Protein AF-A0A182ISA5-F1 (afdb_monomer_lite)

Secondary structure (DSSP, 8-state):
----PPPP---S-SSS-HHHHHHHHHHHHHHHHHHHHHHHHHHTS-----THHHHHHHHHHHHHHHHHHHHHHHHHHHHHTSHHHHHHHHHHHHHHHHHHHHHHHHHHHHHHHHHHHHHHHHHHHHHHHHHHHHHHHS--HHHHHHHHHHHHHHHHHHHHHHHHHHHHHHHHHHHHHHHHHHHHHHHHHHHHHHHHHHHHHHHHHHHHHHHHHHHHHHHHHHHHHHHHHHHHHHHHHHHHHHHHHHHHHHHHHHHHHHHHHHHHHHHHHHHS--------HHHHHHHHHHHHHHHHHHHHHHHHHHHHHHHTTHHHHHHHHHHHHHHHHHHHHHHHHHHHHHHHHHHHHHHHHHHHHHHHHHHHHHHHHHHHHHHHHHHHHHHHHHHHHHHHHHHHHHHHHHHHHHHHHHHHHHHHHHTT--HHHHHHHHS-S-TT-TT---HHHHHHHHHHHHHHHHHHHHHHHHHTTS----------S---PPB-HHHHHHHHHTT-TTS-PPPPPHHHHHHHHHHHHT-TTTTTT--BGGG--STTHHHHHHHHTS-SS---------------PPPPP-----------------------------------TTSHHHHHHHHHTTSS--

Organism: Anopheles atroparvus (NCBI:txid41427)

Structure (mmCIF, N/CA/C/O backbone):
data_AF-A0A182ISA5-F1
#
_entry.id   AF-A0A182ISA5-F1
#
loop_
_atom_site.group_PDB
_atom_site.id
_atom_site.type_symbol
_atom_site.label_atom_id
_atom_site.label_alt_id
_atom_site.label_comp_id
_atom_site.label_asym_id
_atom_site.label_entity_id
_atom_site.label_seq_id
_atom_site.pdbx_PDB_ins_code
_atom_site.Cartn_x
_atom_site.Cartn_y
_atom_site.Cartn_z
_atom_site.occupancy
_atom_site.B_iso_or_equiv
_atom_site.auth_seq_id
_atom_site.auth_comp_id
_atom_site.auth_asym_id
_atom_site.auth_atom_id
_atom_site.pdbx_PDB_model_num
ATOM 1 N N . MET A 1 1 ? -70.289 -24.265 105.842 1.00 36.44 1 MET A N 1
ATOM 2 C CA . MET A 1 1 ? -69.602 -25.506 106.236 1.00 36.44 1 MET A CA 1
ATOM 3 C C . MET A 1 1 ? -69.792 -25.661 107.739 1.00 36.44 1 MET A C 1
ATOM 5 O O . MET A 1 1 ? -69.154 -24.961 108.508 1.00 36.44 1 MET A O 1
ATOM 9 N N . ASP A 1 2 ? -70.810 -26.457 108.056 1.00 34.97 2 ASP A N 1
ATOM 10 C CA . ASP A 1 2 ? -71.143 -27.243 109.252 1.00 34.97 2 ASP A CA 1
ATOM 11 C C . ASP A 1 2 ? -71.242 -26.620 110.659 1.00 34.97 2 ASP A C 1
ATOM 13 O O . ASP A 1 2 ? -70.277 -26.350 111.367 1.00 34.97 2 ASP A O 1
ATOM 17 N N . SER A 1 3 ? -72.507 -26.512 111.070 1.00 39.81 3 SER A N 1
ATOM 18 C CA . SER A 1 3 ? -73.061 -26.365 112.415 1.00 39.81 3 SER A CA 1
ATOM 19 C C . SER A 1 3 ? -73.062 -27.685 113.204 1.00 39.81 3 SER A C 1
ATOM 21 O O . SER A 1 3 ? -73.523 -28.700 112.681 1.00 39.81 3 SER A O 1
ATOM 23 N N . ILE A 1 4 ? -72.701 -27.649 114.494 1.00 43.34 4 ILE A N 1
ATOM 24 C CA . ILE A 1 4 ? -73.007 -28.699 115.488 1.00 43.34 4 ILE A CA 1
ATOM 25 C C . ILE A 1 4 ? -73.759 -28.040 116.668 1.00 43.34 4 ILE A C 1
ATOM 27 O O . ILE A 1 4 ? -73.250 -27.052 117.203 1.00 43.34 4 ILE A O 1
ATOM 31 N N . PRO A 1 5 ? -74.946 -28.528 117.093 1.00 49.44 5 PRO A N 1
ATOM 32 C CA . PRO A 1 5 ? -75.705 -27.954 118.205 1.00 49.44 5 PRO A CA 1
ATOM 33 C C . PRO A 1 5 ? -75.393 -28.618 119.559 1.00 49.44 5 PRO A C 1
ATOM 35 O O . PRO A 1 5 ? -75.169 -29.822 119.652 1.00 49.44 5 PRO A O 1
ATOM 38 N N . SER A 1 6 ? -75.421 -27.804 120.618 1.00 37.69 6 SER A N 1
ATOM 39 C CA . SER A 1 6 ? -75.264 -28.190 122.030 1.00 37.69 6 SER A CA 1
ATOM 40 C C . SER A 1 6 ? -76.591 -28.708 122.632 1.00 37.69 6 SER A C 1
ATOM 42 O O . SER A 1 6 ? -77.637 -28.149 122.287 1.00 37.69 6 SER A O 1
ATOM 44 N N . PRO A 1 7 ? -76.614 -29.717 123.535 1.00 46.53 7 PRO A N 1
ATOM 45 C CA . PRO A 1 7 ? -77.846 -30.224 124.138 1.00 46.53 7 PRO A CA 1
ATOM 46 C C . PRO A 1 7 ? -78.305 -29.394 125.348 1.00 46.53 7 PRO A C 1
ATOM 48 O O . PRO A 1 7 ? -77.539 -29.099 126.264 1.00 46.53 7 PRO A O 1
ATOM 51 N N . VAL A 1 8 ? -79.600 -29.077 125.358 1.00 41.00 8 VAL A N 1
ATOM 52 C CA . VAL A 1 8 ? -80.334 -28.382 126.424 1.00 41.00 8 VAL A CA 1
ATOM 53 C C . VAL A 1 8 ? -80.919 -29.415 127.400 1.00 41.00 8 VAL A C 1
ATOM 55 O O . VAL A 1 8 ? -81.641 -30.311 126.973 1.00 41.00 8 VAL A O 1
ATOM 58 N N . PHE A 1 9 ? -80.649 -29.285 128.703 1.00 36.84 9 PHE A N 1
ATOM 59 C CA . PHE A 1 9 ? -81.344 -30.023 129.771 1.00 36.84 9 PHE A CA 1
ATOM 60 C C . PHE A 1 9 ? -82.438 -29.125 130.373 1.00 36.84 9 PHE A C 1
ATOM 62 O O . PHE A 1 9 ? -82.131 -28.118 131.008 1.00 36.84 9 PHE A O 1
ATOM 69 N N . PHE A 1 10 ? -83.709 -29.483 130.170 1.00 41.16 10 PHE A N 1
ATOM 70 C CA . PHE A 1 10 ? -84.861 -28.864 130.835 1.00 41.16 10 PHE A CA 1
ATOM 71 C C . PHE A 1 10 ? -85.184 -29.595 132.148 1.00 41.16 10 PHE A C 1
ATOM 73 O O . PHE A 1 10 ? -85.231 -30.825 132.189 1.00 41.16 10 PHE A O 1
ATOM 80 N N . HIS A 1 11 ? -85.425 -28.823 133.213 1.00 43.00 11 HIS A N 1
ATOM 81 C CA . HIS A 1 11 ? -85.988 -29.283 134.484 1.00 43.00 11 HIS A CA 1
ATOM 82 C C . HIS A 1 11 ? -87.507 -29.498 134.354 1.00 43.00 11 HIS A C 1
ATOM 84 O O . HIS A 1 11 ? -88.221 -28.670 133.794 1.00 43.00 11 HIS A O 1
ATOM 90 N N . SER A 1 12 ? -88.002 -30.611 134.887 1.00 47.81 12 SER A N 1
ATOM 91 C CA . SER A 1 12 ? -89.392 -31.065 134.800 1.00 47.81 12 SER A CA 1
ATOM 92 C C . SER A 1 12 ? -90.297 -30.441 135.873 1.00 47.81 12 SER A C 1
ATOM 94 O O . SER A 1 12 ? -90.621 -31.111 136.848 1.00 47.81 12 SER A O 1
ATOM 96 N N . ASP A 1 13 ? -90.724 -29.189 135.674 1.00 48.38 13 ASP A N 1
ATOM 97 C CA . ASP A 1 13 ? -91.739 -28.515 136.516 1.00 48.38 13 ASP A CA 1
ATOM 98 C C . ASP A 1 13 ? -92.894 -27.864 135.717 1.00 48.38 13 ASP A C 1
ATOM 100 O O . ASP A 1 13 ? -93.719 -27.133 136.273 1.00 48.38 13 ASP A O 1
ATOM 104 N N . GLU A 1 14 ? -93.022 -28.131 134.413 1.00 52.16 14 GLU A N 1
ATOM 105 C CA . GLU A 1 14 ? -93.965 -27.393 133.549 1.00 52.16 14 GLU A CA 1
ATOM 106 C C . GLU A 1 14 ? -95.346 -28.035 133.322 1.00 52.16 14 GLU A C 1
ATOM 108 O O . GLU A 1 14 ? -96.176 -27.424 132.662 1.00 52.16 14 GLU A O 1
ATOM 113 N N . ASN A 1 15 ? -95.677 -29.175 133.944 1.00 51.97 15 ASN A N 1
ATOM 114 C CA . ASN A 1 15 ? -96.932 -29.895 133.642 1.00 51.97 15 ASN A CA 1
ATOM 115 C C . ASN A 1 15 ? -97.942 -30.032 134.806 1.00 51.97 15 ASN A C 1
ATOM 117 O O . ASN A 1 15 ? -98.730 -30.972 134.805 1.00 51.97 15 ASN A O 1
ATOM 121 N N . LEU A 1 16 ? -97.960 -29.122 135.789 1.00 54.75 16 LEU A N 1
ATOM 122 C CA . LEU A 1 16 ? -98.984 -29.113 136.856 1.00 54.75 16 LEU A CA 1
ATOM 123 C C . LEU A 1 16 ? -99.818 -27.826 136.828 1.00 54.75 16 LEU A C 1
ATOM 125 O O . LEU A 1 16 ? -99.265 -26.727 136.713 1.00 54.75 16 LEU A O 1
ATOM 129 N N . SER A 1 17 ? -101.140 -27.980 136.951 1.00 60.81 17 SER A N 1
ATOM 130 C CA . SER A 1 17 ? -102.121 -26.888 136.925 1.00 60.81 17 SER A CA 1
ATOM 131 C C . SER A 1 17 ? -101.910 -25.924 138.101 1.00 60.81 17 SER A C 1
ATOM 133 O O . SER A 1 17 ? -101.479 -26.323 139.185 1.00 60.81 17 SER A O 1
ATOM 135 N N . ALA A 1 18 ? -102.190 -24.632 137.895 1.00 66.88 18 ALA A N 1
ATOM 136 C CA . ALA A 1 18 ? -101.936 -23.582 138.888 1.00 66.88 18 ALA A CA 1
ATOM 137 C C . ALA A 1 18 ? -102.660 -23.831 140.227 1.00 66.88 18 ALA A C 1
ATOM 139 O O . ALA A 1 18 ? -102.105 -23.509 141.282 1.00 66.88 18 ALA A O 1
ATOM 140 N N . ASP A 1 19 ? -103.834 -24.468 140.188 1.00 65.19 19 ASP A N 1
ATOM 141 C CA . ASP A 1 19 ? -104.589 -24.849 141.385 1.00 65.19 19 ASP A CA 1
ATOM 142 C C . ASP A 1 19 ? -103.916 -25.995 142.155 1.00 65.19 19 ASP A C 1
ATOM 144 O O . ASP A 1 19 ? -103.765 -25.896 143.369 1.00 65.19 19 ASP A O 1
ATOM 148 N N . GLU A 1 20 ? -103.358 -27.003 141.476 1.00 64.00 20 GLU A N 1
ATOM 149 C CA . GLU A 1 20 ? -102.612 -28.102 142.118 1.00 64.00 20 GLU A CA 1
ATOM 150 C C . GLU A 1 20 ? -101.287 -27.624 142.738 1.00 64.00 20 GLU A C 1
ATOM 152 O O . GLU A 1 20 ? -100.860 -28.120 143.785 1.00 64.00 20 GLU A O 1
ATOM 157 N N . ARG A 1 21 ? -100.629 -26.619 142.135 1.00 63.88 21 ARG A N 1
ATOM 158 C CA . ARG A 1 21 ? -99.456 -25.963 142.747 1.00 63.88 21 ARG A CA 1
ATOM 159 C C . ARG A 1 21 ? -99.836 -25.189 144.006 1.00 63.88 21 ARG A C 1
ATOM 161 O O . ARG A 1 21 ? -99.049 -25.163 144.953 1.00 63.88 21 ARG A O 1
ATOM 168 N N . ASN A 1 22 ? -101.004 -24.551 144.025 1.00 70.56 22 ASN A N 1
ATOM 169 C CA . ASN A 1 22 ? -101.485 -23.829 145.199 1.00 70.56 22 ASN A CA 1
ATOM 170 C C . ASN A 1 22 ? -101.969 -24.783 146.292 1.00 70.56 22 ASN A C 1
ATOM 172 O O . ASN A 1 22 ? -101.657 -24.537 147.453 1.00 70.56 22 ASN A O 1
ATOM 176 N N . GLU A 1 23 ? -102.623 -25.893 145.949 1.00 67.75 23 GLU A N 1
ATOM 177 C CA . GLU A 1 23 ? -102.995 -26.940 146.905 1.00 67.75 23 GLU A CA 1
ATOM 178 C C . GLU A 1 23 ? -101.768 -27.610 147.521 1.00 67.75 23 GLU A C 1
ATOM 180 O O . GLU A 1 23 ? -101.710 -27.746 148.741 1.00 67.75 23 GLU A O 1
ATOM 185 N N . ARG A 1 24 ? -100.735 -27.943 146.731 1.00 68.06 24 ARG A N 1
ATOM 186 C CA . ARG A 1 24 ? -99.467 -28.451 147.286 1.00 68.06 24 ARG A CA 1
ATOM 187 C C . ARG A 1 24 ? -98.792 -27.430 148.189 1.00 68.06 24 ARG A C 1
ATOM 189 O O . ARG A 1 24 ? -98.413 -27.787 149.296 1.00 68.06 24 ARG A O 1
ATOM 196 N N . LYS A 1 25 ? -98.718 -26.155 147.788 1.00 68.00 25 LYS A N 1
ATOM 197 C CA . LYS A 1 25 ? -98.174 -25.092 148.652 1.00 68.00 25 LYS A CA 1
ATOM 198 C C . LYS A 1 25 ? -99.004 -24.885 149.917 1.00 68.00 25 LYS A C 1
ATOM 200 O O . LYS A 1 25 ? -98.441 -24.593 150.967 1.00 68.00 25 LYS A O 1
ATOM 205 N N . GLN A 1 26 ? -100.328 -25.020 149.852 1.00 69.81 26 GLN A N 1
ATOM 206 C CA . GLN A 1 26 ? -101.199 -24.942 151.025 1.00 69.81 26 GLN A CA 1
ATOM 207 C C . GLN A 1 26 ? -101.041 -26.168 151.927 1.00 69.81 26 GLN A C 1
ATOM 209 O O . GLN A 1 26 ? -101.000 -26.001 153.143 1.00 69.81 26 GLN A O 1
ATOM 214 N N . HIS A 1 27 ? -100.882 -27.368 151.363 1.00 71.06 27 HIS A N 1
ATOM 215 C CA . HIS A 1 27 ? -100.624 -28.601 152.106 1.00 71.06 27 HIS A CA 1
ATOM 216 C C . HIS A 1 27 ? -99.246 -28.565 152.780 1.00 71.06 27 HIS A C 1
ATOM 218 O O . HIS A 1 27 ? -99.138 -28.841 153.972 1.00 71.06 27 HIS A O 1
ATOM 224 N N . GLU A 1 28 ? -98.213 -28.119 152.062 1.00 70.62 28 GLU A N 1
ATOM 225 C CA . GLU A 1 28 ? -96.868 -27.877 152.595 1.00 70.62 28 GLU A CA 1
ATOM 226 C C . GLU A 1 28 ? -96.898 -26.811 153.697 1.00 70.62 28 GLU A C 1
ATOM 228 O O . GLU A 1 28 ? -96.356 -27.023 154.780 1.00 70.62 28 GLU A O 1
ATOM 233 N N . ASN A 1 29 ? -97.602 -25.692 153.492 1.00 71.06 29 ASN A N 1
ATOM 234 C CA . ASN A 1 29 ? -97.735 -24.657 154.519 1.00 71.06 29 ASN A CA 1
ATOM 235 C C . ASN A 1 29 ? -98.539 -25.138 155.739 1.00 71.06 29 ASN A C 1
ATOM 237 O O . ASN A 1 29 ? -98.184 -24.803 156.871 1.00 71.06 29 ASN A O 1
ATOM 241 N N . ALA A 1 30 ? -99.582 -25.948 155.550 1.00 69.88 30 ALA A N 1
ATOM 242 C CA . ALA A 1 30 ? -100.357 -26.539 156.638 1.00 69.88 30 ALA A CA 1
ATOM 243 C C . ALA A 1 30 ? -99.535 -27.570 157.430 1.00 69.88 30 ALA A C 1
ATOM 245 O O . ALA A 1 30 ? -99.616 -27.611 158.663 1.00 69.88 30 ALA A O 1
ATOM 246 N N . GLU A 1 31 ? -98.699 -28.362 156.755 1.00 70.12 31 GLU A N 1
ATOM 247 C CA . GLU A 1 31 ? -97.727 -29.240 157.403 1.00 70.12 31 GLU A CA 1
ATOM 248 C C . GLU A 1 31 ? -96.685 -28.433 158.176 1.00 70.12 31 GLU A C 1
ATOM 250 O O . GLU A 1 31 ? -96.462 -28.718 159.352 1.00 70.12 31 GLU A O 1
ATOM 255 N N . ILE A 1 32 ? -96.117 -27.374 157.591 1.00 70.31 32 ILE A N 1
ATOM 256 C CA . ILE A 1 32 ? -95.162 -26.483 158.268 1.00 70.31 32 ILE A CA 1
ATOM 257 C C . ILE A 1 32 ? -95.788 -25.863 159.525 1.00 70.31 32 ILE A C 1
ATOM 259 O O . ILE A 1 32 ? -95.128 -25.791 160.562 1.00 70.31 32 ILE A O 1
ATOM 263 N N . ILE A 1 33 ? -97.064 -25.461 159.489 1.00 71.19 33 ILE A N 1
ATOM 264 C CA . ILE A 1 33 ? -97.768 -24.935 160.669 1.00 71.19 33 ILE A CA 1
ATOM 265 C C . ILE A 1 33 ? -97.970 -26.033 161.728 1.00 71.19 33 ILE A C 1
ATOM 267 O O . ILE A 1 33 ? -97.712 -25.783 162.909 1.00 71.19 33 ILE A O 1
ATOM 271 N N . ARG A 1 34 ? -98.343 -27.267 161.341 1.00 69.31 34 ARG A N 1
ATOM 272 C CA . ARG A 1 34 ? -98.416 -28.410 162.280 1.00 69.31 34 ARG A CA 1
ATOM 273 C C . ARG A 1 34 ? -97.061 -28.728 162.909 1.00 69.31 34 ARG A C 1
ATOM 275 O O . ARG A 1 34 ? -97.005 -29.025 164.103 1.00 69.31 34 ARG A O 1
ATOM 282 N N . TRP A 1 35 ? -95.984 -28.684 162.129 1.00 66.56 35 TRP A N 1
ATOM 283 C CA . TRP A 1 35 ? -94.625 -28.915 162.614 1.00 66.56 35 TRP A CA 1
ATOM 284 C C . TRP A 1 35 ? -94.163 -27.787 163.537 1.00 66.56 35 TRP A C 1
ATOM 286 O O . TRP A 1 35 ? -93.624 -28.085 164.598 1.00 66.56 35 TRP A O 1
ATOM 296 N N . LYS A 1 36 ? -94.476 -26.520 163.228 1.00 63.97 36 LYS A N 1
ATOM 297 C CA . LYS A 1 36 ? -94.216 -25.378 164.124 1.00 63.97 36 LYS A CA 1
ATOM 298 C C . LYS A 1 36 ? -94.952 -25.508 165.459 1.00 63.97 36 LYS A C 1
ATOM 300 O O . LYS A 1 36 ? -94.338 -25.278 166.495 1.00 63.97 36 LYS A O 1
ATOM 305 N N . TYR A 1 37 ? -96.217 -25.943 165.469 1.00 60.75 37 TYR A N 1
ATOM 306 C CA . TYR A 1 37 ? -96.971 -26.152 166.716 1.00 60.75 37 TYR A CA 1
ATOM 307 C C . TYR A 1 37 ? -96.444 -27.342 167.542 1.00 60.75 37 TYR A C 1
ATOM 309 O O . TYR A 1 37 ? -96.459 -27.290 168.773 1.00 60.75 37 TYR A O 1
ATOM 317 N N . ARG A 1 38 ? -95.935 -28.402 166.889 1.00 59.03 38 ARG A N 1
ATOM 318 C CA . ARG A 1 38 ? -95.252 -29.524 167.564 1.00 59.03 38 ARG A CA 1
ATOM 319 C C . ARG A 1 38 ? -93.884 -29.128 168.123 1.00 59.03 38 ARG A C 1
ATOM 321 O O . ARG A 1 38 ? -93.570 -29.520 169.242 1.00 59.03 38 ARG A O 1
ATOM 328 N N . PHE A 1 39 ? -93.116 -28.317 167.395 1.00 59.22 39 PHE A N 1
ATOM 329 C CA . PHE A 1 39 ? -91.835 -27.785 167.867 1.00 59.22 39 PHE A CA 1
ATOM 330 C C . PHE A 1 39 ? -92.013 -26.845 169.063 1.00 59.22 39 PHE A C 1
ATOM 332 O O . PHE A 1 39 ? -91.307 -26.991 170.054 1.00 59.22 39 PHE A O 1
ATOM 339 N N . LEU A 1 40 ? -93.026 -25.968 169.040 1.00 62.00 40 LEU A N 1
ATOM 340 C CA . LEU A 1 40 ? -93.304 -25.063 170.162 1.00 62.00 40 LEU A CA 1
ATOM 341 C C . LEU A 1 40 ? -93.726 -25.811 171.443 1.00 62.00 40 LEU A C 1
ATOM 343 O O . LEU A 1 40 ? -93.453 -25.346 172.546 1.00 62.00 40 LEU A O 1
ATOM 347 N N . LYS A 1 41 ? -94.369 -26.985 171.312 1.00 56.34 41 LYS A N 1
ATOM 348 C CA . LYS A 1 41 ? -94.713 -27.858 172.450 1.00 56.34 41 LYS A CA 1
ATOM 349 C C . LYS A 1 41 ? -93.516 -28.654 172.989 1.00 56.34 41 LYS A C 1
ATOM 351 O O . LYS A 1 41 ? -93.512 -28.951 174.178 1.00 56.34 41 LYS A O 1
ATOM 356 N N . LEU A 1 42 ? -92.527 -28.977 172.150 1.00 54.72 42 LEU A N 1
ATOM 357 C CA . LEU A 1 42 ? -91.280 -29.642 172.560 1.00 54.72 42 LEU A CA 1
ATOM 358 C C . LEU A 1 42 ? -90.272 -28.665 173.195 1.00 54.72 42 LEU A C 1
ATOM 360 O O . LEU A 1 42 ? -89.561 -29.062 174.113 1.00 54.72 42 LEU A O 1
ATOM 364 N N . ASP A 1 43 ? -90.272 -27.385 172.801 1.00 51.88 43 ASP A N 1
ATOM 365 C CA . ASP A 1 43 ? -89.428 -26.343 173.418 1.00 51.88 43 ASP A CA 1
ATOM 366 C C . ASP A 1 43 ? -89.898 -25.918 174.829 1.00 51.88 43 ASP A C 1
ATOM 368 O O . ASP A 1 43 ? -89.111 -25.387 175.615 1.00 51.88 43 ASP A O 1
ATOM 372 N N . ALA A 1 44 ? -91.165 -26.164 175.194 1.00 52.12 44 ALA A N 1
ATOM 373 C CA . ALA A 1 44 ? -91.720 -25.782 176.500 1.00 52.12 44 ALA A CA 1
ATOM 374 C C . ALA A 1 44 ? -91.382 -26.763 177.644 1.00 52.12 44 ALA A C 1
ATOM 376 O O . ALA A 1 44 ? -91.525 -26.416 178.818 1.00 52.12 44 ALA A O 1
ATOM 377 N N . THR A 1 45 ? -90.889 -27.966 177.341 1.00 43.00 45 THR A N 1
ATOM 378 C CA . THR A 1 45 ? -90.391 -28.922 178.341 1.00 43.00 45 THR A CA 1
ATOM 379 C C . THR A 1 45 ? -88.869 -28.979 178.294 1.00 43.00 45 THR A C 1
ATOM 381 O O . THR A 1 45 ? -88.291 -29.681 177.469 1.00 43.00 45 THR A O 1
ATOM 384 N N . LYS A 1 46 ? -88.207 -28.254 179.205 1.00 50.78 46 LYS A N 1
ATOM 385 C CA . LYS A 1 46 ? -86.772 -28.438 179.491 1.00 50.78 46 LYS A CA 1
ATOM 386 C C . LYS A 1 46 ? -86.496 -29.921 179.773 1.00 50.78 46 LYS A C 1
ATOM 388 O O . LYS A 1 46 ? -87.195 -30.507 180.599 1.00 50.78 46 LYS A O 1
ATOM 393 N N . PRO A 1 47 ? -85.428 -30.491 179.196 1.00 45.66 47 PRO A N 1
ATOM 394 C CA . PRO A 1 47 ? -84.314 -30.822 180.077 1.00 45.66 47 PRO A CA 1
ATOM 395 C C . PRO A 1 47 ? -82.920 -30.625 179.464 1.00 45.66 47 PRO A C 1
ATOM 397 O O . PRO A 1 47 ? -82.697 -30.472 178.268 1.00 45.66 47 PRO A O 1
ATOM 400 N N . SER A 1 48 ? -81.985 -30.603 180.399 1.00 40.69 48 SER A N 1
ATOM 401 C CA . SER A 1 48 ? -80.543 -30.459 180.318 1.00 40.69 48 SER A CA 1
ATOM 402 C C . SER A 1 48 ? -79.800 -31.447 179.410 1.00 40.69 48 SER A C 1
ATOM 404 O O . SER A 1 48 ? -80.095 -32.636 179.392 1.00 40.69 48 SER A O 1
ATOM 406 N N . ALA A 1 49 ? -78.714 -30.927 178.829 1.00 53.56 49 ALA A N 1
ATOM 407 C CA . ALA A 1 49 ? -77.427 -31.589 178.597 1.00 53.56 49 ALA A CA 1
ATOM 408 C C . ALA A 1 49 ? -77.434 -32.932 177.839 1.00 53.56 49 ALA A C 1
ATOM 410 O O . ALA A 1 49 ? -77.280 -33.999 178.424 1.00 53.56 49 ALA A O 1
ATOM 411 N N . THR A 1 50 ? -77.456 -32.858 176.508 1.00 57.84 50 THR A N 1
ATOM 412 C CA . THR A 1 50 ? -76.995 -33.942 175.620 1.00 57.84 50 THR A CA 1
ATOM 413 C C . THR A 1 50 ? -76.272 -33.370 174.398 1.00 57.84 50 THR A C 1
ATOM 415 O O . THR A 1 50 ? -76.577 -32.267 173.930 1.00 57.84 50 THR A O 1
ATOM 418 N N . ALA A 1 51 ? -75.284 -34.117 173.895 1.00 56.94 51 ALA A N 1
ATOM 419 C CA . ALA A 1 51 ? -74.327 -33.713 172.856 1.00 56.94 51 ALA A CA 1
ATOM 420 C C . ALA A 1 51 ? -74.965 -33.278 171.516 1.00 56.94 51 ALA A C 1
ATOM 422 O O . ALA A 1 51 ? -74.352 -32.540 170.742 1.00 56.94 51 ALA A O 1
ATOM 423 N N . GLU A 1 52 ? -76.217 -33.659 171.262 1.00 57.72 52 GLU A N 1
ATOM 424 C CA . GLU A 1 52 ? -76.968 -33.304 170.051 1.00 57.72 52 GLU A CA 1
ATOM 425 C C . GLU A 1 52 ? -77.323 -31.805 169.992 1.00 57.72 52 GLU A C 1
ATOM 427 O O . GLU A 1 52 ? -77.298 -31.191 168.923 1.00 57.72 52 GLU A O 1
ATOM 432 N N . SER A 1 53 ? -77.535 -31.166 171.148 1.00 55.41 53 SER A N 1
ATOM 433 C CA . SER A 1 53 ? -77.858 -29.732 171.247 1.00 55.41 53 SER A CA 1
ATOM 434 C C . SER A 1 53 ? -76.721 -28.813 170.766 1.00 55.41 53 SER A C 1
ATOM 436 O O . SER A 1 53 ? -76.965 -27.743 170.201 1.00 55.41 53 SER A O 1
ATOM 438 N N . PHE A 1 54 ? -75.464 -29.246 170.912 1.00 60.38 54 PHE A N 1
ATOM 439 C CA . PHE A 1 54 ? -74.296 -28.509 170.427 1.00 60.38 54 PHE A CA 1
ATOM 440 C C . PHE A 1 54 ? -74.151 -28.614 168.900 1.00 60.38 54 PHE A C 1
ATOM 442 O O . PHE A 1 54 ? -73.916 -27.605 168.230 1.00 60.38 54 PHE A O 1
ATOM 449 N N . GLN A 1 55 ? -74.375 -29.805 168.325 1.00 62.31 55 GLN A N 1
ATOM 450 C CA . GLN A 1 55 ? -74.312 -30.006 166.870 1.00 62.31 55 GLN A CA 1
ATOM 451 C C . GLN A 1 55 ? -75.375 -29.195 166.119 1.00 62.31 55 GLN A C 1
ATOM 453 O O . GLN A 1 55 ? -75.080 -28.632 165.061 1.00 62.31 55 GLN A O 1
ATOM 458 N N . ILE A 1 56 ? -76.583 -29.071 166.677 1.00 63.47 56 ILE A N 1
ATOM 459 C CA . ILE A 1 56 ? -77.659 -28.264 166.081 1.00 63.47 56 ILE A CA 1
ATOM 460 C C . ILE A 1 56 ? -77.271 -26.776 166.047 1.00 63.47 56 ILE A C 1
ATOM 462 O O . ILE A 1 56 ? -77.474 -26.100 165.037 1.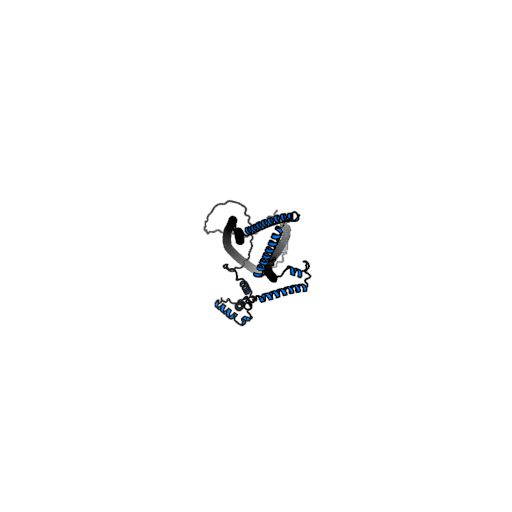00 63.47 56 ILE A O 1
ATOM 466 N N . ARG A 1 57 ? -76.610 -26.263 167.093 1.00 63.06 57 ARG A N 1
ATOM 467 C CA . ARG A 1 57 ? -76.152 -24.863 167.142 1.00 63.06 57 ARG A CA 1
ATOM 468 C C . ARG A 1 57 ? -75.062 -24.563 166.103 1.00 63.06 57 ARG A C 1
ATOM 470 O O . ARG A 1 57 ? -75.094 -23.506 165.471 1.00 63.06 57 ARG A O 1
ATOM 477 N N . CYS A 1 58 ? -74.128 -25.493 165.888 1.00 69.12 58 CYS A N 1
ATOM 478 C CA . CYS A 1 58 ? -73.100 -25.382 164.846 1.00 69.12 58 CYS A CA 1
ATOM 479 C C . CYS A 1 58 ? -73.694 -25.444 163.431 1.00 69.12 58 CYS A C 1
ATOM 481 O O . CYS A 1 58 ? -73.315 -24.639 162.577 1.00 69.12 58 CYS A O 1
ATOM 483 N N . ARG A 1 59 ? -74.659 -26.344 163.187 1.00 70.69 59 ARG A N 1
ATOM 484 C CA . ARG A 1 59 ? -75.361 -26.427 161.894 1.00 70.69 59 ARG A CA 1
ATOM 485 C C . ARG A 1 59 ? -76.160 -25.157 161.592 1.00 70.69 59 ARG A C 1
ATOM 487 O O . ARG A 1 59 ? -76.042 -24.645 160.484 1.00 70.69 59 ARG A O 1
ATOM 494 N N . ASN A 1 60 ? -76.851 -24.578 162.576 1.00 70.94 60 ASN A N 1
ATOM 495 C CA . ASN A 1 60 ? -77.584 -23.319 162.386 1.00 70.94 60 ASN A CA 1
ATOM 496 C C . ASN A 1 60 ? -76.661 -22.136 162.045 1.00 70.94 60 ASN A C 1
ATOM 498 O O . ASN A 1 60 ? -76.989 -21.346 161.164 1.00 70.94 60 ASN A O 1
ATOM 502 N N . LYS A 1 61 ? -75.468 -22.039 162.652 1.00 70.44 61 LYS A N 1
ATOM 503 C CA . LYS A 1 61 ? -74.469 -21.024 162.254 1.00 70.44 61 LYS A CA 1
ATOM 504 C C . LYS A 1 61 ? -73.988 -21.201 160.810 1.00 70.44 61 LYS A C 1
ATOM 506 O O . LYS A 1 61 ? -73.779 -20.209 160.116 1.00 70.44 61 LYS A O 1
ATOM 511 N N . ARG A 1 62 ? -73.814 -22.445 160.344 1.00 75.19 62 ARG A N 1
ATOM 512 C CA . ARG A 1 62 ? -73.408 -22.723 158.956 1.00 75.19 62 ARG A CA 1
ATOM 513 C C . ARG A 1 62 ? -74.517 -22.384 157.958 1.00 75.19 62 ARG A C 1
ATOM 515 O O . ARG A 1 62 ? -74.211 -21.889 156.880 1.00 75.19 62 ARG A O 1
ATOM 522 N N . LEU A 1 63 ? -75.773 -22.610 158.334 1.00 74.31 63 LEU A N 1
ATOM 523 C CA . LEU A 1 63 ? -76.937 -22.321 157.496 1.00 74.31 63 LEU A CA 1
ATOM 524 C C . LEU A 1 63 ? -77.068 -20.814 157.222 1.00 74.31 63 LEU A C 1
ATOM 526 O O . LEU A 1 63 ? -77.143 -20.415 156.065 1.00 74.31 63 LEU A O 1
ATOM 530 N N . VAL A 1 64 ? -76.929 -19.978 158.256 1.00 75.88 64 VAL A N 1
ATOM 531 C CA . VAL A 1 64 ? -76.922 -18.508 158.105 1.00 75.88 64 VAL A CA 1
ATOM 532 C C . VAL A 1 64 ? -75.777 -18.028 157.201 1.00 75.88 64 VAL A C 1
ATOM 534 O O . VAL A 1 64 ? -75.952 -17.110 156.403 1.00 75.88 64 VAL A O 1
ATOM 537 N N . HIS A 1 65 ? -74.600 -18.661 157.279 1.00 76.81 65 HIS A N 1
ATOM 538 C CA . HIS A 1 65 ? -73.474 -18.290 156.418 1.00 76.81 65 HIS A CA 1
ATOM 539 C C . HIS A 1 65 ? -73.741 -18.606 154.937 1.00 76.81 65 HIS A C 1
ATOM 541 O O . HIS A 1 65 ? -73.416 -17.788 154.077 1.00 76.81 65 HIS A O 1
ATOM 547 N N . LEU A 1 66 ? -74.372 -19.750 154.649 1.00 77.56 66 LEU A N 1
ATOM 548 C CA . LEU A 1 66 ? -74.742 -20.149 153.288 1.00 77.56 66 LEU A CA 1
ATOM 549 C C . LEU A 1 66 ? -75.855 -19.268 152.704 1.00 77.56 66 LEU A C 1
ATOM 551 O O . LEU A 1 66 ? -75.821 -18.947 151.518 1.00 77.56 66 LEU A O 1
ATOM 555 N N . GLU A 1 67 ? -76.817 -18.831 153.519 1.00 76.25 67 GLU A N 1
ATOM 556 C CA . GLU A 1 67 ? -77.848 -17.880 153.080 1.00 76.25 67 GLU A CA 1
ATOM 557 C C . GLU A 1 67 ? -77.245 -16.522 152.701 1.00 76.25 67 GLU A C 1
ATOM 559 O O . GLU A 1 67 ? -77.626 -15.934 151.685 1.00 76.25 67 GLU A O 1
ATOM 564 N N . HIS A 1 68 ? -76.247 -16.057 153.458 1.00 79.12 68 HIS A N 1
ATOM 565 C CA . HIS A 1 68 ? -75.510 -14.846 153.114 1.00 79.12 68 HIS A CA 1
ATOM 566 C C . HIS A 1 68 ? -74.726 -14.998 151.798 1.00 79.12 68 HIS A C 1
ATOM 568 O O . HIS A 1 68 ? -74.816 -14.130 150.930 1.00 79.12 68 HIS A O 1
ATOM 574 N N . GLU A 1 69 ? -74.015 -16.114 151.597 1.00 78.12 69 GLU A N 1
ATOM 575 C CA . GLU A 1 69 ? -73.291 -16.376 150.341 1.00 78.12 69 GLU A CA 1
ATOM 576 C C . GLU A 1 69 ? -74.227 -16.455 149.129 1.00 78.12 69 GLU A C 1
ATOM 578 O O . GLU A 1 69 ? -73.913 -15.905 148.068 1.00 78.12 69 GLU A O 1
ATOM 583 N N . LYS A 1 70 ? -75.399 -17.083 149.286 1.00 80.25 70 LYS A N 1
ATOM 584 C CA . LYS A 1 70 ? -76.420 -17.142 148.234 1.00 80.25 70 LYS A CA 1
ATOM 585 C C . LYS A 1 70 ? -76.881 -15.740 147.833 1.00 80.25 70 LYS A C 1
ATOM 587 O O . LYS A 1 70 ? -76.894 -15.427 146.643 1.00 80.25 70 LYS A O 1
ATOM 592 N N . ALA A 1 71 ? -77.201 -14.885 148.805 1.00 76.81 71 ALA A N 1
ATOM 593 C CA . ALA A 1 71 ? -77.637 -13.516 148.539 1.00 76.81 71 ALA A CA 1
ATOM 594 C C . ALA A 1 71 ? -76.555 -12.690 147.815 1.00 76.81 71 ALA A C 1
ATOM 596 O O . ALA A 1 71 ? -76.859 -11.948 146.880 1.00 76.81 71 ALA A O 1
ATOM 597 N N . VAL A 1 72 ? -75.282 -12.862 148.190 1.00 80.75 72 VAL A N 1
ATOM 598 C CA . VAL A 1 72 ? -74.146 -12.190 147.533 1.00 80.75 72 VAL A CA 1
ATOM 599 C C . VAL A 1 72 ? -73.980 -12.653 146.079 1.00 80.75 72 VAL A C 1
ATOM 601 O O . VAL A 1 72 ? -73.796 -11.825 145.184 1.00 80.75 72 VAL A O 1
ATOM 604 N N . LYS A 1 73 ? -74.087 -13.960 145.810 1.00 79.62 73 LYS A N 1
ATOM 605 C CA . LYS A 1 73 ? -73.988 -14.523 144.449 1.00 79.62 73 LYS A CA 1
ATOM 606 C C . LYS A 1 73 ? -75.154 -14.091 143.553 1.00 79.62 73 LYS A C 1
ATOM 608 O O . LYS A 1 73 ? -74.937 -13.760 142.388 1.00 79.62 73 LYS A O 1
ATOM 613 N N . GLU A 1 74 ? -76.374 -14.038 144.085 1.00 79.81 74 GLU A N 1
ATOM 614 C CA . GLU A 1 74 ? -77.539 -13.527 143.349 1.00 79.81 74 GLU A CA 1
ATOM 615 C C . GLU A 1 74 ? -77.390 -12.042 142.996 1.00 79.81 74 GLU A C 1
ATOM 617 O O . GLU A 1 74 ? -77.763 -11.628 141.895 1.00 79.81 74 GLU A O 1
ATOM 622 N N . LEU A 1 75 ? -76.801 -11.239 143.889 1.00 77.00 75 LEU A N 1
ATOM 623 C CA . LEU A 1 75 ? -76.491 -9.840 143.606 1.00 77.00 75 LEU A CA 1
ATOM 624 C C . LEU A 1 75 ? -75.462 -9.712 142.470 1.00 77.00 75 LEU A C 1
ATOM 626 O O . LEU A 1 75 ? -75.669 -8.921 141.554 1.00 77.00 75 LEU A O 1
ATOM 630 N N . GLN A 1 76 ? -74.396 -10.523 142.474 1.00 77.19 76 GLN A N 1
ATOM 631 C CA . GLN A 1 76 ? -73.390 -10.528 141.400 1.00 77.19 76 GLN A CA 1
ATOM 632 C C . GLN A 1 76 ? -73.987 -10.895 140.036 1.00 77.19 76 GLN A C 1
ATOM 634 O O . GLN A 1 76 ? -73.665 -10.252 139.038 1.00 77.19 76 GLN A O 1
ATOM 639 N N . LEU A 1 77 ? -74.898 -11.871 139.983 1.00 76.56 77 LEU A N 1
ATOM 640 C CA . LEU A 1 77 ? -75.593 -12.225 138.741 1.00 76.56 77 LEU A CA 1
ATOM 641 C C . LEU A 1 77 ? -76.513 -11.102 138.251 1.00 76.56 77 LEU A C 1
ATOM 643 O O . LEU A 1 77 ? -76.576 -10.851 137.050 1.00 76.56 77 LEU A O 1
ATOM 647 N N . LYS A 1 78 ? -77.189 -10.387 139.158 1.00 74.75 78 LYS A N 1
ATOM 648 C CA . LYS A 1 78 ? -78.012 -9.218 138.803 1.00 74.75 78 LYS A CA 1
ATOM 649 C C . LYS A 1 78 ? -77.174 -8.037 138.316 1.00 74.75 78 LYS A C 1
ATOM 651 O O . LYS A 1 78 ? -77.599 -7.356 137.391 1.00 74.75 78 LYS A O 1
ATOM 656 N N . ILE A 1 79 ? -75.996 -7.814 138.903 1.00 74.50 79 ILE A N 1
ATOM 657 C CA . ILE A 1 79 ? -75.054 -6.776 138.461 1.00 74.50 79 ILE A CA 1
ATOM 658 C C . ILE A 1 79 ? -74.491 -7.134 137.084 1.00 74.50 79 ILE A C 1
ATOM 660 O O . ILE A 1 79 ? -74.513 -6.301 136.190 1.00 74.50 79 ILE A O 1
ATOM 664 N N . SER A 1 80 ? -74.062 -8.379 136.865 1.00 69.75 80 SER A N 1
ATOM 665 C CA . SER A 1 80 ? -73.496 -8.802 135.577 1.00 69.75 80 SER A CA 1
ATOM 666 C C . SER A 1 80 ? -74.539 -8.824 134.448 1.00 69.75 80 SER A C 1
ATOM 668 O O . SER A 1 80 ? -74.227 -8.452 133.321 1.00 69.75 80 SER A O 1
ATOM 670 N N . ASN A 1 81 ? -75.799 -9.152 134.763 1.00 72.19 81 ASN A N 1
ATOM 671 C CA . ASN A 1 81 ? -76.934 -9.057 133.835 1.00 72.19 81 ASN A CA 1
ATOM 672 C C . ASN A 1 81 ? -77.622 -7.682 133.838 1.00 72.19 81 ASN A C 1
ATOM 674 O O . ASN A 1 81 ? -78.711 -7.537 133.272 1.00 72.19 81 ASN A O 1
ATOM 678 N N . ALA A 1 82 ? -77.023 -6.669 134.469 1.00 73.19 82 ALA A N 1
ATOM 679 C CA . ALA A 1 82 ? -77.582 -5.331 134.454 1.00 73.19 82 ALA A CA 1
ATOM 680 C C . ALA A 1 82 ? -77.625 -4.793 133.010 1.00 73.19 82 ALA A C 1
ATOM 682 O O . ALA A 1 82 ? -76.700 -5.015 132.222 1.00 73.19 82 ALA A O 1
ATOM 683 N N . PRO A 1 83 ? -78.674 -4.036 132.647 1.00 72.38 83 PRO A N 1
ATOM 684 C CA . PRO A 1 83 ? -78.880 -3.557 131.280 1.00 72.38 83 PRO A CA 1
ATOM 685 C C . PRO A 1 83 ? -77.746 -2.658 130.759 1.00 72.38 83 PRO A C 1
ATOM 687 O O . PRO A 1 83 ? -77.605 -2.509 129.549 1.00 72.38 83 PRO A O 1
ATOM 690 N N . ILE A 1 84 ? -76.928 -2.082 131.647 1.00 74.31 84 ILE A N 1
ATOM 691 C CA . ILE A 1 84 ? -75.756 -1.270 131.290 1.00 74.31 84 ILE A CA 1
ATOM 692 C C . ILE A 1 84 ? -74.682 -2.118 130.592 1.00 74.31 84 ILE A C 1
ATOM 694 O O . ILE A 1 84 ? -74.295 -1.789 129.474 1.00 74.31 84 ILE A O 1
ATOM 698 N N . HIS A 1 85 ? -74.284 -3.256 131.166 1.00 73.56 85 HIS A N 1
ATOM 699 C CA . HIS A 1 85 ? -73.235 -4.105 130.582 1.00 73.56 85 HIS A CA 1
ATOM 700 C C . HIS A 1 85 ? -73.673 -4.792 129.284 1.00 73.56 85 HIS A C 1
ATOM 702 O O . HIS A 1 85 ? -72.863 -5.045 128.394 1.00 73.56 85 HIS A O 1
ATOM 708 N N . ARG A 1 86 ? -74.978 -5.042 129.127 1.00 74.44 86 ARG A N 1
ATOM 709 C CA . ARG A 1 86 ? -75.531 -5.591 127.883 1.00 74.44 86 ARG A CA 1
ATOM 710 C C . ARG A 1 86 ? -75.472 -4.579 126.733 1.00 74.44 86 ARG A C 1
ATOM 712 O O . ARG A 1 86 ? -75.116 -4.951 125.619 1.00 74.44 86 ARG A O 1
ATOM 719 N N . LYS A 1 87 ? -75.745 -3.301 127.019 1.00 77.62 87 LYS A N 1
ATOM 720 C CA . LYS A 1 87 ? -75.614 -2.209 126.043 1.00 77.62 87 LYS A CA 1
ATOM 721 C C . LYS A 1 87 ? -74.158 -1.958 125.647 1.00 77.62 87 LYS A C 1
ATOM 723 O O . LYS A 1 87 ? -73.903 -1.749 124.468 1.00 77.62 87 LYS A O 1
ATOM 728 N N . GLU A 1 88 ? -73.216 -2.031 126.591 1.00 79.81 88 GLU A N 1
ATOM 729 C CA . GLU A 1 88 ? -71.769 -1.918 126.317 1.00 79.81 88 GLU A CA 1
ATOM 730 C C . GLU A 1 88 ? -71.245 -3.044 125.407 1.00 79.81 88 GLU A C 1
ATOM 732 O O . GLU A 1 88 ? -70.417 -2.816 124.519 1.00 79.81 88 GLU A O 1
ATOM 737 N N . ALA A 1 89 ? -71.755 -4.266 125.588 1.00 77.50 89 ALA A N 1
ATOM 738 C CA . ALA A 1 89 ? -71.432 -5.392 124.718 1.00 77.50 89 ALA A CA 1
ATOM 739 C C . ALA A 1 89 ? -72.004 -5.213 123.295 1.00 77.50 89 ALA A C 1
ATOM 741 O O . ALA A 1 89 ? -71.332 -5.532 122.313 1.00 77.50 89 ALA A O 1
ATOM 742 N N . GLU A 1 90 ? -73.218 -4.671 123.157 1.00 81.44 90 GLU A N 1
ATOM 743 C CA . GLU A 1 90 ? -73.844 -4.395 121.854 1.00 81.44 90 GLU A CA 1
ATOM 744 C C . GLU A 1 90 ? -73.182 -3.237 121.095 1.00 81.44 90 GLU A C 1
ATOM 746 O O . GLU A 1 90 ? -73.004 -3.334 119.875 1.00 81.44 90 GLU A O 1
ATOM 751 N N . THR A 1 91 ? -72.754 -2.173 121.783 1.00 82.50 91 THR A N 1
ATOM 752 C CA . THR A 1 91 ? -71.969 -1.098 121.152 1.00 82.50 91 THR A CA 1
ATOM 753 C C . THR A 1 91 ? -70.614 -1.609 120.684 1.00 82.50 91 THR A C 1
ATOM 755 O O . THR A 1 91 ? -70.235 -1.348 119.542 1.00 82.50 91 THR A O 1
ATOM 758 N N . SER A 1 92 ? -69.933 -2.421 121.497 1.00 81.81 92 SER A N 1
ATOM 759 C CA . SER A 1 92 ? -68.665 -3.054 121.116 1.00 81.81 92 SER A CA 1
ATOM 760 C C . SER A 1 92 ? -68.837 -3.992 119.913 1.00 81.81 92 SER A C 1
ATOM 762 O O . SER A 1 92 ? -68.046 -3.946 118.973 1.00 81.81 92 SER A O 1
ATOM 764 N N . ARG A 1 93 ? -69.916 -4.787 119.870 1.00 83.19 93 ARG A N 1
ATOM 765 C CA . ARG A 1 93 ? -70.238 -5.645 118.717 1.00 83.19 93 ARG A CA 1
ATOM 766 C C . ARG A 1 93 ? -70.491 -4.837 117.445 1.00 83.19 93 ARG A C 1
ATOM 768 O O . ARG A 1 93 ? -69.984 -5.194 116.386 1.00 83.19 93 ARG A O 1
ATOM 775 N N . SER A 1 94 ? -71.257 -3.754 117.545 1.00 84.25 94 SER A N 1
ATOM 776 C CA . SER A 1 94 ? -71.555 -2.876 116.405 1.00 84.25 94 SER A CA 1
ATOM 777 C C . SER A 1 94 ? -70.287 -2.203 115.872 1.00 84.25 94 SER A C 1
ATOM 779 O O . SER A 1 94 ? -70.102 -2.092 114.663 1.00 84.25 94 SER A O 1
ATOM 781 N N . GLN A 1 95 ? -69.374 -1.821 116.767 1.00 88.12 95 GLN A N 1
ATOM 782 C CA . GLN A 1 95 ? -68.089 -1.235 116.402 1.00 88.12 95 GLN A CA 1
ATOM 783 C C . GLN A 1 95 ? -67.164 -2.247 115.710 1.00 88.12 95 GLN A C 1
ATOM 785 O O . GLN A 1 95 ? -66.520 -1.896 114.726 1.00 88.12 95 GLN A O 1
ATOM 790 N N . ILE A 1 96 ? -67.145 -3.507 116.159 1.00 85.12 96 ILE A N 1
ATOM 791 C CA . ILE A 1 96 ? -66.391 -4.586 115.498 1.00 85.12 96 ILE A CA 1
ATOM 792 C C . ILE A 1 96 ? -66.939 -4.862 114.093 1.00 85.12 96 ILE A C 1
ATOM 794 O O . ILE A 1 96 ? -66.157 -4.989 113.156 1.00 85.12 96 ILE A O 1
ATOM 798 N N . LEU A 1 97 ? -68.264 -4.921 113.924 1.00 86.44 97 LEU A N 1
ATOM 799 C CA . LEU A 1 97 ? -68.873 -5.140 112.606 1.00 86.44 97 LEU A CA 1
ATOM 800 C C . LEU A 1 97 ? -68.543 -4.003 111.632 1.00 86.44 97 LEU A C 1
ATOM 802 O O . LEU A 1 97 ? -68.139 -4.277 110.507 1.00 86.44 97 LEU A O 1
ATOM 806 N N . ARG A 1 98 ? -68.603 -2.745 112.088 1.00 88.94 98 ARG A N 1
ATOM 807 C CA . ARG A 1 98 ? -68.194 -1.593 111.274 1.00 88.94 98 ARG A CA 1
ATOM 808 C C . ARG A 1 98 ? -66.720 -1.672 110.865 1.00 88.94 98 ARG A C 1
ATOM 810 O O . ARG A 1 98 ? -66.394 -1.427 109.712 1.00 88.94 98 ARG A O 1
ATOM 817 N N . LEU A 1 99 ? -65.831 -2.045 111.788 1.00 89.94 99 LEU A N 1
ATOM 818 C CA . LEU A 1 99 ? -64.406 -2.214 111.482 1.00 89.94 99 LEU A CA 1
ATOM 819 C C . LEU A 1 99 ? -64.159 -3.339 110.466 1.00 89.94 99 LEU A C 1
ATOM 821 O O . LEU A 1 99 ? -63.275 -3.206 109.628 1.00 89.94 99 LEU A O 1
ATOM 825 N N . LEU A 1 100 ? -64.937 -4.424 110.499 1.00 87.75 100 LEU A N 1
ATOM 826 C CA . LEU A 1 100 ? -64.839 -5.496 109.503 1.00 87.75 100 LEU A CA 1
ATOM 827 C C . LEU A 1 100 ? -65.308 -5.039 108.115 1.00 87.75 100 LEU A C 1
ATOM 829 O O . LEU A 1 100 ? -64.646 -5.346 107.127 1.00 87.75 100 LEU A O 1
ATOM 833 N N . GLU A 1 101 ? -66.396 -4.271 108.033 1.00 89.50 101 GLU A N 1
ATOM 834 C CA . GLU A 1 101 ? -66.847 -3.657 106.774 1.00 89.50 101 GLU A CA 1
ATOM 835 C C . GLU A 1 101 ? -65.801 -2.678 106.216 1.00 89.50 101 GLU A C 1
ATOM 837 O O . GLU A 1 101 ? -65.509 -2.690 105.020 1.00 89.50 101 GLU A O 1
ATOM 842 N N . GLU A 1 102 ? -65.180 -1.872 107.084 1.00 91.88 102 GLU A N 1
ATOM 843 C CA . GLU A 1 102 ? -64.084 -0.976 106.707 1.00 91.88 102 GLU A CA 1
ATOM 844 C C . GLU A 1 102 ? -62.873 -1.760 106.169 1.00 91.88 102 GLU A C 1
ATOM 846 O O . GLU A 1 102 ? -62.304 -1.366 105.150 1.00 91.88 102 GLU A O 1
ATOM 851 N N . VAL A 1 103 ? -62.497 -2.884 106.794 1.00 91.06 103 VAL A N 1
ATOM 852 C CA . VAL A 1 103 ? -61.399 -3.749 106.322 1.00 91.06 103 VAL A CA 1
ATOM 853 C C . VAL A 1 103 ? -61.679 -4.285 104.919 1.00 91.06 103 VAL A C 1
ATOM 855 O O . VAL A 1 103 ? -60.821 -4.147 104.049 1.00 91.06 103 VAL A O 1
ATOM 858 N N . VAL A 1 104 ? -62.880 -4.813 104.668 1.00 91.62 104 VAL A N 1
ATOM 859 C CA . VAL A 1 104 ? -63.267 -5.311 103.334 1.00 91.62 104 VAL A CA 1
ATOM 860 C C . VAL A 1 104 ? -63.205 -4.188 102.293 1.00 91.62 104 VAL A C 1
ATOM 862 O O . VAL A 1 104 ? -62.619 -4.361 101.225 1.00 91.62 104 VAL A O 1
ATOM 865 N N . ALA A 1 105 ? -63.712 -2.997 102.621 1.00 91.94 105 ALA A N 1
ATOM 866 C CA . ALA A 1 105 ? -63.659 -1.847 101.719 1.00 91.94 105 ALA A CA 1
ATOM 867 C C . ALA A 1 105 ? -62.219 -1.382 101.417 1.00 91.94 105 ALA A C 1
ATOM 869 O O . ALA A 1 105 ? -61.933 -0.894 100.319 1.00 91.94 105 ALA A O 1
ATOM 870 N N . TYR A 1 106 ? -61.293 -1.503 102.374 1.00 93.56 106 TYR A N 1
ATOM 871 C CA . TYR A 1 106 ? -59.878 -1.215 102.131 1.00 93.56 106 TYR A CA 1
ATOM 872 C C . TYR A 1 106 ? -59.199 -2.298 101.293 1.00 93.56 106 TYR A C 1
ATOM 874 O O . TYR A 1 106 ? -58.383 -1.955 100.440 1.00 93.56 106 TYR A O 1
ATOM 882 N N . GLU A 1 107 ? -59.541 -3.573 101.471 1.00 91.69 107 GLU A N 1
ATOM 883 C CA . GLU A 1 107 ? -59.024 -4.655 100.628 1.00 91.69 107 GLU A CA 1
ATOM 884 C C . GLU A 1 107 ? -59.436 -4.484 99.162 1.00 91.69 107 GLU A C 1
ATOM 886 O O . GLU A 1 107 ? -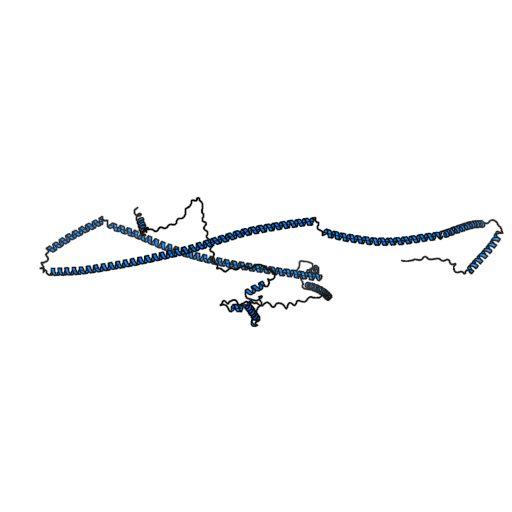58.591 -4.615 98.274 1.00 91.69 107 GLU A O 1
ATOM 891 N N . GLU A 1 108 ? -60.685 -4.090 98.900 1.00 92.69 108 GLU A N 1
ATOM 892 C CA . GLU A 1 108 ? -61.159 -3.774 97.547 1.00 92.69 108 GLU A CA 1
ATOM 893 C C . GLU A 1 108 ? -60.381 -2.605 96.923 1.00 92.69 108 GLU A C 1
ATOM 895 O O . GLU A 1 108 ? -59.930 -2.696 95.780 1.00 92.69 108 GLU A O 1
ATOM 900 N N . LYS A 1 109 ? -60.137 -1.529 97.685 1.00 93.50 109 LYS A N 1
ATOM 901 C CA . LYS A 1 109 ? -59.319 -0.386 97.228 1.00 93.50 109 LYS A CA 1
ATOM 902 C C . LYS A 1 109 ? -57.857 -0.763 96.989 1.00 93.50 109 LYS A C 1
ATOM 904 O O . LYS A 1 109 ? -57.219 -0.255 96.067 1.00 93.50 109 LYS A O 1
ATOM 909 N N . ILE A 1 110 ? -57.293 -1.644 97.811 1.00 93.00 110 ILE A N 1
ATOM 910 C CA . ILE A 1 110 ? -55.935 -2.162 97.606 1.00 93.00 110 ILE A CA 1
ATOM 911 C C . ILE A 1 110 ? -55.891 -3.026 96.340 1.00 93.00 110 ILE A C 1
ATOM 913 O O . ILE A 1 110 ? -54.925 -2.957 95.584 1.00 93.00 110 ILE A O 1
ATOM 917 N N . ALA A 1 111 ? -56.924 -3.826 96.077 1.00 93.25 111 ALA A N 1
ATOM 918 C CA . ALA A 1 111 ? -57.004 -4.628 94.863 1.00 93.25 111 ALA A CA 1
ATOM 919 C C . ALA A 1 111 ? -57.121 -3.749 93.608 1.00 93.25 111 ALA A C 1
ATOM 921 O O . ALA A 1 111 ? -56.377 -3.971 92.654 1.00 93.25 111 ALA A O 1
ATOM 922 N N . SER A 1 112 ? -57.979 -2.722 93.624 1.00 93.25 112 SER A N 1
ATOM 923 C CA . SER A 1 112 ? -58.125 -1.805 92.486 1.00 93.25 112 SER A CA 1
ATOM 924 C C . SER A 1 112 ? -56.830 -1.042 92.202 1.00 93.25 112 SER A C 1
ATOM 926 O O . SER A 1 112 ? -56.352 -1.037 91.074 1.00 93.25 112 SER A O 1
ATOM 928 N N . THR A 1 113 ? -56.186 -0.493 93.235 1.00 91.94 113 THR A N 1
ATOM 929 C CA . THR A 1 113 ? -54.917 0.237 93.067 1.00 91.94 113 THR A CA 1
ATOM 930 C C . THR A 1 113 ? -53.779 -0.658 92.575 1.00 91.94 113 THR A C 1
ATOM 932 O O . THR A 1 113 ? -52.949 -0.208 91.790 1.00 91.94 113 THR A O 1
ATOM 935 N N . LYS A 1 114 ? -53.741 -1.940 92.961 1.00 93.62 114 LYS A N 1
ATOM 936 C CA . LYS A 1 114 ? -52.781 -2.909 92.401 1.00 93.62 114 LYS A CA 1
ATOM 937 C C . LYS A 1 114 ? -53.002 -3.158 90.908 1.00 93.62 114 LYS A C 1
ATOM 939 O O . LYS A 1 114 ? -52.022 -3.305 90.179 1.00 93.62 114 LYS A O 1
ATOM 944 N N . ILE A 1 115 ? -54.257 -3.206 90.459 1.00 93.62 115 ILE A N 1
ATOM 945 C CA . ILE A 1 115 ? -54.587 -3.332 89.033 1.00 93.62 115 ILE A CA 1
ATOM 946 C C . ILE A 1 115 ? -54.084 -2.092 88.285 1.00 93.62 115 ILE A C 1
ATOM 948 O O . ILE A 1 115 ? -53.327 -2.246 87.326 1.00 93.62 115 ILE A O 1
ATOM 952 N N . ASP A 1 116 ? -54.385 -0.892 88.786 1.00 94.06 116 ASP A N 1
ATOM 953 C CA . ASP A 1 116 ? -53.927 0.369 88.187 1.00 94.06 116 ASP A CA 1
ATOM 954 C C . ASP A 1 116 ? -52.390 0.443 88.113 1.00 94.06 116 ASP A C 1
ATOM 956 O O . ASP A 1 116 ? -51.822 0.826 87.089 1.00 94.06 116 ASP A O 1
ATOM 960 N N . MET A 1 117 ? -51.690 0.014 89.172 1.00 91.44 117 MET A N 1
ATOM 961 C CA . MET A 1 117 ? -50.224 -0.071 89.181 1.00 91.44 117 MET A CA 1
ATOM 962 C C . MET A 1 117 ? -49.699 -1.016 88.096 1.00 91.44 117 MET A C 1
ATOM 964 O O . MET A 1 117 ? -48.780 -0.653 87.363 1.00 91.44 117 MET A O 1
ATOM 968 N N . SER A 1 118 ? -50.297 -2.201 87.954 1.00 93.75 118 SER A N 1
ATOM 969 C CA . SER A 1 118 ? -49.882 -3.170 86.933 1.00 93.75 118 SER A CA 1
ATOM 970 C C . SER A 1 118 ? -50.123 -2.663 85.506 1.00 93.75 118 SER A C 1
ATOM 972 O O . SER A 1 118 ? -49.316 -2.911 84.604 1.00 93.75 118 SER A O 1
ATOM 974 N N . GLU A 1 119 ? -51.198 -1.900 85.291 1.00 94.69 119 GLU A N 1
ATOM 975 C CA . GLU A 1 119 ? -51.480 -1.282 84.000 1.00 94.69 119 GLU A CA 1
ATOM 976 C C . GLU A 1 119 ? -50.444 -0.204 83.672 1.00 94.69 119 GLU A C 1
ATOM 978 O O . GLU A 1 119 ? -49.865 -0.227 82.580 1.00 94.69 119 GLU A O 1
ATOM 983 N N . LEU A 1 120 ? -50.149 0.692 84.617 1.00 94.44 120 LEU A N 1
ATOM 984 C CA . LEU A 1 120 ? -49.138 1.734 84.440 1.00 94.44 120 LEU A CA 1
ATOM 985 C C . LEU A 1 120 ? -47.750 1.142 84.175 1.00 94.44 120 LEU A C 1
ATOM 987 O O . LEU A 1 120 ? -47.063 1.593 83.260 1.00 94.44 120 LEU A O 1
ATOM 991 N N . GLU A 1 121 ? -47.354 0.089 84.890 1.00 94.44 121 GLU A N 1
ATOM 992 C CA . GLU A 1 121 ? -46.106 -0.634 84.614 1.00 94.44 121 GLU A CA 1
ATOM 993 C C . GLU A 1 121 ? -46.085 -1.210 83.192 1.00 94.44 121 GLU A C 1
ATOM 995 O O . GLU A 1 121 ? -45.077 -1.109 82.487 1.00 94.44 121 GLU A O 1
ATOM 1000 N N . SER A 1 122 ? -47.207 -1.757 82.715 1.00 92.94 122 SER A N 1
ATOM 1001 C CA . SER A 1 122 ? -47.310 -2.255 81.341 1.00 92.94 122 SER A CA 1
ATOM 1002 C C . SER A 1 122 ? -47.162 -1.136 80.298 1.00 92.94 122 SER A C 1
ATOM 1004 O O . SER A 1 122 ? -46.499 -1.329 79.276 1.00 92.94 122 SER A O 1
ATOM 1006 N N . GLN A 1 123 ? -47.718 0.050 80.562 1.00 93.19 123 GLN A N 1
ATOM 1007 C CA . GLN A 1 123 ? -47.612 1.215 79.682 1.00 93.19 123 GLN A CA 1
ATOM 1008 C C . GLN A 1 123 ? -46.192 1.795 79.684 1.00 93.19 123 GLN A C 1
ATOM 1010 O O . GLN A 1 123 ? -45.656 2.122 78.622 1.00 93.19 123 GLN A O 1
ATOM 1015 N N . ILE A 1 124 ? -45.537 1.845 80.846 1.00 93.25 124 ILE A N 1
ATOM 1016 C CA . ILE A 1 124 ? -44.121 2.217 80.969 1.00 93.25 124 ILE A CA 1
ATOM 1017 C C . ILE A 1 124 ? -43.255 1.240 80.165 1.00 93.25 124 ILE A C 1
ATOM 1019 O O . ILE A 1 124 ? -42.386 1.652 79.399 1.00 93.25 124 ILE A O 1
ATOM 1023 N N . ASN A 1 125 ? -43.526 -0.062 80.249 1.00 94.06 125 ASN A N 1
ATOM 1024 C CA . ASN A 1 125 ? -42.777 -1.060 79.488 1.00 94.06 125 ASN A CA 1
ATOM 1025 C C . ASN A 1 125 ? -42.990 -0.929 77.969 1.00 94.06 125 ASN A C 1
ATOM 1027 O O . ASN A 1 125 ? -42.037 -1.035 77.201 1.00 94.06 125 ASN A O 1
ATOM 1031 N N . ARG A 1 126 ? -44.212 -0.643 77.502 1.00 92.94 126 ARG A N 1
ATOM 1032 C CA . ARG A 1 126 ? -44.467 -0.413 76.065 1.00 92.94 126 ARG A CA 1
ATOM 1033 C C . ARG A 1 126 ? -43.754 0.836 75.553 1.00 92.94 126 ARG A C 1
ATOM 1035 O O . ARG A 1 126 ? -43.030 0.767 74.564 1.00 92.94 126 ARG A O 1
ATOM 1042 N N . THR A 1 127 ? -43.902 1.951 76.261 1.00 91.06 127 THR A N 1
ATOM 1043 C CA . THR A 1 127 ? -43.299 3.234 75.869 1.00 91.06 127 THR A CA 1
ATOM 1044 C C . THR A 1 127 ? -41.771 3.193 75.921 1.00 91.06 127 THR A C 1
ATOM 1046 O O . THR A 1 127 ? -41.114 3.739 75.039 1.00 91.06 127 THR A O 1
ATOM 1049 N N . THR A 1 128 ? -41.173 2.483 76.882 1.00 92.06 128 THR A N 1
ATOM 1050 C CA . THR A 1 128 ? -39.715 2.264 76.919 1.00 92.06 128 THR A CA 1
ATOM 1051 C C . THR A 1 128 ? -39.225 1.389 75.765 1.00 92.06 128 THR A C 1
ATOM 1053 O O . THR A 1 128 ? -38.167 1.670 75.202 1.00 92.06 128 THR A O 1
ATOM 1056 N N . VAL A 1 129 ? -39.977 0.364 75.350 1.00 92.88 129 VAL A N 1
ATOM 1057 C CA . VAL A 1 129 ? -39.652 -0.432 74.152 1.00 92.88 129 VAL A CA 1
ATOM 1058 C C . VAL A 1 129 ? -39.740 0.419 72.882 1.00 92.88 129 VAL A C 1
ATOM 1060 O O . VAL A 1 129 ? -38.833 0.364 72.051 1.00 92.88 129 VAL A O 1
ATOM 1063 N N . GLU A 1 130 ? -40.774 1.244 72.738 1.00 91.69 130 GLU A N 1
ATOM 1064 C CA . GLU A 1 130 ? -40.928 2.166 71.604 1.00 91.69 130 GLU A CA 1
ATOM 1065 C C . GLU A 1 130 ? -39.817 3.225 71.561 1.00 91.69 130 GLU A C 1
ATOM 1067 O O . GLU A 1 130 ? -39.220 3.454 70.505 1.00 91.69 130 GLU A O 1
ATOM 1072 N N . LEU A 1 131 ? -39.458 3.807 72.710 1.00 88.19 131 LEU A N 1
ATOM 1073 C CA . LEU A 1 131 ? -38.323 4.726 72.834 1.00 88.19 131 LEU A CA 1
ATOM 1074 C C . LEU A 1 131 ? -37.004 4.046 72.461 1.00 88.19 131 LEU A C 1
ATOM 1076 O O . LEU A 1 131 ? -36.215 4.601 71.704 1.00 88.19 131 LEU A O 1
ATOM 1080 N N . ASN A 1 132 ? -36.771 2.818 72.919 1.00 87.62 132 ASN A N 1
ATOM 1081 C CA . ASN A 1 132 ? -35.563 2.074 72.568 1.00 87.62 132 ASN A CA 1
ATOM 1082 C C . ASN A 1 132 ? -35.511 1.712 71.076 1.00 87.62 132 ASN A C 1
ATOM 1084 O O . ASN A 1 132 ? -34.438 1.738 70.474 1.00 87.62 132 ASN A O 1
ATOM 1088 N N . ASN A 1 133 ? -36.646 1.382 70.460 1.00 87.81 133 ASN A N 1
ATOM 1089 C CA . ASN A 1 133 ? -36.714 1.078 69.031 1.00 87.81 133 ASN A CA 1
ATOM 1090 C C . ASN A 1 133 ? -36.500 2.331 68.174 1.00 87.81 133 ASN A C 1
ATOM 1092 O O . ASN A 1 133 ? -35.743 2.294 67.206 1.00 87.81 133 ASN A O 1
ATOM 1096 N N . THR A 1 134 ? -37.107 3.456 68.547 1.00 82.62 134 THR A N 1
ATOM 1097 C CA . THR A 1 134 ? -36.893 4.739 67.861 1.00 82.62 134 THR A CA 1
ATOM 1098 C C . THR A 1 134 ? -35.462 5.246 68.049 1.00 82.62 134 THR A C 1
ATOM 1100 O O . THR A 1 134 ? -34.835 5.623 67.065 1.00 82.62 134 THR A O 1
ATOM 1103 N N . ALA A 1 135 ? -34.883 5.142 69.249 1.00 82.00 135 ALA A N 1
ATOM 1104 C CA . ALA A 1 135 ? -33.483 5.488 69.509 1.00 82.00 135 ALA A CA 1
ATOM 1105 C C . ALA A 1 135 ? -32.484 4.625 68.715 1.00 82.00 135 ALA A C 1
ATOM 1107 O O . ALA A 1 135 ? -31.448 5.128 68.293 1.00 82.00 135 ALA A O 1
ATOM 1108 N N . LYS A 1 136 ? -32.788 3.342 68.468 1.00 80.31 136 LYS A N 1
ATOM 1109 C CA . LYS A 1 136 ? -31.977 2.478 67.587 1.00 80.31 136 LYS A CA 1
ATOM 1110 C C . LYS A 1 136 ? -32.090 2.857 66.109 1.00 80.31 136 LYS A C 1
ATOM 1112 O O . LYS A 1 136 ? -31.128 2.677 65.369 1.00 80.31 136 LYS A O 1
ATOM 1117 N N . ASN A 1 137 ? -33.250 3.354 65.685 1.00 77.88 137 ASN A N 1
ATOM 1118 C CA . ASN A 1 137 ? -33.511 3.726 64.294 1.00 77.88 137 ASN A CA 1
ATOM 1119 C C . ASN A 1 137 ? -33.011 5.137 63.949 1.00 77.88 137 ASN A C 1
ATOM 1121 O O . ASN A 1 137 ? -32.742 5.423 62.784 1.00 77.88 137 ASN A O 1
ATOM 1125 N N . ILE A 1 138 ? -32.871 6.018 64.941 1.00 75.31 138 ILE A N 1
ATOM 1126 C CA . ILE A 1 138 ? -32.290 7.348 64.764 1.00 75.31 138 ILE A CA 1
ATOM 1127 C C . ILE A 1 138 ? -30.766 7.206 64.788 1.00 75.31 138 ILE A C 1
ATOM 1129 O O . ILE A 1 138 ? -30.134 7.115 65.839 1.00 75.31 138 ILE A O 1
ATOM 1133 N N . THR A 1 139 ? -30.155 7.190 63.604 1.00 70.25 139 THR A N 1
ATOM 1134 C CA . THR A 1 139 ? -28.708 7.381 63.461 1.00 70.25 139 THR A CA 1
ATOM 1135 C C . THR A 1 139 ? -28.299 8.689 64.127 1.00 70.25 139 THR A C 1
ATOM 1137 O O . THR A 1 139 ? -28.855 9.740 63.820 1.00 70.25 139 THR A O 1
ATOM 1140 N N . SER A 1 140 ? -27.311 8.627 65.020 1.00 79.19 140 SER A N 1
ATOM 1141 C CA . SER A 1 140 ? -26.746 9.805 65.684 1.00 79.19 140 SER A CA 1
ATOM 1142 C C . SER A 1 140 ? -26.340 10.867 64.655 1.00 79.19 140 SER A C 1
ATOM 1144 O O . SER A 1 140 ? -25.706 10.532 63.650 1.00 79.19 140 SER A O 1
ATOM 1146 N N . ASP A 1 141 ? -26.626 12.143 64.925 1.00 83.62 141 ASP A N 1
ATOM 1147 C CA . ASP A 1 141 ? -26.246 13.275 64.062 1.00 83.62 141 ASP A CA 1
ATOM 1148 C C . ASP A 1 141 ? -24.760 13.248 63.672 1.00 83.62 141 ASP A C 1
ATOM 1150 O O . ASP A 1 141 ? -24.390 13.602 62.552 1.00 83.62 141 ASP A O 1
ATOM 1154 N N . PHE A 1 142 ? -23.905 12.736 64.563 1.00 86.19 142 PHE A N 1
ATOM 1155 C CA . PHE A 1 142 ? -22.490 12.513 64.289 1.00 86.19 142 PHE A CA 1
ATOM 1156 C C . PHE A 1 142 ? -22.256 11.488 63.168 1.00 86.19 142 PHE A C 1
ATOM 1158 O O . PHE A 1 142 ? -21.459 11.724 62.259 1.00 86.19 142 PHE A O 1
ATOM 1165 N N . THR A 1 143 ? -22.960 10.352 63.203 1.00 85.19 143 THR A N 1
ATOM 1166 C CA . THR A 1 143 ? -22.860 9.314 62.162 1.00 85.19 143 THR A CA 1
ATOM 1167 C C . THR A 1 143 ? -23.370 9.818 60.815 1.00 85.19 143 THR A C 1
ATOM 1169 O O . THR A 1 143 ? -22.716 9.596 59.797 1.00 85.19 143 THR A O 1
ATOM 1172 N N . HIS A 1 144 ? -24.459 10.591 60.817 1.00 87.94 144 HIS A N 1
ATOM 1173 C CA . HIS A 1 144 ? -24.992 11.215 59.611 1.00 87.94 144 HIS A CA 1
ATOM 1174 C C . HIS A 1 144 ? -24.032 12.271 59.033 1.00 87.94 144 HIS A C 1
ATOM 1176 O O . HIS A 1 144 ? -23.784 12.291 57.828 1.00 87.94 144 HIS A O 1
ATOM 1182 N N . ALA A 1 145 ? -23.425 13.117 59.874 1.00 90.25 145 ALA A N 1
ATOM 1183 C CA . ALA A 1 145 ? -22.419 14.086 59.436 1.00 90.25 145 ALA A CA 1
ATOM 1184 C C . ALA A 1 145 ? -21.184 13.403 58.822 1.00 90.25 145 ALA A C 1
ATOM 1186 O O . ALA A 1 145 ? -20.696 13.830 57.773 1.00 90.25 145 ALA A O 1
ATOM 1187 N N . LEU A 1 146 ? -20.717 12.302 59.423 1.00 92.56 146 LEU A N 1
ATOM 1188 C CA . LEU A 1 146 ? -19.609 11.506 58.894 1.00 92.56 146 LEU A CA 1
ATOM 1189 C C . LEU A 1 146 ? -19.948 10.888 57.528 1.00 92.56 146 LEU A C 1
ATOM 1191 O O . LEU A 1 146 ? -19.113 10.882 56.622 1.00 92.56 146 LEU A O 1
ATOM 1195 N N . GLU A 1 147 ? -21.164 10.370 57.363 1.00 90.44 147 GLU A N 1
ATOM 1196 C CA . GLU A 1 147 ? -21.635 9.806 56.097 1.00 90.44 147 GLU A CA 1
ATOM 1197 C C . GLU A 1 147 ? -21.794 10.880 55.014 1.00 90.44 147 GLU A C 1
ATOM 1199 O O . GLU A 1 147 ? -21.346 10.693 53.878 1.00 90.44 147 GLU A O 1
ATOM 1204 N N . LEU A 1 148 ? -22.297 12.061 55.381 1.00 94.12 148 LEU A N 1
ATOM 1205 C CA . LEU A 1 148 ? -22.353 13.217 54.493 1.00 94.12 148 LEU A CA 1
ATOM 1206 C C . LEU A 1 148 ? -20.949 13.650 54.052 1.00 94.12 148 LEU A C 1
ATOM 1208 O O . LEU A 1 148 ? -20.725 13.879 52.864 1.00 94.12 148 LEU A O 1
ATOM 1212 N N . GLU A 1 149 ? -19.972 13.710 54.957 1.00 94.94 149 GLU A N 1
ATOM 1213 C CA . GLU A 1 149 ? -18.584 13.993 54.583 1.00 94.94 149 GLU A CA 1
ATOM 1214 C C . GLU A 1 149 ? -17.995 12.931 53.653 1.00 94.94 149 GLU A C 1
ATOM 1216 O O . GLU A 1 149 ? -17.331 13.278 52.673 1.00 94.94 149 GLU A O 1
ATOM 1221 N N . ARG A 1 150 ? -18.247 11.641 53.913 1.00 95.00 150 ARG A N 1
ATOM 1222 C CA . ARG A 1 150 ? -17.819 10.554 53.016 1.00 95.00 150 ARG A CA 1
ATOM 1223 C C . ARG A 1 150 ? -18.432 10.713 51.629 1.00 95.00 150 ARG A C 1
ATOM 1225 O O . ARG A 1 150 ? -17.703 10.622 50.642 1.00 95.00 150 ARG A O 1
ATOM 1232 N N . SER A 1 151 ? -19.729 11.007 51.550 1.00 95.00 151 SER A N 1
ATOM 1233 C CA . SER A 1 151 ? -20.422 11.234 50.278 1.00 95.00 151 SER A CA 1
ATOM 1234 C C . SER A 1 151 ? -19.856 12.446 49.528 1.00 95.00 151 SER A C 1
ATOM 1236 O O . SER A 1 151 ? -19.581 12.350 48.335 1.00 95.00 151 SER A O 1
ATOM 1238 N N . ARG A 1 152 ? -19.554 13.550 50.226 1.00 96.50 152 ARG A N 1
ATOM 1239 C CA . ARG A 1 152 ? -18.911 14.739 49.644 1.00 96.50 152 ARG A CA 1
ATOM 1240 C C . ARG A 1 152 ? -17.519 14.428 49.106 1.00 96.50 152 ARG A C 1
ATOM 1242 O O . ARG A 1 152 ? -17.208 14.799 47.979 1.00 96.50 152 ARG A O 1
ATOM 1249 N N . ARG A 1 153 ? -16.690 13.704 49.865 1.00 96.94 153 ARG A N 1
ATOM 1250 C CA . ARG A 1 153 ? -15.358 13.271 49.399 1.00 96.94 153 ARG A CA 1
ATOM 1251 C C . ARG A 1 153 ? -15.467 12.359 48.174 1.00 96.94 153 ARG A C 1
ATOM 1253 O O . ARG A 1 153 ? -14.679 12.503 47.242 1.00 96.94 153 ARG A O 1
ATOM 1260 N N . ALA A 1 154 ? -16.448 11.456 48.154 1.00 96.44 154 ALA A N 1
ATOM 1261 C CA . ALA A 1 154 ? -16.711 10.593 47.006 1.00 96.44 154 ALA A CA 1
ATOM 1262 C C . ALA A 1 154 ? -17.155 11.396 45.771 1.00 96.44 154 ALA A C 1
ATOM 1264 O O . ALA A 1 154 ? -16.641 11.148 44.682 1.00 96.44 154 ALA A O 1
ATOM 1265 N N . LEU A 1 155 ? -18.035 12.389 45.936 1.00 97.38 155 LEU A N 1
ATOM 1266 C CA . LEU A 1 155 ? -18.451 13.292 44.858 1.00 97.38 155 LEU A CA 1
ATOM 1267 C C . LEU A 1 155 ? -17.263 14.061 44.278 1.00 97.38 155 LEU A C 1
ATOM 1269 O O . LEU A 1 155 ? -17.038 13.990 43.074 1.00 97.38 155 LEU A O 1
ATOM 1273 N N . VAL A 1 156 ? -16.435 14.680 45.124 1.00 98.00 156 VAL A N 1
ATOM 1274 C CA . VAL A 1 156 ? -15.225 15.396 44.682 1.00 98.00 156 VAL A CA 1
ATOM 1275 C C . VAL A 1 156 ? -14.265 14.461 43.936 1.00 98.00 156 VAL A C 1
ATOM 1277 O O . VAL A 1 156 ? -13.700 14.826 42.906 1.00 98.00 156 VAL A O 1
ATOM 1280 N N . ALA A 1 157 ? -14.090 13.221 44.403 1.00 97.44 157 ALA A N 1
ATOM 1281 C CA . ALA A 1 157 ? 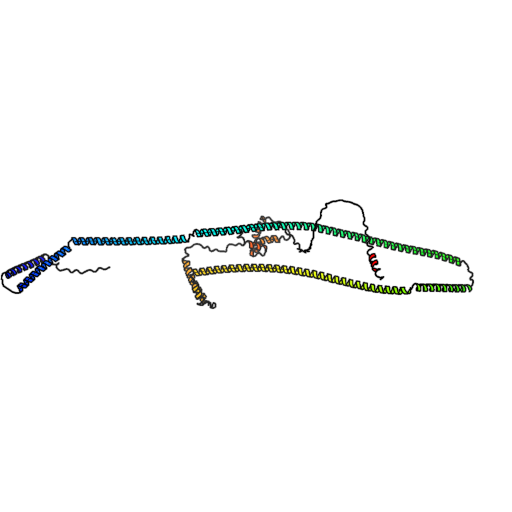-13.264 12.239 43.703 1.00 97.44 157 ALA A CA 1
ATOM 1282 C C . ALA A 1 157 ? -13.829 11.885 42.314 1.00 97.44 157 ALA A C 1
ATOM 1284 O O . ALA A 1 157 ? -13.063 11.741 41.357 1.00 97.44 157 ALA A O 1
ATOM 1285 N N . MET A 1 158 ? -15.152 11.761 42.183 1.00 97.62 158 MET A N 1
ATOM 1286 C CA . MET A 1 158 ? -15.809 11.505 40.898 1.00 97.62 158 MET A CA 1
ATOM 1287 C C . MET A 1 158 ? -15.735 12.716 39.961 1.00 97.62 158 MET A C 1
ATOM 1289 O O . MET A 1 158 ? -15.453 12.540 38.776 1.00 97.62 158 MET A O 1
ATOM 1293 N N . GLU A 1 159 ? -15.891 13.934 40.476 1.00 97.88 159 GLU A N 1
ATOM 1294 C CA . GLU A 1 159 ? -15.714 15.179 39.718 1.00 97.88 159 GLU A CA 1
ATOM 1295 C C . GLU A 1 159 ? -14.282 15.322 39.194 1.00 97.88 159 GLU A C 1
ATOM 1297 O O . GLU A 1 159 ? -14.083 15.600 38.011 1.00 97.88 159 GLU A O 1
ATOM 1302 N N . ASN A 1 160 ? -13.279 15.033 40.027 1.00 98.19 160 ASN A N 1
ATOM 1303 C CA . ASN A 1 160 ? -11.874 15.050 39.621 1.00 98.19 160 ASN A CA 1
ATOM 1304 C C . ASN A 1 160 ? -11.582 14.016 38.524 1.00 98.19 160 ASN A C 1
ATOM 1306 O O . ASN A 1 160 ? -10.894 14.324 37.548 1.00 98.19 160 ASN A O 1
ATOM 1310 N N . ARG A 1 161 ? -12.134 12.800 38.636 1.00 98.06 161 ARG A N 1
ATOM 1311 C CA . ARG A 1 161 ? -12.017 11.770 37.587 1.00 98.06 161 ARG A CA 1
ATOM 1312 C C . ARG A 1 161 ? -12.684 12.210 36.288 1.00 98.06 161 ARG A C 1
ATOM 1314 O O . ARG A 1 161 ? -12.102 12.026 35.222 1.00 98.06 161 ARG A O 1
ATOM 1321 N N . LEU A 1 162 ? -13.866 12.820 36.367 1.00 98.19 162 LEU A N 1
ATOM 1322 C CA . LEU A 1 162 ? -14.575 13.346 35.202 1.00 98.19 162 LEU A CA 1
ATOM 1323 C C . LEU A 1 162 ? -13.792 14.483 34.535 1.00 98.19 162 LEU A C 1
ATOM 1325 O O . LEU A 1 162 ? -13.672 14.515 33.311 1.00 98.19 162 LEU A O 1
ATOM 1329 N N . HIS A 1 163 ? -13.230 15.398 35.323 1.00 98.25 163 HIS A N 1
ATOM 1330 C CA . HIS A 1 163 ? -12.386 16.475 34.816 1.00 98.25 163 HIS A CA 1
ATOM 1331 C C . HIS A 1 163 ? -11.130 15.924 34.127 1.00 98.25 163 HIS A C 1
ATOM 1333 O O . HIS A 1 163 ? -10.795 16.336 33.014 1.00 98.25 163 HIS A O 1
ATOM 1339 N N . HIS A 1 164 ? -10.472 14.931 34.729 1.00 98.44 164 HIS A N 1
ATOM 1340 C CA . HIS A 1 164 ? -9.334 14.259 34.109 1.00 98.44 164 HIS A CA 1
ATOM 1341 C C . HIS A 1 164 ? -9.718 13.562 32.793 1.00 98.44 164 HIS A C 1
ATOM 1343 O O . HIS A 1 164 ? -9.034 13.727 31.787 1.00 98.44 164 HIS A O 1
ATOM 1349 N N . ALA A 1 165 ? -10.851 12.856 32.758 1.00 98.19 165 ALA A N 1
ATOM 1350 C CA . ALA A 1 165 ? -11.347 12.216 31.541 1.00 98.19 165 ALA A CA 1
ATOM 1351 C C . ALA A 1 165 ? -11.631 13.235 30.422 1.00 98.19 165 ALA A C 1
ATOM 1353 O O . ALA A 1 165 ? -11.197 13.031 29.293 1.00 98.19 165 ALA A O 1
ATOM 1354 N N . ARG A 1 166 ? -12.277 14.368 30.736 1.00 98.19 166 ARG A N 1
ATOM 1355 C CA . ARG A 1 166 ? -12.548 15.443 29.761 1.00 98.19 166 ARG A CA 1
ATOM 1356 C C . ARG A 1 166 ? -11.278 16.114 29.246 1.00 98.19 166 ARG A C 1
ATOM 1358 O O . ARG A 1 166 ? -11.173 16.411 28.061 1.00 98.19 166 ARG A O 1
ATOM 1365 N N . THR A 1 167 ? -10.308 16.369 30.121 1.00 98.44 167 THR A N 1
ATOM 1366 C CA . THR A 1 167 ? -9.026 16.961 29.700 1.00 98.44 167 THR A CA 1
ATOM 1367 C C . THR A 1 167 ? -8.228 15.998 28.824 1.00 98.44 167 THR A C 1
ATOM 1369 O O . THR A 1 167 ? -7.636 16.432 27.836 1.00 98.44 167 THR A O 1
ATOM 1372 N N . LEU A 1 168 ? -8.253 14.697 29.128 1.00 98.50 168 LEU A N 1
ATOM 1373 C CA . LEU A 1 168 ? -7.658 13.664 28.282 1.00 98.50 168 LEU A CA 1
ATOM 1374 C C . LEU A 1 168 ? -8.363 13.568 26.923 1.00 98.50 168 LEU A C 1
ATOM 1376 O O . LEU A 1 168 ? -7.692 13.558 25.896 1.00 98.50 168 LEU A O 1
ATOM 1380 N N . GLU A 1 169 ? -9.696 13.561 26.900 1.00 97.88 169 GLU A N 1
ATOM 1381 C CA . GLU A 1 169 ? -10.488 13.575 25.664 1.00 97.88 169 GLU A CA 1
ATOM 1382 C C . GLU A 1 169 ? -10.152 14.796 24.794 1.00 97.88 169 GLU A C 1
ATOM 1384 O O . GLU A 1 169 ? -9.936 14.661 23.588 1.00 97.88 169 GLU A O 1
ATOM 1389 N N . GLY A 1 170 ? -10.029 15.978 25.406 1.00 98.31 170 GLY A N 1
ATOM 1390 C CA . GLY A 1 170 ? -9.609 17.197 24.717 1.00 98.31 170 GLY A CA 1
ATOM 1391 C C . GLY A 1 170 ? -8.220 17.074 24.084 1.00 98.31 170 GLY A C 1
ATOM 1392 O O . GLY A 1 170 ? -8.051 17.431 22.917 1.00 98.31 170 GLY A O 1
ATOM 1393 N N . LYS A 1 171 ? -7.242 16.510 24.810 1.00 98.62 171 LYS A N 1
ATOM 1394 C CA . LYS A 1 171 ? -5.886 16.252 24.288 1.00 98.62 171 LYS A CA 1
ATOM 1395 C C . LYS A 1 171 ? -5.903 15.271 23.120 1.00 98.62 171 LYS A C 1
ATOM 1397 O O . LYS A 1 171 ? -5.384 15.590 22.056 1.00 98.62 171 LYS A O 1
ATOM 1402 N N . LEU A 1 172 ? -6.574 14.130 23.280 1.00 98.25 172 LEU A N 1
ATOM 1403 C CA . LEU A 1 172 ? -6.688 13.119 22.226 1.00 98.25 172 LEU A CA 1
ATOM 1404 C C . LEU A 1 172 ? -7.398 13.667 20.982 1.00 98.25 172 LEU A C 1
ATOM 1406 O O . LEU A 1 172 ? -7.039 13.322 19.860 1.00 98.25 172 LEU A O 1
ATOM 1410 N N . THR A 1 173 ? -8.384 14.549 21.157 1.00 98.44 173 THR A N 1
ATOM 1411 C CA . THR A 1 173 ? -9.084 15.198 20.039 1.00 98.44 173 THR A CA 1
ATOM 1412 C C . THR A 1 173 ? -8.185 16.198 19.310 1.00 98.44 173 THR A C 1
ATOM 1414 O O . THR A 1 173 ? -8.206 16.247 18.079 1.00 98.44 173 THR A O 1
ATOM 1417 N N . ALA A 1 174 ? -7.371 16.967 20.041 1.00 98.56 174 ALA A N 1
ATOM 1418 C CA . ALA A 1 174 ? -6.380 17.866 19.452 1.00 98.56 174 ALA A CA 1
ATOM 1419 C C . ALA A 1 174 ? -5.313 17.086 18.664 1.00 98.56 174 ALA A C 1
ATOM 1421 O O . ALA A 1 174 ? -5.088 17.384 17.493 1.00 98.56 174 ALA A O 1
ATOM 1422 N N . GLU A 1 175 ? -4.756 16.022 19.249 1.00 98.56 175 GLU A N 1
ATOM 1423 C CA . GLU A 1 175 ? -3.803 15.127 18.578 1.00 98.56 175 GLU A CA 1
ATOM 1424 C C . GLU A 1 175 ? -4.421 14.466 17.336 1.00 98.56 175 GLU A C 1
ATOM 1426 O O . GLU A 1 175 ? -3.807 14.418 16.270 1.00 98.56 175 GLU A O 1
ATOM 1431 N N . ASN A 1 176 ? -5.673 14.000 17.420 1.00 98.44 176 ASN A N 1
ATOM 1432 C CA . ASN A 1 176 ? -6.378 13.429 16.271 1.00 98.44 176 ASN A CA 1
ATOM 1433 C C . ASN A 1 176 ? -6.526 14.454 15.140 1.00 98.44 176 ASN A C 1
ATOM 1435 O O . ASN A 1 176 ? -6.328 14.120 13.972 1.00 98.44 176 ASN A O 1
ATOM 1439 N N . ARG A 1 177 ? -6.838 15.710 15.476 1.00 98.56 177 ARG A N 1
ATOM 1440 C CA . ARG A 1 177 ? -6.929 16.801 14.502 1.00 98.56 177 ARG A CA 1
ATOM 1441 C C . ARG A 1 177 ? -5.581 17.078 13.837 1.00 98.56 177 ARG A C 1
ATOM 1443 O O . ARG A 1 177 ? -5.548 17.213 12.618 1.00 98.56 177 ARG A O 1
ATOM 1450 N N . GLU A 1 178 ? -4.490 17.120 14.596 1.00 98.62 178 GLU A N 1
ATOM 1451 C CA . GLU A 1 178 ? -3.139 17.286 14.041 1.00 98.62 178 GLU A CA 1
ATOM 1452 C C . GLU A 1 178 ? -2.763 16.140 13.095 1.00 98.62 178 GLU A C 1
ATOM 1454 O O . GLU A 1 178 ? -2.275 16.376 11.988 1.00 98.62 178 GLU A O 1
ATOM 1459 N N . LEU A 1 179 ? -3.055 14.894 13.481 1.00 98.50 179 LEU A N 1
ATOM 1460 C CA . LEU A 1 179 ? -2.820 13.729 12.627 1.00 98.50 179 LEU A CA 1
ATOM 1461 C C . LEU A 1 179 ? -3.638 13.791 11.332 1.00 98.50 179 LEU A C 1
ATOM 1463 O O . LEU A 1 179 ? -3.116 13.441 10.274 1.00 98.50 179 LEU A O 1
ATOM 1467 N N . ARG A 1 180 ? -4.891 14.262 11.384 1.00 98.50 180 ARG A N 1
ATOM 1468 C CA . ARG A 1 180 ? -5.720 14.459 10.182 1.00 98.50 180 ARG A CA 1
ATOM 1469 C C . ARG A 1 180 ? -5.124 15.497 9.239 1.00 98.50 180 ARG A C 1
ATOM 1471 O O . ARG A 1 180 ? -5.003 15.203 8.056 1.00 98.50 180 ARG A O 1
ATOM 1478 N N . LEU A 1 181 ? -4.691 16.645 9.759 1.00 98.56 181 LEU A N 1
ATOM 1479 C CA . LEU A 1 181 ? -4.033 17.680 8.952 1.00 98.56 181 LEU A CA 1
ATOM 1480 C C . LEU A 1 181 ? -2.764 17.138 8.288 1.00 98.56 181 LEU A C 1
ATOM 1482 O O . LEU A 1 181 ? -2.573 17.292 7.088 1.00 98.56 181 LEU A O 1
ATOM 1486 N N . LYS A 1 182 ? -1.950 16.385 9.035 1.00 98.56 182 LYS A N 1
ATOM 1487 C CA . LYS A 1 182 ? -0.751 15.747 8.480 1.00 98.56 182 LYS A CA 1
ATOM 1488 C C . LYS A 1 182 ? -1.078 14.739 7.374 1.00 98.56 182 LYS A C 1
ATOM 1490 O O . LYS A 1 182 ? -0.338 14.628 6.399 1.00 98.56 182 LYS A O 1
ATOM 1495 N N . ILE A 1 183 ? -2.168 13.981 7.513 1.00 98.38 183 ILE A N 1
ATOM 1496 C CA . ILE A 1 183 ? -2.642 13.069 6.461 1.00 98.38 183 ILE A CA 1
ATOM 1497 C C . ILE A 1 183 ? -3.079 13.861 5.223 1.00 98.38 183 ILE A C 1
ATOM 1499 O O . ILE A 1 183 ? -2.716 13.478 4.112 1.00 98.38 183 ILE A O 1
ATOM 1503 N N . GLU A 1 184 ? -3.821 14.954 5.396 1.00 98.50 184 GLU A N 1
ATOM 1504 C CA . GLU A 1 184 ? -4.249 15.829 4.299 1.00 98.50 184 GLU A CA 1
ATOM 1505 C C . GLU A 1 184 ? -3.053 16.433 3.550 1.00 98.50 184 GLU A C 1
ATOM 1507 O O . GLU A 1 184 ? -3.010 16.357 2.318 1.00 98.50 184 GLU A O 1
ATOM 1512 N N . ASP A 1 185 ? -2.038 16.915 4.272 1.00 98.38 185 ASP A N 1
ATOM 1513 C CA . ASP A 1 185 ? -0.796 17.435 3.693 1.00 98.38 185 ASP A CA 1
ATOM 1514 C C . ASP A 1 185 ? -0.069 16.365 2.864 1.00 98.38 185 ASP A C 1
ATOM 1516 O O . ASP A 1 185 ? 0.235 16.581 1.687 1.00 98.38 185 ASP A O 1
ATOM 1520 N N . MET A 1 186 ? 0.128 15.163 3.423 1.00 98.31 186 MET A N 1
ATOM 1521 C CA . MET A 1 186 ? 0.760 14.044 2.706 1.00 98.31 186 MET A CA 1
ATOM 1522 C C . MET A 1 186 ? -0.034 13.624 1.458 1.00 98.31 186 MET A C 1
ATOM 1524 O O . MET A 1 186 ? 0.548 13.256 0.432 1.00 98.31 186 MET A O 1
ATOM 1528 N N . LEU A 1 187 ? -1.369 13.671 1.508 1.00 98.25 187 LEU A N 1
ATOM 1529 C CA . LEU A 1 187 ? -2.214 13.407 0.342 1.00 98.25 187 LEU A CA 1
ATOM 1530 C C . LEU A 1 187 ? -2.065 14.503 -0.724 1.00 98.25 187 LEU A C 1
ATOM 1532 O O . LEU A 1 187 ? -2.021 14.188 -1.919 1.00 98.25 187 LEU A O 1
ATOM 1536 N N . GLY A 1 188 ? -1.936 15.765 -0.310 1.00 98.50 188 GLY A N 1
ATOM 1537 C CA . GLY A 1 188 ? -1.629 16.896 -1.184 1.00 98.50 188 GLY A CA 1
ATOM 1538 C C . GLY A 1 188 ? -0.284 16.734 -1.896 1.00 98.50 188 GLY A C 1
ATOM 1539 O O . GLY A 1 188 ? -0.210 16.840 -3.126 1.00 98.50 188 GLY A O 1
ATOM 1540 N N . GLU A 1 189 ? 0.766 16.384 -1.152 1.00 98.38 189 GLU A N 1
ATOM 1541 C CA . GLU A 1 189 ? 2.098 16.103 -1.700 1.00 98.38 189 GLU A CA 1
ATOM 1542 C C . GLU A 1 189 ? 2.076 14.931 -2.682 1.00 98.38 189 GLU A C 1
ATOM 1544 O O . GLU A 1 189 ? 2.596 15.041 -3.796 1.00 98.38 189 GLU A O 1
ATOM 1549 N N . ARG A 1 190 ? 1.397 13.832 -2.330 1.00 98.38 190 ARG A N 1
ATOM 1550 C CA . ARG A 1 190 ? 1.234 12.674 -3.219 1.00 98.38 190 ARG A CA 1
ATOM 1551 C C . ARG A 1 190 ? 0.525 13.049 -4.518 1.00 98.38 190 ARG A C 1
ATOM 1553 O O . ARG A 1 190 ? 0.927 12.596 -5.590 1.00 98.38 190 ARG A O 1
ATOM 1560 N N . LYS A 1 191 ? -0.519 13.881 -4.453 1.00 98.50 191 LYS A N 1
ATOM 1561 C CA . LYS A 1 191 ? -1.226 14.371 -5.644 1.00 98.50 191 LYS A CA 1
ATOM 1562 C C . LYS A 1 191 ? -0.291 15.182 -6.543 1.00 98.50 191 LYS A C 1
ATOM 1564 O O . LYS A 1 191 ? -0.257 14.933 -7.748 1.00 98.50 191 LYS A O 1
ATOM 1569 N N . ARG A 1 192 ? 0.498 16.097 -5.970 1.00 98.44 192 ARG A N 1
ATOM 1570 C CA . ARG A 1 192 ? 1.492 16.896 -6.708 1.00 98.44 192 ARG A CA 1
ATOM 1571 C C . ARG A 1 192 ? 2.573 16.017 -7.336 1.00 98.44 192 ARG A C 1
ATOM 1573 O O . ARG A 1 192 ? 2.903 16.197 -8.506 1.00 98.44 192 ARG A O 1
ATOM 1580 N N . TYR A 1 193 ? 3.087 15.043 -6.589 1.00 98.56 193 TYR A N 1
ATOM 1581 C CA . TYR A 1 193 ? 4.059 14.077 -7.092 1.00 98.56 193 TYR A CA 1
ATOM 1582 C C . TYR A 1 193 ? 3.504 13.298 -8.288 1.00 98.56 193 TYR A C 1
ATOM 1584 O O . TYR A 1 193 ? 4.142 13.247 -9.335 1.00 98.56 193 TYR A O 1
ATOM 1592 N N . ASN A 1 194 ? 2.285 12.766 -8.177 1.00 98.31 194 ASN A N 1
ATOM 1593 C CA . ASN A 1 194 ? 1.650 12.024 -9.265 1.00 98.31 194 ASN A CA 1
ATOM 1594 C C . ASN A 1 194 ? 1.455 12.884 -10.523 1.00 98.31 194 ASN A C 1
ATOM 1596 O O . ASN A 1 194 ? 1.651 12.397 -11.633 1.00 98.31 194 ASN A O 1
ATOM 1600 N N . GLN A 1 195 ? 1.107 14.164 -10.372 1.00 98.44 195 GLN A N 1
ATOM 1601 C CA . GLN A 1 195 ? 1.007 15.089 -11.505 1.00 98.44 195 GLN A CA 1
ATOM 1602 C C . GLN A 1 195 ? 2.361 15.286 -12.199 1.00 98.44 195 GLN A C 1
ATOM 1604 O O . GLN A 1 195 ? 2.446 15.172 -13.422 1.00 98.44 195 GLN A O 1
ATOM 1609 N N . LEU A 1 196 ? 3.428 15.529 -11.431 1.00 98.38 196 LEU A N 1
ATOM 1610 C CA . LEU A 1 196 ? 4.784 15.671 -11.972 1.00 98.38 196 LEU A CA 1
ATOM 1611 C C . LEU A 1 196 ? 5.270 14.380 -12.640 1.00 98.38 196 LEU A C 1
ATOM 1613 O O . LEU A 1 196 ? 5.847 14.428 -13.726 1.00 98.38 196 LEU A O 1
ATOM 1617 N N . TRP A 1 197 ? 4.986 13.231 -12.029 1.00 98.44 197 TRP A N 1
ATOM 1618 C CA . TRP A 1 197 ? 5.294 11.918 -12.582 1.00 98.44 197 TRP A CA 1
ATOM 1619 C C . TRP A 1 197 ? 4.622 11.703 -13.940 1.00 98.44 197 TRP A C 1
ATOM 1621 O O . TRP A 1 197 ? 5.286 11.320 -14.900 1.00 98.44 197 TRP A O 1
ATOM 1631 N N . LEU A 1 198 ? 3.329 12.020 -14.066 1.00 98.56 198 LEU A N 1
ATOM 1632 C CA . LEU A 1 198 ? 2.608 11.907 -15.337 1.00 98.56 198 LEU A CA 1
ATOM 1633 C C . LEU A 1 198 ? 3.218 12.798 -16.425 1.00 98.56 198 LEU A C 1
ATOM 1635 O O . LEU A 1 198 ? 3.404 12.342 -17.554 1.00 98.56 198 LEU A O 1
ATOM 1639 N N . VAL A 1 199 ? 3.584 14.039 -16.091 1.00 98.50 199 VAL A N 1
ATOM 1640 C CA . VAL A 1 199 ? 4.278 14.945 -17.023 1.00 98.50 199 VAL A CA 1
ATOM 1641 C C . VAL A 1 199 ? 5.630 14.363 -17.446 1.00 98.50 199 VAL A C 1
ATOM 1643 O O . VAL A 1 199 ? 5.984 14.411 -18.627 1.00 98.50 199 VAL A O 1
ATOM 1646 N N . TYR A 1 200 ? 6.375 13.773 -16.511 1.00 98.44 200 TYR A N 1
ATOM 1647 C CA . TYR A 1 200 ? 7.664 13.150 -16.796 1.00 98.44 200 TYR A CA 1
ATOM 1648 C C . TYR A 1 200 ? 7.528 11.932 -17.717 1.00 98.44 200 TYR A C 1
ATOM 1650 O O . TYR A 1 200 ? 8.225 11.851 -18.728 1.00 98.44 200 TYR A O 1
ATOM 1658 N N . VAL A 1 201 ? 6.573 11.040 -17.441 1.00 98.44 201 VAL A N 1
ATOM 1659 C CA . VAL A 1 201 ? 6.265 9.880 -18.292 1.00 98.44 201 VAL A CA 1
ATOM 1660 C C . VAL A 1 201 ? 5.866 10.328 -19.700 1.00 98.44 201 VAL A C 1
ATOM 1662 O O . VAL A 1 201 ? 6.361 9.786 -20.688 1.00 98.44 201 VAL A O 1
ATOM 1665 N N . GLN A 1 202 ? 5.030 11.363 -19.823 1.00 98.38 202 GLN A N 1
ATOM 1666 C CA . GLN A 1 202 ? 4.671 11.928 -21.126 1.00 98.38 202 GLN A CA 1
ATOM 1667 C C . GLN A 1 202 ? 5.894 12.474 -21.874 1.00 98.38 202 GLN A C 1
ATOM 1669 O O . GLN A 1 202 ? 6.034 12.231 -23.074 1.00 98.38 202 GLN A O 1
ATOM 1674 N N . LYS A 1 203 ? 6.798 13.183 -21.187 1.00 98.38 203 LYS A N 1
ATOM 1675 C CA . LYS A 1 203 ? 8.039 13.697 -21.786 1.00 98.38 203 LYS A CA 1
ATOM 1676 C C . LYS A 1 203 ? 8.956 12.561 -22.244 1.00 98.38 203 LYS A C 1
ATOM 1678 O O . LYS A 1 203 ? 9.492 12.628 -23.347 1.00 98.38 203 LYS A O 1
ATOM 1683 N N . LEU A 1 204 ? 9.088 11.505 -21.446 1.00 98.38 204 LEU A N 1
ATOM 1684 C CA . LEU A 1 204 ? 9.891 10.333 -21.785 1.00 98.38 204 LEU A CA 1
ATOM 1685 C C . LEU A 1 204 ? 9.332 9.604 -23.013 1.00 98.38 204 LEU A C 1
ATOM 1687 O O . LEU A 1 204 ? 10.085 9.289 -23.931 1.00 98.38 204 LEU A O 1
ATOM 1691 N N . ASN A 1 205 ? 8.011 9.435 -23.093 1.00 98.25 205 ASN A N 1
ATOM 1692 C CA . ASN A 1 205 ? 7.357 8.835 -24.258 1.00 98.25 205 ASN A CA 1
ATOM 1693 C C . ASN A 1 205 ? 7.533 9.681 -25.528 1.00 98.25 205 ASN A C 1
ATOM 1695 O O . ASN A 1 205 ? 7.803 9.134 -26.597 1.00 98.25 205 ASN A O 1
ATOM 1699 N N . ARG A 1 206 ? 7.443 11.015 -25.421 1.00 98.44 206 ARG A N 1
ATOM 1700 C CA . ARG A 1 206 ? 7.727 11.930 -26.543 1.00 98.44 206 ARG A CA 1
ATOM 1701 C C . ARG A 1 206 ? 9.178 11.811 -27.014 1.00 98.44 206 ARG A C 1
ATOM 1703 O O . ARG A 1 206 ? 9.409 11.696 -28.212 1.00 98.44 206 ARG A O 1
ATOM 1710 N N . ASN A 1 207 ? 10.136 11.782 -26.088 1.00 98.19 207 ASN A N 1
ATOM 1711 C CA . ASN A 1 207 ? 11.556 11.637 -26.414 1.00 98.19 207 ASN A CA 1
ATOM 1712 C C . ASN A 1 207 ? 11.867 10.273 -27.040 1.00 98.19 207 ASN A C 1
ATOM 1714 O O . ASN A 1 207 ? 12.615 10.207 -28.009 1.00 98.19 207 ASN A O 1
ATOM 1718 N N . ARG A 1 208 ? 11.265 9.191 -26.533 1.00 98.00 208 ARG A N 1
ATOM 1719 C CA . ARG A 1 208 ? 11.386 7.855 -27.130 1.00 98.00 208 ARG A CA 1
ATOM 1720 C C . ARG A 1 208 ? 10.884 7.850 -28.572 1.00 98.00 208 ARG A C 1
ATOM 1722 O O . ARG A 1 208 ? 11.584 7.346 -29.440 1.00 98.00 208 ARG A O 1
ATOM 1729 N N . LYS A 1 209 ? 9.705 8.429 -28.826 1.00 98.06 209 LYS A N 1
ATOM 1730 C CA . LYS A 1 209 ? 9.167 8.557 -30.187 1.00 98.06 209 LYS A CA 1
ATOM 1731 C C . LYS A 1 209 ? 10.109 9.363 -31.083 1.00 98.06 209 LYS A C 1
ATOM 1733 O O . LYS A 1 209 ? 10.425 8.923 -32.175 1.00 98.06 209 LYS A O 1
ATOM 1738 N N . PHE A 1 210 ? 10.613 10.494 -30.593 1.00 98.38 210 PHE A N 1
ATOM 1739 C CA . PHE A 1 210 ? 11.575 11.310 -31.333 1.00 98.38 210 PHE A CA 1
ATOM 1740 C C . PHE A 1 210 ? 12.853 10.540 -31.703 1.00 98.38 210 PHE A C 1
ATOM 1742 O O . PHE A 1 210 ? 13.325 10.653 -32.831 1.00 98.38 210 PHE A O 1
ATOM 1749 N N . LEU A 1 211 ? 13.406 9.744 -30.780 1.00 98.00 211 LEU A N 1
ATOM 1750 C CA . LEU A 1 211 ? 14.581 8.915 -31.060 1.00 98.00 211 LEU A CA 1
ATOM 1751 C C . LEU A 1 211 ? 14.286 7.841 -32.111 1.00 98.00 211 LEU A C 1
ATOM 1753 O O . LEU A 1 211 ? 15.104 7.658 -33.007 1.00 98.00 211 LEU A O 1
ATOM 1757 N N . LEU A 1 212 ? 13.122 7.187 -32.037 1.00 98.19 212 LEU A N 1
ATOM 1758 C CA . LEU A 1 212 ? 12.690 6.215 -33.047 1.00 98.19 212 LEU A CA 1
ATOM 1759 C C . LEU A 1 212 ? 12.574 6.868 -34.431 1.00 98.19 212 LEU A C 1
ATOM 1761 O O . LEU A 1 212 ? 13.233 6.416 -35.367 1.00 98.19 212 LEU A O 1
ATOM 1765 N N . ASP A 1 213 ? 11.868 7.996 -34.536 1.00 98.38 213 ASP A N 1
ATOM 1766 C CA . ASP A 1 213 ? 11.734 8.749 -35.791 1.00 98.38 213 ASP A CA 1
ATOM 1767 C C . ASP A 1 213 ? 13.114 9.168 -36.349 1.00 98.38 213 ASP A C 1
ATOM 1769 O O . ASP A 1 213 ? 13.344 9.163 -37.559 1.00 98.38 213 ASP A O 1
ATOM 1773 N N . MET A 1 214 ? 14.064 9.537 -35.480 1.00 98.38 214 MET A N 1
ATOM 1774 C CA . MET A 1 214 ? 15.426 9.891 -35.890 1.00 98.38 214 MET A CA 1
ATOM 1775 C C . MET A 1 214 ? 16.198 8.676 -36.419 1.00 98.38 214 MET A C 1
ATOM 1777 O O . MET A 1 214 ? 16.877 8.787 -37.441 1.00 98.38 214 MET A O 1
ATOM 1781 N N . THR A 1 215 ? 16.083 7.519 -35.760 1.00 97.81 215 THR A N 1
ATOM 1782 C CA . THR A 1 215 ? 16.707 6.273 -36.230 1.00 97.81 215 THR A CA 1
ATOM 1783 C C . THR A 1 215 ? 16.108 5.796 -37.551 1.00 97.81 215 THR A C 1
ATOM 1785 O O . THR A 1 215 ? 16.851 5.402 -38.447 1.00 97.81 215 THR A O 1
ATOM 1788 N N . GLU A 1 216 ? 14.794 5.922 -37.739 1.00 98.38 216 GLU A N 1
ATOM 1789 C CA . GLU A 1 216 ? 14.126 5.613 -39.007 1.00 98.38 216 GLU A CA 1
ATOM 1790 C C . GLU A 1 216 ? 14.627 6.524 -40.135 1.00 98.38 216 GLU A C 1
ATOM 1792 O O . GLU A 1 216 ? 14.989 6.052 -41.208 1.00 98.38 216 GLU A O 1
ATOM 1797 N N . ARG A 1 217 ? 14.762 7.833 -39.892 1.00 98.38 217 ARG A N 1
ATOM 1798 C CA . ARG A 1 217 ? 15.332 8.752 -40.895 1.00 98.38 217 ARG A CA 1
ATOM 1799 C C . ARG A 1 217 ? 16.787 8.431 -41.228 1.00 98.38 217 ARG A C 1
ATOM 1801 O O . ARG A 1 217 ? 17.169 8.511 -42.393 1.00 98.38 217 ARG A O 1
ATOM 1808 N N . ALA A 1 218 ? 17.593 8.076 -40.228 1.00 98.12 218 ALA A N 1
ATOM 1809 C CA . ALA A 1 218 ? 18.991 7.708 -40.435 1.00 98.12 218 ALA A CA 1
ATOM 1810 C C . ALA A 1 218 ? 19.124 6.409 -41.246 1.00 98.12 218 ALA A C 1
ATOM 1812 O O . ALA A 1 218 ? 19.926 6.355 -42.176 1.00 98.12 218 ALA A O 1
ATOM 1813 N N . THR A 1 219 ? 18.312 5.393 -40.942 1.00 98.19 219 THR A N 1
ATOM 1814 C CA . THR A 1 219 ? 18.291 4.129 -41.699 1.00 98.19 219 THR A CA 1
ATOM 1815 C C . THR A 1 219 ? 17.789 4.323 -43.129 1.00 98.19 219 THR A C 1
ATOM 1817 O O . THR A 1 219 ? 18.412 3.820 -44.058 1.00 98.19 219 THR A O 1
ATOM 1820 N N . LEU A 1 220 ? 16.748 5.134 -43.346 1.00 98.44 220 LEU A N 1
ATOM 1821 C CA . LEU A 1 220 ? 16.294 5.494 -44.694 1.00 98.44 220 LEU A CA 1
ATOM 1822 C C . LEU A 1 220 ? 17.388 6.200 -45.505 1.00 98.44 220 LEU A C 1
ATOM 1824 O O . LEU A 1 220 ? 17.609 5.854 -46.663 1.00 98.44 220 LEU A O 1
ATOM 1828 N N . ALA A 1 221 ? 18.094 7.163 -44.905 1.00 98.50 221 ALA A N 1
ATOM 1829 C CA . ALA A 1 221 ? 19.201 7.852 -45.566 1.00 98.50 221 ALA A CA 1
ATOM 1830 C C . ALA A 1 221 ? 20.368 6.903 -45.884 1.00 98.50 221 ALA A C 1
ATOM 1832 O O . ALA A 1 221 ? 20.986 7.020 -46.942 1.00 98.50 221 ALA A O 1
ATOM 1833 N N . PHE A 1 222 ? 20.654 5.948 -44.994 1.00 98.50 222 PHE A N 1
ATOM 1834 C CA . PHE A 1 222 ? 21.672 4.926 -45.218 1.00 98.50 222 PHE A CA 1
ATOM 1835 C C . PHE A 1 222 ? 21.313 4.021 -46.401 1.00 98.50 222 PHE A C 1
ATOM 1837 O O . PHE A 1 222 ? 22.122 3.888 -47.316 1.00 98.50 222 PHE A O 1
ATOM 1844 N N . ASN A 1 223 ? 20.084 3.496 -46.441 1.00 98.12 223 ASN A N 1
ATOM 1845 C CA . ASN A 1 223 ? 19.604 2.649 -47.538 1.00 98.12 223 ASN A CA 1
ATOM 1846 C C . ASN A 1 223 ? 19.646 3.392 -48.884 1.00 98.12 223 ASN A C 1
ATOM 1848 O O . ASN A 1 223 ? 20.099 2.850 -49.886 1.00 98.12 223 ASN A O 1
ATOM 1852 N N . GLN A 1 224 ? 19.256 4.672 -48.903 1.00 98.31 224 GLN A N 1
ATOM 1853 C CA . GLN A 1 224 ? 19.388 5.514 -50.098 1.00 98.31 224 GLN A CA 1
ATOM 1854 C C . GLN A 1 224 ? 20.852 5.687 -50.527 1.00 98.31 224 GLN A C 1
ATOM 1856 O O . GLN A 1 224 ? 21.152 5.686 -51.720 1.00 98.31 224 GLN A O 1
ATOM 1861 N N . GLY A 1 225 ? 21.770 5.846 -49.570 1.00 98.06 225 GLY A N 1
ATOM 1862 C CA . GLY A 1 225 ? 23.205 5.895 -49.838 1.00 98.06 225 GLY A CA 1
ATOM 1863 C C . GLY A 1 225 ? 23.729 4.593 -50.446 1.00 98.06 225 GLY A C 1
ATOM 1864 O O . GLY A 1 225 ? 24.489 4.636 -51.413 1.00 98.06 225 GLY A O 1
ATOM 1865 N N . GLU A 1 226 ? 23.288 3.449 -49.925 1.00 98.19 226 GLU A N 1
ATOM 1866 C CA . GLU A 1 226 ? 23.635 2.122 -50.439 1.00 98.19 226 GLU A CA 1
ATOM 1867 C C . GLU A 1 226 ? 23.135 1.925 -51.881 1.00 98.19 226 GLU A C 1
ATOM 1869 O O . GLU A 1 226 ? 23.921 1.587 -52.768 1.00 98.19 226 GLU A O 1
ATOM 1874 N N . ASP A 1 227 ? 21.871 2.266 -52.154 1.00 97.88 227 ASP A N 1
ATOM 1875 C CA . ASP A 1 227 ? 21.282 2.226 -53.499 1.00 97.88 227 ASP A CA 1
ATOM 1876 C C . ASP A 1 227 ? 22.073 3.075 -54.507 1.00 97.88 227 ASP A C 1
ATOM 1878 O O . ASP A 1 227 ? 22.281 2.678 -55.658 1.00 97.88 227 ASP A O 1
ATOM 1882 N N . LEU A 1 228 ? 22.526 4.265 -54.097 1.00 98.00 228 LEU A N 1
ATOM 1883 C CA . LEU A 1 228 ? 23.347 5.136 -54.939 1.00 98.00 228 LEU A CA 1
ATOM 1884 C C . LEU A 1 228 ? 24.734 4.536 -55.198 1.00 98.00 228 LEU A C 1
ATOM 1886 O O . LEU A 1 228 ? 25.214 4.606 -56.333 1.00 98.00 228 LEU A O 1
ATOM 1890 N N . CYS A 1 229 ? 25.361 3.925 -54.191 1.00 98.12 229 CYS A N 1
ATOM 1891 C CA . CYS A 1 229 ? 26.624 3.207 -54.356 1.00 98.12 229 CYS A CA 1
ATOM 1892 C C . CYS A 1 229 ? 26.483 2.061 -55.367 1.00 98.12 229 CYS A C 1
ATOM 1894 O O . CYS A 1 229 ? 27.265 2.011 -56.320 1.00 98.12 229 CYS A O 1
ATOM 1896 N N . TYR A 1 230 ? 25.443 1.226 -55.250 1.00 98.31 230 TYR A N 1
ATOM 1897 C CA . TYR A 1 230 ? 25.174 0.161 -56.223 1.00 98.31 230 TYR A CA 1
ATOM 1898 C C . TYR A 1 230 ? 24.957 0.703 -57.640 1.00 98.31 230 TYR A C 1
ATOM 1900 O O . TYR A 1 230 ? 25.499 0.158 -58.603 1.00 98.31 230 TYR A O 1
ATOM 1908 N N . ARG A 1 231 ? 24.219 1.812 -57.800 1.00 98.31 231 ARG A N 1
ATOM 1909 C CA . ARG A 1 231 ? 24.035 2.459 -59.115 1.00 98.31 231 ARG A CA 1
ATOM 1910 C C . ARG A 1 231 ? 25.359 2.947 -59.703 1.00 98.31 231 ARG A C 1
ATOM 1912 O O . ARG A 1 231 ? 25.601 2.760 -60.894 1.00 98.31 231 ARG A O 1
ATOM 1919 N N . ILE A 1 232 ? 26.228 3.549 -58.890 1.00 98.12 232 ILE A N 1
ATOM 1920 C CA . ILE A 1 232 ? 27.559 3.997 -59.326 1.00 98.12 232 ILE A CA 1
ATOM 1921 C C . ILE A 1 232 ? 28.419 2.803 -59.746 1.00 98.12 232 ILE A C 1
ATOM 1923 O O . ILE A 1 232 ? 29.106 2.873 -60.765 1.00 98.12 232 ILE A O 1
ATOM 1927 N N . GLU A 1 233 ? 28.400 1.710 -58.987 1.00 98.12 233 GLU A N 1
ATOM 1928 C CA . GLU A 1 233 ? 29.133 0.490 -59.328 1.00 98.12 233 GLU A CA 1
ATOM 1929 C C . GLU A 1 233 ? 28.628 -0.139 -60.627 1.00 98.12 233 GLU A C 1
ATOM 1931 O O . GLU A 1 233 ? 29.439 -0.466 -61.495 1.00 98.12 233 GLU A O 1
ATOM 1936 N N . ALA A 1 234 ? 27.309 -0.215 -60.819 1.00 98.19 234 ALA A N 1
ATOM 1937 C CA . ALA A 1 234 ? 26.706 -0.689 -62.060 1.00 98.19 234 ALA A CA 1
ATOM 1938 C C . ALA A 1 234 ? 27.145 0.158 -63.269 1.00 98.19 234 ALA A C 1
ATOM 1940 O O . ALA A 1 234 ? 27.579 -0.394 -64.283 1.00 98.19 234 ALA A O 1
ATOM 1941 N N . LEU A 1 235 ? 27.127 1.491 -63.142 1.00 98.19 235 LEU A N 1
ATOM 1942 C CA . LEU A 1 235 ? 27.605 2.406 -64.186 1.00 98.19 235 LEU A CA 1
ATOM 1943 C C . LEU A 1 235 ? 29.106 2.245 -64.457 1.00 98.19 235 LEU A C 1
ATOM 1945 O O . LEU A 1 235 ? 29.523 2.237 -65.615 1.00 98.19 235 LEU A O 1
ATOM 1949 N N . LYS A 1 236 ? 29.931 2.063 -63.417 1.00 98.19 236 LYS A N 1
ATOM 1950 C CA . LYS A 1 236 ? 31.366 1.774 -63.578 1.00 98.19 236 LYS A CA 1
ATOM 1951 C C . LYS A 1 236 ? 31.584 0.465 -64.332 1.00 98.19 236 LYS A C 1
ATOM 1953 O O . LYS A 1 236 ? 32.395 0.432 -65.255 1.00 98.19 236 LYS A O 1
ATOM 1958 N N . MET A 1 237 ? 30.867 -0.602 -63.976 1.00 97.56 237 MET A N 1
ATOM 1959 C CA . MET A 1 237 ? 30.959 -1.886 -64.678 1.00 97.56 237 MET A CA 1
ATOM 1960 C C . MET A 1 237 ? 30.521 -1.758 -66.139 1.00 97.56 237 MET A C 1
ATOM 1962 O O . MET A 1 237 ? 31.202 -2.281 -67.021 1.00 97.56 237 MET A O 1
ATOM 1966 N N . GLN A 1 238 ? 29.435 -1.031 -66.411 1.00 98.12 238 GLN A N 1
ATOM 1967 C CA . GLN A 1 238 ? 28.982 -0.748 -67.772 1.00 98.12 238 GLN A CA 1
ATOM 1968 C C . GLN A 1 238 ? 30.046 0.018 -68.569 1.00 98.12 238 GLN A C 1
ATOM 1970 O O . GLN A 1 238 ? 30.428 -0.416 -69.654 1.00 98.12 238 GLN A O 1
ATOM 1975 N N . GLN A 1 239 ? 30.603 1.091 -68.004 1.00 98.06 239 GLN A N 1
ATOM 1976 C CA . GLN A 1 239 ? 31.652 1.882 -68.646 1.00 98.06 239 GLN A CA 1
ATOM 1977 C C . GLN A 1 239 ? 32.901 1.043 -68.955 1.00 98.06 239 GLN A C 1
ATOM 1979 O O . GLN A 1 239 ? 33.496 1.192 -70.025 1.00 98.06 239 GLN A O 1
ATOM 1984 N N . GLN A 1 240 ? 33.312 0.155 -68.041 1.00 97.44 240 GLN A N 1
ATOM 1985 C CA . GLN A 1 240 ? 34.435 -0.752 -68.292 1.00 97.44 240 GLN A CA 1
ATOM 1986 C C . GLN A 1 240 ? 34.119 -1.719 -69.434 1.00 97.44 240 GLN A C 1
ATOM 1988 O O . GLN A 1 240 ? 34.948 -1.877 -70.328 1.00 97.44 240 GLN A O 1
ATOM 1993 N N . ARG A 1 241 ? 32.918 -2.314 -69.466 1.00 97.62 241 ARG A N 1
ATOM 1994 C CA . ARG A 1 241 ? 32.485 -3.184 -70.576 1.00 97.62 241 ARG A CA 1
ATOM 1995 C C . ARG A 1 241 ? 32.514 -2.445 -71.915 1.00 97.62 241 ARG A C 1
ATOM 1997 O O . ARG A 1 241 ? 33.116 -2.943 -72.860 1.00 97.62 241 ARG A O 1
ATOM 2004 N N . GLU A 1 242 ? 31.963 -1.235 -71.984 1.00 97.88 242 GLU A N 1
ATOM 2005 C CA . GLU A 1 242 ? 31.986 -0.395 -73.193 1.00 97.88 242 GLU A CA 1
ATOM 2006 C C . GLU A 1 242 ? 33.409 0.004 -73.608 1.00 97.88 242 GLU A C 1
ATOM 2008 O O . GLU A 1 242 ? 33.727 0.095 -74.793 1.00 97.88 242 GLU A O 1
ATOM 2013 N N . LYS A 1 243 ? 34.300 0.261 -72.643 1.00 97.31 243 LYS A N 1
ATOM 2014 C CA . LYS A 1 243 ? 35.718 0.517 -72.921 1.00 97.31 243 LYS A CA 1
ATOM 2015 C C . LYS A 1 243 ? 36.392 -0.725 -73.504 1.00 97.31 243 LYS A C 1
ATOM 2017 O O . LYS A 1 243 ? 37.115 -0.599 -74.488 1.00 97.31 243 LYS A O 1
ATOM 2022 N N . HIS A 1 244 ? 36.160 -1.901 -72.922 1.00 97.06 244 HIS A N 1
ATOM 2023 C CA . HIS A 1 244 ? 36.696 -3.163 -73.431 1.00 97.06 244 HIS A CA 1
ATOM 2024 C C . HIS A 1 244 ? 36.196 -3.462 -74.848 1.00 97.06 244 HIS A C 1
ATOM 2026 O O . HIS A 1 244 ? 37.021 -3.777 -75.702 1.00 97.06 244 HIS A O 1
ATOM 2032 N N . ALA A 1 245 ? 34.899 -3.277 -75.113 1.00 97.25 245 ALA A N 1
ATOM 2033 C CA . ALA A 1 245 ? 34.314 -3.438 -76.444 1.00 97.25 245 ALA A CA 1
ATOM 2034 C C . ALA A 1 245 ? 34.976 -2.504 -77.473 1.00 97.25 245 ALA A C 1
ATOM 2036 O O . ALA A 1 245 ? 35.503 -2.972 -78.477 1.00 97.25 245 ALA A O 1
ATOM 2037 N N . ARG A 1 246 ? 35.094 -1.201 -77.171 1.00 96.81 246 ARG A N 1
ATOM 2038 C CA . ARG A 1 246 ? 35.766 -0.232 -78.061 1.00 96.81 246 ARG A CA 1
ATOM 2039 C C . ARG A 1 246 ? 37.237 -0.559 -78.314 1.00 96.81 246 ARG A C 1
ATOM 2041 O O . ARG A 1 246 ? 37.736 -0.371 -79.419 1.00 96.81 246 ARG A O 1
ATOM 2048 N N . VAL A 1 247 ? 37.961 -1.033 -77.299 1.00 97.19 247 VAL A N 1
ATOM 2049 C CA . VAL A 1 247 ? 39.358 -1.465 -77.471 1.00 97.19 247 VAL A CA 1
ATOM 2050 C C . VAL A 1 247 ? 39.434 -2.694 -78.376 1.00 97.19 247 VAL A C 1
ATOM 2052 O O . VAL A 1 247 ? 40.311 -2.743 -79.234 1.00 97.19 247 VAL A O 1
ATOM 2055 N N . GLN A 1 248 ? 38.527 -3.661 -78.221 1.00 96.81 248 GLN A N 1
ATOM 2056 C CA . GLN A 1 248 ? 38.455 -4.835 -79.095 1.00 96.81 248 GLN A CA 1
ATOM 2057 C C . GLN A 1 248 ? 38.155 -4.436 -80.544 1.00 96.81 248 GLN A C 1
ATOM 2059 O O . GLN A 1 248 ? 38.912 -4.828 -81.430 1.00 96.81 248 GLN A O 1
ATOM 2064 N N . GLU A 1 249 ? 37.162 -3.574 -80.777 1.00 96.50 249 GLU A N 1
ATOM 2065 C CA . GLU A 1 249 ? 36.851 -3.021 -82.105 1.00 96.50 249 GLU A CA 1
ATOM 2066 C C . GLU A 1 249 ? 38.076 -2.335 -82.735 1.00 96.50 249 GLU A C 1
ATOM 2068 O O . GLU A 1 249 ? 38.430 -2.603 -83.883 1.00 96.50 249 GLU A O 1
ATOM 2073 N N . MET A 1 250 ? 38.801 -1.508 -81.972 1.00 96.12 250 MET A N 1
ATOM 2074 C CA . MET A 1 250 ? 40.029 -0.852 -82.444 1.00 96.12 250 MET A CA 1
ATOM 2075 C C . MET A 1 250 ? 41.151 -1.845 -82.773 1.00 96.12 250 MET A C 1
ATOM 2077 O O . MET A 1 250 ? 41.875 -1.661 -83.756 1.00 96.12 250 MET A O 1
ATOM 2081 N N . VAL A 1 251 ? 41.317 -2.898 -81.967 1.00 96.62 251 VAL A N 1
ATOM 2082 C CA . VAL A 1 251 ? 42.297 -3.964 -82.224 1.00 96.62 251 VAL A CA 1
ATOM 2083 C C . VAL A 1 251 ? 41.935 -4.733 -83.495 1.00 96.62 251 VAL A C 1
ATOM 2085 O O . VAL A 1 251 ? 42.826 -5.028 -84.294 1.00 96.62 251 VAL A O 1
ATOM 2088 N N . GLU A 1 252 ? 40.655 -5.027 -83.718 1.00 95.62 252 GLU A N 1
ATOM 2089 C CA . GLU A 1 252 ? 40.167 -5.699 -84.924 1.00 95.62 252 GLU A CA 1
ATOM 2090 C C . GLU A 1 252 ? 40.354 -4.842 -86.177 1.00 95.62 252 GLU A C 1
ATOM 2092 O O . GLU A 1 252 ? 40.913 -5.329 -87.163 1.00 95.62 252 GLU A O 1
ATOM 2097 N N . LEU A 1 253 ? 39.996 -3.555 -86.125 1.00 96.12 253 LEU A N 1
ATOM 2098 C CA . LEU A 1 253 ? 40.248 -2.605 -87.211 1.00 96.12 253 LEU A CA 1
ATOM 2099 C C . LEU A 1 253 ? 41.743 -2.506 -87.529 1.00 96.12 253 LEU A C 1
ATOM 2101 O O . LEU A 1 253 ? 42.148 -2.615 -88.686 1.00 96.12 253 LEU A O 1
ATOM 2105 N N . ASN A 1 254 ? 42.593 -2.376 -86.507 1.00 95.69 254 ASN A N 1
ATOM 2106 C CA . ASN A 1 254 ? 44.040 -2.338 -86.705 1.00 95.69 254 ASN A CA 1
ATOM 2107 C C . ASN A 1 254 ? 44.569 -3.657 -87.292 1.00 95.69 254 ASN A C 1
ATOM 2109 O O . ASN A 1 254 ? 45.427 -3.642 -88.174 1.00 95.69 254 ASN A O 1
ATOM 2113 N N . ARG A 1 255 ? 44.041 -4.810 -86.861 1.00 95.62 255 ARG A N 1
ATOM 2114 C CA . ARG A 1 255 ? 44.384 -6.119 -87.435 1.00 95.62 255 ARG A CA 1
ATOM 2115 C C . ARG A 1 255 ? 43.997 -6.198 -88.910 1.00 95.62 255 ARG A C 1
ATOM 2117 O O . ARG A 1 255 ? 44.789 -6.718 -89.695 1.00 95.62 255 ARG A O 1
ATOM 2124 N N . GLN A 1 256 ? 42.835 -5.672 -89.294 1.00 95.75 256 GLN A N 1
ATOM 2125 C CA . GLN A 1 256 ? 42.413 -5.589 -90.693 1.00 95.75 256 GLN A CA 1
ATOM 2126 C C . GLN A 1 256 ? 43.342 -4.672 -91.503 1.00 95.75 256 GLN A C 1
ATOM 2128 O O . GLN A 1 256 ? 43.830 -5.097 -92.546 1.00 95.75 256 GLN A O 1
ATOM 2133 N N . ILE A 1 257 ? 43.677 -3.476 -91.000 1.00 94.75 257 ILE A N 1
ATOM 2134 C CA . ILE A 1 257 ? 44.599 -2.524 -91.655 1.00 94.75 257 ILE A CA 1
ATOM 2135 C C . ILE A 1 257 ? 46.000 -3.122 -91.830 1.00 94.75 257 ILE A C 1
ATOM 2137 O O . ILE A 1 257 ? 46.599 -3.046 -92.902 1.00 94.75 257 ILE A O 1
ATOM 2141 N N . VAL A 1 258 ? 46.555 -3.732 -90.782 1.00 95.38 258 VAL A N 1
ATOM 2142 C CA . VAL A 1 258 ? 47.871 -4.381 -90.857 1.00 95.38 258 VAL A CA 1
ATOM 2143 C C . VAL A 1 258 ? 47.815 -5.588 -91.790 1.00 95.38 258 VAL A C 1
ATOM 2145 O O . VAL A 1 258 ? 48.761 -5.815 -92.543 1.00 95.38 258 VAL A O 1
ATOM 2148 N N . GLY A 1 259 ? 46.720 -6.349 -91.766 1.00 94.94 259 GLY A N 1
ATOM 2149 C CA . GLY A 1 259 ? 46.481 -7.471 -92.668 1.00 94.94 259 GLY A CA 1
ATOM 2150 C C . GLY A 1 259 ? 46.479 -7.046 -94.137 1.00 94.94 259 GLY A C 1
ATOM 2151 O O . GLY A 1 259 ? 47.224 -7.621 -94.929 1.00 94.94 259 GLY A O 1
ATOM 2152 N N . THR A 1 260 ? 45.723 -6.004 -94.494 1.00 93.94 260 THR A N 1
ATOM 2153 C CA . THR A 1 260 ? 45.687 -5.459 -95.861 1.00 93.94 260 THR A CA 1
ATOM 2154 C C . THR A 1 260 ? 47.028 -4.850 -96.261 1.00 93.94 260 THR A C 1
ATOM 2156 O O . THR A 1 260 ? 47.506 -5.112 -97.361 1.00 93.94 260 THR A O 1
ATOM 2159 N N . ARG A 1 261 ? 47.705 -4.124 -95.359 1.00 93.62 261 ARG A N 1
ATOM 2160 C CA . ARG A 1 261 ? 49.047 -3.576 -95.612 1.00 93.62 261 ARG A CA 1
ATOM 2161 C C . ARG A 1 261 ? 50.075 -4.671 -95.891 1.00 93.62 261 ARG A C 1
ATOM 2163 O O . ARG A 1 261 ? 50.797 -4.571 -96.876 1.00 93.62 261 ARG A O 1
ATOM 2170 N N . LYS A 1 262 ? 50.129 -5.717 -95.060 1.00 93.25 262 LYS A N 1
ATOM 2171 C CA . LYS A 1 262 ? 51.044 -6.856 -95.253 1.00 93.25 262 LYS A CA 1
ATOM 2172 C C . LYS A 1 262 ? 50.708 -7.648 -96.509 1.00 93.25 262 LYS A C 1
ATOM 2174 O O . LYS A 1 262 ? 51.622 -8.084 -97.196 1.00 93.25 262 LYS A O 1
ATOM 2179 N N . MET A 1 263 ? 49.423 -7.825 -96.821 1.00 90.00 263 MET A N 1
ATOM 2180 C CA . MET A 1 263 ? 48.999 -8.450 -98.074 1.00 90.00 263 MET A CA 1
ATOM 2181 C C . MET A 1 263 ? 49.489 -7.633 -99.276 1.00 90.00 263 MET A C 1
ATOM 2183 O O . MET A 1 263 ? 50.102 -8.191 -100.179 1.00 90.00 263 MET A O 1
ATOM 2187 N N . ASN A 1 264 ? 49.304 -6.312 -99.257 1.00 89.44 264 ASN A N 1
ATOM 2188 C CA . ASN A 1 264 ? 49.787 -5.421 -100.311 1.00 89.44 264 ASN A CA 1
ATOM 2189 C C . ASN A 1 264 ? 51.318 -5.438 -100.427 1.00 89.44 264 ASN A C 1
ATOM 2191 O O . ASN A 1 264 ? 51.842 -5.524 -101.532 1.00 89.44 264 ASN A O 1
ATOM 2195 N N . GLU A 1 265 ? 52.045 -5.417 -99.307 1.00 88.56 265 GLU A N 1
ATOM 2196 C CA . GLU A 1 265 ? 53.509 -5.532 -99.280 1.00 88.56 265 GLU A CA 1
ATOM 2197 C C . GLU A 1 265 ? 53.986 -6.892 -99.812 1.00 88.56 265 GLU A C 1
ATOM 2199 O O . GLU A 1 265 ? 54.956 -6.964 -100.568 1.00 88.56 265 GLU A O 1
ATOM 2204 N N . PHE A 1 266 ? 53.286 -7.976 -99.470 1.00 86.88 266 PHE A N 1
ATOM 2205 C CA . PHE A 1 266 ? 53.557 -9.311 -99.994 1.00 86.88 266 PHE A CA 1
ATOM 2206 C C . PHE A 1 266 ? 53.320 -9.382 -101.504 1.00 86.88 266 PHE A C 1
ATOM 2208 O O . PHE A 1 266 ? 54.177 -9.891 -102.222 1.00 86.88 266 PHE A O 1
ATOM 2215 N N . LEU A 1 267 ? 52.203 -8.843 -102.001 1.00 83.44 267 LEU A N 1
ATOM 2216 C CA . LEU A 1 267 ? 51.912 -8.767 -103.434 1.00 83.44 267 LEU A CA 1
ATOM 2217 C C . LEU A 1 267 ? 52.951 -7.915 -104.171 1.00 83.44 267 LEU A C 1
ATOM 2219 O O . LEU A 1 267 ? 53.448 -8.338 -105.213 1.00 83.44 267 LEU A O 1
ATOM 2223 N N . TYR A 1 268 ? 53.348 -6.778 -103.595 1.00 83.88 268 TYR A N 1
ATOM 2224 C CA . TYR A 1 268 ? 54.419 -5.933 -104.120 1.00 83.88 268 TYR A CA 1
ATOM 2225 C C . TYR A 1 268 ? 55.746 -6.700 -104.199 1.00 83.88 268 TYR A C 1
ATOM 2227 O O . TYR A 1 268 ? 56.382 -6.748 -105.248 1.00 83.88 268 TYR A O 1
ATOM 2235 N N . THR A 1 269 ? 56.128 -7.389 -103.121 1.00 79.00 269 THR A N 1
ATOM 2236 C CA . THR A 1 269 ? 57.370 -8.175 -103.045 1.00 79.00 269 THR A CA 1
ATOM 2237 C C . THR A 1 269 ? 57.352 -9.386 -103.979 1.00 79.00 269 THR A C 1
ATOM 2239 O O . THR A 1 269 ? 58.379 -9.717 -104.563 1.00 79.00 269 THR A O 1
ATOM 2242 N N . LYS A 1 270 ? 56.198 -10.042 -104.155 1.00 75.12 270 LYS A N 1
ATOM 2243 C CA . LYS A 1 270 ? 56.018 -11.149 -105.107 1.00 75.12 270 LYS A CA 1
ATOM 2244 C C . LYS A 1 270 ? 56.050 -10.663 -106.562 1.00 75.12 270 LYS A C 1
ATOM 2246 O O . LYS A 1 270 ? 56.450 -11.423 -107.437 1.00 75.12 270 LYS A O 1
ATOM 2251 N N . GLY A 1 271 ? 55.669 -9.407 -106.812 1.00 65.25 271 GLY A N 1
ATOM 2252 C CA . GLY A 1 271 ? 55.812 -8.740 -108.109 1.00 65.25 271 GLY A CA 1
ATOM 2253 C C . GLY A 1 271 ? 57.270 -8.555 -108.544 1.00 65.25 271 GLY A C 1
ATOM 2254 O O . GLY A 1 271 ? 57.546 -8.508 -109.741 1.00 65.25 271 GLY A O 1
ATOM 2255 N N . PHE A 1 272 ? 58.220 -8.541 -107.602 1.00 59.91 272 PHE A N 1
ATOM 2256 C CA . PHE A 1 272 ? 59.640 -8.642 -107.928 1.00 59.91 272 PHE A CA 1
ATOM 2257 C C . PHE A 1 272 ? 59.989 -10.094 -108.252 1.00 59.91 272 PHE A C 1
ATOM 2259 O O . PHE A 1 272 ? 60.185 -10.926 -107.363 1.00 59.91 272 PHE A O 1
ATOM 2266 N N . GLN A 1 273 ? 60.105 -10.392 -109.546 1.00 50.59 273 GLN A N 1
ATOM 2267 C CA . GLN A 1 273 ? 60.718 -11.628 -110.016 1.00 50.59 273 GLN A CA 1
ATOM 2268 C C . GLN A 1 273 ? 62.151 -11.700 -109.479 1.00 50.59 273 GLN A C 1
ATOM 2270 O O . GLN A 1 273 ? 63.043 -10.988 -109.937 1.00 50.59 273 GLN A O 1
ATOM 2275 N N . ARG A 1 274 ? 62.377 -12.545 -108.470 1.00 52.88 274 ARG A N 1
ATOM 2276 C CA . ARG A 1 274 ? 63.733 -12.878 -108.041 1.00 52.88 274 ARG A CA 1
ATOM 2277 C C . ARG A 1 274 ? 64.290 -13.930 -108.999 1.00 52.88 274 ARG A C 1
ATOM 2279 O O . ARG A 1 274 ? 63.692 -15.005 -109.084 1.00 52.88 274 ARG A O 1
ATOM 2286 N N . PRO A 1 275 ? 65.442 -13.702 -109.651 1.00 51.03 275 PRO A N 1
ATOM 2287 C CA . PRO A 1 275 ? 66.243 -14.821 -110.113 1.00 51.03 275 PRO A CA 1
ATOM 2288 C C . PRO A 1 275 ? 66.654 -15.618 -108.870 1.00 51.03 275 PRO A C 1
ATOM 2290 O O . PRO A 1 275 ? 67.215 -15.069 -107.918 1.00 51.03 275 PRO A O 1
ATOM 2293 N N . VAL A 1 276 ? 66.309 -16.905 -108.842 1.00 43.56 276 VAL A N 1
ATOM 2294 C CA . VAL A 1 276 ? 66.738 -17.837 -107.796 1.00 43.56 276 VAL A CA 1
ATOM 2295 C C . VAL A 1 276 ? 68.243 -18.041 -107.966 1.00 43.56 276 VAL A C 1
ATOM 2297 O O . VAL A 1 276 ? 68.690 -18.947 -108.661 1.00 43.56 276 VAL A O 1
ATOM 2300 N N . ALA A 1 277 ? 69.033 -17.152 -107.367 1.00 52.09 277 ALA A N 1
ATOM 2301 C CA . ALA A 1 277 ? 70.452 -17.378 -107.166 1.00 52.09 277 ALA A CA 1
ATOM 2302 C C . ALA A 1 277 ? 70.600 -18.439 -106.071 1.00 52.09 277 ALA A C 1
ATOM 2304 O O . ALA A 1 277 ? 70.018 -18.320 -104.988 1.00 52.09 277 ALA A O 1
ATOM 2305 N N . ALA A 1 278 ? 71.338 -19.497 -106.399 1.00 51.66 278 ALA A N 1
ATOM 2306 C CA . ALA A 1 278 ? 71.644 -20.603 -105.511 1.00 51.66 278 ALA A CA 1
ATOM 2307 C C . ALA A 1 278 ? 72.123 -20.105 -104.137 1.00 51.66 278 ALA A C 1
ATOM 2309 O O . ALA A 1 278 ? 72.836 -19.109 -104.025 1.00 51.66 278 ALA A O 1
ATOM 2310 N N . LEU A 1 279 ? 71.690 -20.813 -103.095 1.00 51.03 279 LEU A N 1
ATOM 2311 C CA . LEU A 1 279 ? 71.975 -20.538 -101.693 1.00 51.03 279 LEU A CA 1
ATOM 2312 C C . LEU A 1 279 ? 73.497 -20.463 -101.461 1.00 51.03 279 LEU A C 1
ATOM 2314 O O . LEU A 1 279 ? 74.169 -21.486 -101.359 1.00 51.03 279 LEU A O 1
ATOM 2318 N N . ASP A 1 280 ? 74.038 -19.247 -101.400 1.00 57.03 280 ASP A N 1
ATOM 2319 C CA . ASP A 1 280 ? 75.470 -19.012 -101.227 1.00 57.03 280 ASP A CA 1
ATOM 2320 C C . ASP A 1 280 ? 75.917 -19.445 -99.816 1.00 57.03 280 ASP A C 1
ATOM 2322 O O . ASP A 1 280 ? 75.427 -18.945 -98.793 1.00 57.03 280 ASP A O 1
ATOM 2326 N N . LEU A 1 281 ? 76.857 -20.394 -99.750 1.00 59.94 281 LEU A N 1
ATOM 2327 C CA . LEU A 1 281 ? 77.417 -20.975 -98.519 1.00 59.94 281 LEU A CA 1
ATOM 2328 C C . LEU A 1 281 ? 78.012 -19.905 -97.579 1.00 59.94 281 LEU A C 1
ATOM 2330 O O . LEU A 1 281 ? 78.073 -20.096 -96.359 1.00 59.94 281 LEU A O 1
ATOM 2334 N N . MET A 1 282 ? 78.383 -18.745 -98.126 1.00 59.38 282 MET A N 1
ATOM 2335 C CA . MET A 1 282 ? 78.814 -17.556 -97.386 1.00 59.38 282 MET A CA 1
ATOM 2336 C C . MET A 1 282 ? 77.742 -17.002 -96.431 1.00 59.38 282 MET A C 1
ATOM 2338 O O . MET A 1 282 ? 78.054 -16.602 -95.305 1.00 59.38 282 MET A O 1
ATOM 2342 N N . LEU A 1 283 ? 76.466 -17.006 -96.832 1.00 61.72 283 LEU A N 1
ATOM 2343 C CA . LEU A 1 283 ? 75.367 -16.463 -96.024 1.00 61.72 283 LEU A CA 1
ATOM 2344 C C . LEU A 1 283 ? 75.000 -17.386 -94.855 1.00 61.72 283 LEU A C 1
ATOM 2346 O O . LEU A 1 283 ? 74.663 -16.905 -93.770 1.00 61.72 283 LEU A O 1
ATOM 2350 N N . VAL A 1 284 ? 75.141 -18.703 -95.038 1.00 62.75 284 VAL A N 1
ATOM 2351 C CA . VAL A 1 284 ? 74.969 -19.694 -93.962 1.00 62.75 284 VAL A CA 1
ATOM 2352 C C . VAL A 1 284 ? 76.042 -19.502 -92.888 1.00 62.75 284 VAL A C 1
ATOM 2354 O O . VAL A 1 284 ? 75.709 -19.400 -91.706 1.00 62.75 284 VAL A O 1
ATOM 2357 N N . ARG A 1 285 ? 77.311 -19.313 -93.284 1.00 64.81 285 ARG A N 1
ATOM 2358 C CA . ARG A 1 285 ? 78.402 -18.998 -92.343 1.00 64.81 285 ARG A CA 1
ATOM 2359 C C . ARG A 1 285 ? 78.160 -17.696 -91.580 1.00 64.81 285 ARG A C 1
ATOM 2361 O O . ARG A 1 285 ? 78.351 -17.661 -90.365 1.00 64.81 285 ARG A O 1
ATOM 2368 N N . LYS A 1 286 ? 77.689 -16.643 -92.256 1.00 70.88 286 LYS A N 1
ATOM 2369 C CA . LYS A 1 286 ? 77.378 -15.352 -91.617 1.00 70.88 286 LYS A CA 1
ATOM 2370 C C . LYS A 1 286 ? 76.238 -15.481 -90.596 1.00 70.88 286 LYS A C 1
ATOM 2372 O O . LYS A 1 286 ? 76.323 -14.920 -89.504 1.00 70.88 286 LYS A O 1
ATOM 2377 N N . ARG A 1 287 ? 75.215 -16.292 -90.900 1.00 70.94 287 ARG A N 1
ATOM 2378 C CA . ARG A 1 287 ? 74.124 -16.628 -89.968 1.00 70.94 287 ARG A CA 1
ATOM 2379 C C . ARG A 1 287 ? 74.631 -17.376 -88.733 1.00 70.94 287 ARG A C 1
ATOM 2381 O O . ARG A 1 287 ? 74.176 -17.097 -87.626 1.00 70.94 287 ARG A O 1
ATOM 2388 N N . ASP A 1 288 ? 75.561 -18.309 -88.899 1.00 72.62 288 ASP A N 1
ATOM 2389 C CA . ASP A 1 288 ? 76.064 -19.122 -87.787 1.00 72.62 288 ASP A CA 1
ATOM 2390 C C . ASP A 1 288 ? 77.036 -18.359 -86.874 1.00 72.62 288 ASP A C 1
ATOM 2392 O O . ASP A 1 288 ? 77.080 -18.624 -85.669 1.00 72.62 288 ASP A O 1
ATOM 2396 N N . ILE A 1 289 ? 77.761 -17.371 -87.409 1.00 75.88 289 ILE A N 1
ATOM 2397 C CA . ILE A 1 289 ? 78.532 -16.401 -86.613 1.00 75.88 289 ILE A CA 1
ATOM 2398 C C . ILE A 1 289 ? 77.579 -15.522 -85.795 1.00 75.88 289 ILE A C 1
ATOM 2400 O O . ILE A 1 289 ? 77.711 -15.448 -84.576 1.00 75.88 289 ILE A O 1
ATOM 2404 N N . PHE A 1 290 ? 76.541 -14.965 -86.424 1.00 77.75 290 PHE A N 1
ATOM 2405 C CA . PHE A 1 290 ? 75.540 -14.145 -85.734 1.00 77.75 290 PHE A CA 1
ATOM 2406 C C . PHE A 1 290 ? 74.811 -14.917 -84.618 1.00 77.75 290 PHE A C 1
ATOM 2408 O O . PHE A 1 290 ? 74.605 -14.400 -83.517 1.00 77.75 290 PHE A O 1
ATOM 2415 N N . LYS A 1 291 ? 74.472 -16.193 -84.864 1.00 77.00 291 LYS A N 1
ATOM 2416 C CA . LYS A 1 291 ? 73.898 -17.097 -83.852 1.00 77.00 291 LYS A CA 1
ATOM 2417 C C . LYS A 1 291 ? 74.858 -17.397 -82.699 1.00 77.00 291 LYS A C 1
ATOM 2419 O O . LYS A 1 291 ? 74.384 -17.694 -81.605 1.00 77.00 291 LYS A O 1
ATOM 2424 N N . ARG A 1 292 ? 76.175 -17.397 -82.927 1.00 75.62 292 ARG A N 1
ATOM 2425 C CA . ARG A 1 292 ? 77.173 -17.550 -81.855 1.00 75.62 292 ARG A CA 1
ATOM 2426 C C . ARG A 1 292 ? 77.257 -16.285 -81.013 1.00 75.62 292 ARG A C 1
ATOM 2428 O O . ARG A 1 292 ? 77.022 -16.363 -79.816 1.00 75.62 292 ARG A O 1
ATOM 2435 N N . GLU A 1 293 ? 77.411 -15.123 -81.640 1.00 80.06 293 GLU A N 1
ATOM 2436 C CA . GLU A 1 293 ? 77.461 -13.841 -80.924 1.00 80.06 293 GLU A CA 1
ATOM 2437 C C . GLU A 1 293 ? 76.202 -13.578 -80.084 1.00 80.06 293 GLU A C 1
ATOM 2439 O O . GLU A 1 293 ? 76.281 -13.048 -78.976 1.00 80.06 293 GLU A O 1
ATOM 2444 N N . HIS A 1 294 ? 75.022 -13.961 -80.583 1.00 78.62 294 HIS A N 1
ATOM 2445 C CA . HIS A 1 294 ? 73.781 -13.854 -79.812 1.00 78.62 294 HIS A CA 1
ATOM 2446 C C . HIS A 1 294 ? 73.735 -14.827 -78.635 1.00 78.62 294 HIS A C 1
ATOM 2448 O O . HIS A 1 294 ? 73.282 -14.443 -77.558 1.00 78.62 294 HIS A O 1
ATOM 2454 N N . ARG A 1 295 ? 74.235 -16.057 -78.800 1.00 78.69 295 ARG A N 1
ATOM 2455 C CA . ARG A 1 295 ? 74.356 -17.010 -77.687 1.00 78.69 295 ARG A CA 1
ATOM 2456 C C . ARG A 1 295 ? 75.315 -16.497 -76.615 1.00 78.69 295 ARG A C 1
ATOM 2458 O O . ARG A 1 295 ? 74.978 -16.568 -75.437 1.00 78.69 295 ARG A O 1
ATOM 2465 N N . ASP A 1 296 ? 76.420 -15.876 -77.012 1.00 80.19 296 ASP A N 1
ATOM 2466 C CA . ASP A 1 296 ? 77.379 -15.280 -76.079 1.00 80.19 296 ASP A CA 1
ATOM 2467 C C . ASP A 1 296 ? 76.777 -14.087 -75.324 1.00 80.19 296 ASP A C 1
ATOM 2469 O O . ASP A 1 296 ? 76.989 -13.936 -74.120 1.00 80.19 296 ASP A O 1
ATOM 2473 N N . LYS A 1 297 ? 75.968 -13.252 -75.992 1.00 82.38 297 LYS A N 1
ATOM 2474 C CA . LYS A 1 297 ? 75.215 -12.170 -75.332 1.00 82.38 297 LYS A CA 1
ATOM 2475 C C . LYS A 1 297 ? 74.191 -12.714 -74.336 1.00 82.38 297 LYS A C 1
ATOM 2477 O O . LYS A 1 297 ? 74.128 -12.220 -73.215 1.00 82.38 297 LYS A O 1
ATOM 2482 N N . VAL A 1 298 ? 73.436 -13.750 -74.706 1.00 81.94 298 VAL A N 1
ATOM 2483 C CA . VAL A 1 298 ? 72.480 -14.414 -73.801 1.00 81.94 298 VAL A CA 1
ATOM 2484 C C . VAL A 1 298 ? 73.198 -14.998 -72.585 1.00 81.94 298 VAL A C 1
ATOM 2486 O O . VAL A 1 298 ? 72.732 -14.814 -71.465 1.00 81.94 298 VAL A O 1
ATOM 2489 N N . HIS A 1 299 ? 74.363 -15.620 -72.773 1.00 83.50 299 HIS A N 1
ATOM 2490 C CA . HIS A 1 299 ? 75.164 -16.138 -71.665 1.00 83.50 299 HIS A CA 1
ATOM 2491 C C . HIS A 1 299 ? 75.662 -15.016 -70.741 1.00 83.50 299 HIS A C 1
ATOM 2493 O O . HIS A 1 299 ? 75.588 -15.143 -69.520 1.00 83.50 299 HIS A O 1
ATOM 2499 N N . LYS A 1 300 ? 76.123 -13.887 -71.298 1.00 81.69 300 LYS A N 1
ATOM 2500 C CA . LYS A 1 300 ? 76.530 -12.706 -70.515 1.00 81.69 300 LYS A CA 1
ATOM 2501 C C . LYS A 1 300 ? 75.367 -12.124 -69.710 1.00 81.69 300 LYS A C 1
ATOM 2503 O O . LYS A 1 300 ? 75.529 -11.883 -68.518 1.00 81.69 300 LYS A O 1
ATOM 2508 N N . TYR A 1 301 ? 74.191 -11.953 -70.315 1.00 84.69 301 TYR A N 1
ATOM 2509 C CA . TYR A 1 301 ? 73.006 -11.480 -69.592 1.00 84.69 301 TYR A CA 1
ATOM 2510 C C . TYR A 1 301 ? 72.530 -12.484 -68.539 1.00 84.69 301 TYR A C 1
ATOM 2512 O O . TYR A 1 301 ? 72.184 -12.075 -67.436 1.00 84.69 301 TYR A O 1
ATOM 2520 N N . GLY A 1 302 ? 72.587 -13.787 -68.824 1.00 83.56 302 GLY A N 1
ATOM 2521 C CA . GLY A 1 302 ? 72.297 -14.833 -67.843 1.00 83.56 302 GLY A CA 1
ATOM 2522 C C . GLY A 1 302 ? 73.253 -14.796 -66.647 1.00 83.56 302 GLY A C 1
ATOM 2523 O O . GLY A 1 302 ? 72.811 -14.889 -65.503 1.00 83.56 302 GLY A O 1
ATOM 2524 N N . ALA A 1 303 ? 74.549 -14.580 -66.889 1.00 84.00 303 ALA A N 1
ATOM 2525 C CA . ALA A 1 303 ? 75.547 -14.419 -65.835 1.00 84.00 303 ALA A CA 1
ATOM 2526 C C . ALA A 1 303 ? 75.301 -13.159 -64.991 1.00 84.00 303 ALA A C 1
ATOM 2528 O O . ALA A 1 303 ? 75.364 -13.240 -63.766 1.00 84.00 303 ALA A O 1
ATOM 2529 N N . ILE A 1 304 ? 74.955 -12.028 -65.622 1.00 81.75 304 ILE A N 1
ATOM 2530 C CA . ILE A 1 304 ? 74.575 -10.795 -64.916 1.00 81.75 304 ILE A CA 1
ATOM 2531 C C . ILE A 1 304 ? 73.334 -11.047 -64.059 1.00 81.75 304 ILE A C 1
ATOM 2533 O O . ILE A 1 304 ? 73.384 -10.785 -62.869 1.00 81.75 304 ILE A O 1
ATOM 2537 N N . ILE A 1 305 ? 72.268 -11.639 -64.607 1.00 81.94 305 ILE A N 1
ATOM 2538 C CA . ILE A 1 305 ? 71.037 -11.944 -63.859 1.00 81.94 305 ILE A CA 1
ATOM 2539 C C . ILE A 1 305 ? 71.328 -12.854 -62.663 1.00 81.94 305 ILE A C 1
ATOM 2541 O O . ILE A 1 305 ? 70.842 -12.596 -61.566 1.00 81.94 305 ILE A O 1
ATOM 2545 N N . ASN A 1 306 ? 72.138 -13.897 -62.838 1.00 80.50 306 ASN A N 1
ATOM 2546 C CA . ASN A 1 306 ? 72.505 -14.794 -61.743 1.00 80.50 306 ASN A CA 1
ATOM 2547 C C . ASN A 1 306 ? 73.384 -14.098 -60.694 1.00 80.50 306 ASN A C 1
ATOM 2549 O O . ASN A 1 306 ? 73.241 -14.362 -59.503 1.00 80.50 306 ASN A O 1
ATOM 2553 N N . HIS A 1 307 ? 74.262 -13.185 -61.110 1.00 80.38 307 HIS A N 1
ATOM 2554 C CA . HIS A 1 307 ? 75.049 -12.365 -60.196 1.00 80.38 307 HIS A CA 1
ATOM 2555 C C . HIS A 1 307 ? 74.170 -11.365 -59.433 1.00 80.38 307 HIS A C 1
ATOM 2557 O O . HIS A 1 307 ? 74.292 -11.260 -58.217 1.00 80.38 307 HIS A O 1
ATOM 2563 N N . THR A 1 308 ? 73.222 -10.708 -60.105 1.00 76.81 308 THR A N 1
ATOM 2564 C CA . THR A 1 308 ? 72.238 -9.812 -59.485 1.00 76.81 308 THR A CA 1
ATOM 2565 C C . THR A 1 308 ? 71.318 -10.572 -58.527 1.00 76.81 308 THR A C 1
ATOM 2567 O O . THR A 1 308 ? 71.048 -10.072 -57.445 1.00 76.81 308 THR A O 1
ATOM 2570 N N . LYS A 1 309 ? 70.896 -11.803 -58.854 1.00 75.44 309 LYS A N 1
ATOM 2571 C CA . LYS A 1 309 ? 70.135 -12.679 -57.940 1.00 75.44 309 LYS A CA 1
ATOM 2572 C C . LYS A 1 309 ? 70.914 -13.021 -56.666 1.00 75.44 309 LYS A C 1
ATOM 2574 O O . LYS A 1 309 ? 70.323 -13.016 -55.591 1.00 75.44 309 LYS A O 1
ATOM 2579 N N . LYS A 1 310 ? 72.225 -13.274 -56.783 1.00 77.62 310 LYS A N 1
ATOM 2580 C CA . LYS A 1 310 ? 73.121 -13.498 -55.635 1.00 77.62 310 LYS A CA 1
ATOM 2581 C C . LYS A 1 310 ? 73.341 -12.223 -54.815 1.00 77.62 310 LYS A C 1
ATOM 2583 O O . LYS A 1 310 ? 73.300 -12.284 -53.599 1.00 77.62 310 LYS A O 1
ATOM 2588 N N . LEU A 1 311 ? 73.526 -11.071 -55.464 1.00 75.19 311 LEU A N 1
ATOM 2589 C CA . LEU A 1 311 ? 73.662 -9.762 -54.802 1.00 75.19 311 LEU A CA 1
ATOM 2590 C C . LEU A 1 311 ? 72.391 -9.342 -54.056 1.00 75.19 311 LEU A C 1
ATOM 2592 O O . LEU A 1 311 ? 72.473 -8.782 -52.970 1.00 75.19 311 LEU A O 1
ATOM 2596 N N . LEU A 1 312 ? 71.222 -9.618 -54.637 1.00 71.25 312 LEU A N 1
ATOM 2597 C CA . LEU A 1 312 ? 69.917 -9.331 -54.041 1.00 71.25 312 LEU A CA 1
ATOM 2598 C C . LEU A 1 312 ? 69.465 -10.402 -53.036 1.00 71.25 312 LEU A C 1
ATOM 2600 O O . LEU A 1 312 ? 68.367 -10.274 -52.503 1.00 71.25 312 LEU A O 1
ATOM 2604 N N . ASN A 1 313 ? 70.274 -11.444 -52.789 1.00 66.69 313 ASN A N 1
ATOM 2605 C CA . ASN A 1 313 ? 69.950 -12.560 -51.897 1.00 66.69 313 ASN A CA 1
ATOM 2606 C C . ASN A 1 313 ? 68.528 -13.107 -52.126 1.00 66.69 313 ASN A C 1
ATOM 2608 O O . ASN A 1 313 ? 67.780 -13.323 -51.185 1.00 66.69 313 ASN A O 1
ATOM 2612 N N . VAL A 1 314 ? 68.125 -13.340 -53.380 1.00 65.62 314 VAL A N 1
ATOM 2613 C CA . VAL A 1 314 ? 66.750 -13.790 -53.700 1.00 65.62 314 VAL A CA 1
ATOM 2614 C C . VAL A 1 314 ? 66.386 -15.103 -52.982 1.00 65.62 314 VAL A C 1
ATOM 2616 O O . VAL A 1 314 ? 65.222 -15.321 -52.652 1.00 65.62 314 VAL A O 1
ATOM 2619 N N . ASP A 1 315 ? 67.382 -15.924 -52.642 1.00 67.94 315 ASP A N 1
ATOM 2620 C CA . ASP A 1 315 ? 67.210 -17.156 -51.866 1.00 67.94 315 ASP A CA 1
ATOM 2621 C C . ASP A 1 315 ? 66.714 -16.899 -50.420 1.00 67.94 315 ASP A C 1
ATOM 2623 O O . ASP A 1 315 ? 66.047 -17.754 -49.840 1.00 67.94 315 ASP A O 1
ATOM 2627 N N . THR A 1 316 ? 66.937 -15.709 -49.837 1.00 71.62 316 THR A N 1
ATOM 2628 C CA . THR A 1 316 ? 66.427 -15.356 -48.494 1.00 71.62 316 THR A CA 1
ATOM 2629 C C . THR A 1 316 ? 64.944 -14.987 -48.488 1.00 71.62 316 THR A C 1
ATOM 2631 O O . THR A 1 316 ? 64.298 -15.100 -47.447 1.00 71.62 316 THR A O 1
ATOM 2634 N N . ILE A 1 317 ? 64.361 -14.627 -49.638 1.00 77.06 317 ILE A N 1
ATOM 2635 C CA . ILE A 1 317 ? 62.922 -14.334 -49.755 1.00 77.06 317 ILE A CA 1
ATOM 2636 C C . ILE A 1 317 ? 62.098 -15.587 -49.441 1.00 77.06 317 ILE A C 1
ATOM 2638 O O . ILE A 1 317 ? 61.065 -15.492 -48.782 1.00 77.06 317 ILE A O 1
ATOM 2642 N N . HIS A 1 318 ? 62.575 -16.770 -49.839 1.00 80.94 318 HIS A N 1
ATOM 2643 C CA . HIS A 1 318 ? 61.914 -18.033 -49.511 1.00 80.94 318 HIS A CA 1
ATOM 2644 C C . HIS A 1 318 ? 61.891 -18.309 -48.001 1.00 80.94 318 HIS A C 1
ATOM 2646 O O . HIS A 1 318 ? 60.881 -18.788 -47.492 1.00 80.94 318 HIS A O 1
ATOM 2652 N N . HIS A 1 319 ? 62.947 -17.942 -47.269 1.00 82.38 319 HIS A N 1
ATOM 2653 C CA . HIS A 1 319 ? 62.962 -18.041 -45.807 1.00 82.38 319 HIS A CA 1
ATOM 2654 C C . HIS A 1 319 ? 61.989 -17.058 -45.145 1.00 82.38 319 HIS A C 1
ATOM 2656 O O . HIS A 1 319 ? 61.289 -17.433 -44.209 1.00 82.38 319 HIS A O 1
ATOM 2662 N N . VAL A 1 320 ? 61.896 -15.825 -45.653 1.00 82.50 320 VAL A N 1
ATOM 2663 C CA . VAL A 1 320 ? 60.925 -14.835 -45.157 1.00 82.50 320 VAL A CA 1
ATOM 2664 C C . VAL A 1 320 ? 59.490 -15.292 -45.426 1.00 82.50 320 VAL A C 1
ATOM 2666 O O . VAL A 1 320 ? 58.649 -15.200 -44.538 1.00 82.50 320 VAL A O 1
ATOM 2669 N N . LEU A 1 321 ? 59.208 -15.833 -46.616 1.00 85.12 321 LEU A N 1
ATOM 2670 C CA . LEU A 1 321 ? 57.896 -16.396 -46.946 1.00 85.12 321 LEU A CA 1
ATOM 2671 C C . LEU A 1 321 ? 57.532 -17.568 -46.028 1.00 85.12 321 LEU A C 1
ATOM 2673 O O . LEU A 1 321 ? 56.409 -17.612 -45.535 1.00 85.12 321 LEU A O 1
ATOM 2677 N N . PHE A 1 322 ? 58.484 -18.457 -45.738 1.00 88.19 322 PHE A N 1
ATOM 2678 C CA . PHE A 1 322 ? 58.278 -19.573 -44.814 1.00 88.19 322 PHE A CA 1
ATOM 2679 C C . PHE A 1 322 ? 57.992 -19.106 -43.375 1.00 88.19 322 PHE A C 1
ATOM 2681 O O . PHE A 1 322 ? 57.089 -19.624 -42.720 1.00 88.19 322 PHE A O 1
ATOM 2688 N N . GLU A 1 323 ? 58.708 -18.095 -42.873 1.00 87.06 323 GLU A N 1
ATOM 2689 C CA . GLU A 1 323 ? 58.422 -17.533 -41.545 1.00 87.06 323 GLU A CA 1
ATOM 2690 C C . GLU A 1 323 ? 57.074 -16.796 -41.501 1.00 87.06 323 GLU A C 1
ATOM 2692 O O . GLU A 1 323 ? 56.364 -16.889 -40.499 1.00 87.06 323 GLU A O 1
ATOM 2697 N N . ILE A 1 324 ? 56.667 -16.124 -42.586 1.00 88.44 324 ILE A N 1
ATOM 2698 C CA . ILE A 1 324 ? 55.328 -15.523 -42.700 1.00 88.44 324 ILE A CA 1
ATOM 2699 C C . ILE A 1 324 ? 54.245 -16.606 -42.686 1.00 88.44 324 ILE A C 1
ATOM 2701 O O . ILE A 1 324 ? 53.255 -16.451 -41.977 1.00 88.44 324 ILE A O 1
ATOM 2705 N N . GLU A 1 325 ? 54.424 -17.706 -43.414 1.00 92.38 325 GLU A N 1
ATOM 2706 C CA . GLU A 1 325 ? 53.475 -18.826 -43.433 1.00 92.38 325 GLU A CA 1
ATOM 2707 C C . GLU A 1 325 ? 53.335 -19.454 -42.038 1.00 92.38 325 GLU A C 1
ATOM 2709 O O . GLU A 1 325 ? 52.231 -19.588 -41.511 1.00 92.38 325 GLU A O 1
ATOM 2714 N N . LYS A 1 326 ? 54.458 -19.693 -41.355 1.00 92.50 326 LYS A N 1
ATOM 2715 C CA . LYS A 1 326 ? 54.481 -20.180 -39.969 1.00 92.50 326 LYS A CA 1
ATOM 2716 C C . LYS A 1 326 ? 53.814 -19.212 -38.984 1.00 92.50 326 LYS A C 1
ATOM 2718 O O . LYS A 1 326 ? 53.169 -19.641 -38.025 1.00 92.50 326 LYS A O 1
ATOM 2723 N N . GLN A 1 327 ? 53.969 -17.902 -39.181 1.00 91.19 327 GLN A N 1
ATOM 2724 C CA . GLN A 1 327 ? 53.261 -16.879 -38.402 1.00 91.19 327 GLN A CA 1
ATOM 2725 C C . GLN A 1 327 ? 51.754 -16.922 -38.688 1.00 91.19 327 GLN A C 1
ATOM 2727 O O . GLN A 1 327 ? 50.954 -16.933 -37.753 1.00 91.19 327 GLN A O 1
ATOM 2732 N N . GLN A 1 328 ? 51.356 -17.015 -39.958 1.00 91.00 328 GLN A N 1
ATOM 2733 C CA . GLN A 1 328 ? 49.954 -17.122 -40.362 1.00 91.00 328 GLN A CA 1
ATOM 2734 C C . GLN A 1 328 ? 49.283 -18.356 -39.759 1.00 91.00 328 GLN A C 1
ATOM 2736 O O . GLN A 1 328 ? 48.186 -18.235 -39.223 1.00 91.00 328 GLN A O 1
ATOM 2741 N N . GLU A 1 329 ? 49.940 -19.515 -39.751 1.00 92.88 329 GLU A N 1
ATOM 2742 C CA . GLU A 1 329 ? 49.409 -20.723 -39.113 1.00 92.88 329 GLU A CA 1
ATOM 2743 C C . GLU A 1 329 ? 49.145 -20.529 -37.615 1.00 92.88 329 GLU A C 1
ATOM 2745 O O . GLU A 1 329 ? 48.088 -20.931 -37.116 1.00 92.88 329 GLU A O 1
ATOM 2750 N N . LYS A 1 330 ? 50.058 -19.859 -36.896 1.00 91.75 330 LYS A N 1
ATOM 2751 C CA . LYS A 1 330 ? 49.868 -19.523 -35.474 1.00 91.75 330 LYS A CA 1
ATOM 2752 C C . LYS A 1 330 ? 48.685 -18.585 -35.270 1.00 91.75 330 LYS A C 1
ATOM 2754 O O . LYS A 1 330 ? 47.864 -18.831 -34.388 1.00 91.75 330 LYS A O 1
ATOM 2759 N N . TYR A 1 331 ? 48.566 -17.540 -36.088 1.00 92.62 331 TYR A N 1
ATOM 2760 C CA . TYR A 1 331 ? 47.437 -16.613 -36.008 1.00 92.62 331 TYR A CA 1
ATOM 2761 C C . TYR A 1 331 ? 46.112 -17.293 -36.359 1.00 92.62 331 TYR A C 1
ATOM 2763 O O . TYR A 1 331 ? 45.113 -17.054 -35.688 1.00 92.62 331 TYR A O 1
ATOM 2771 N N . MET A 1 332 ? 46.103 -18.202 -37.333 1.00 94.12 332 MET A N 1
ATOM 2772 C CA . MET A 1 332 ? 44.922 -18.995 -37.679 1.00 94.12 332 MET A CA 1
ATOM 2773 C C . MET A 1 332 ? 44.529 -19.953 -36.552 1.00 94.12 332 MET A C 1
ATOM 2775 O O . MET A 1 332 ? 43.344 -20.111 -36.264 1.00 94.12 332 MET A O 1
ATOM 2779 N N . ALA A 1 333 ? 45.499 -20.572 -35.875 1.00 93.44 333 ALA A N 1
ATOM 2780 C CA . ALA A 1 333 ? 45.235 -21.390 -34.694 1.00 93.44 333 ALA A CA 1
ATOM 2781 C C . ALA A 1 333 ? 44.678 -20.554 -33.529 1.00 93.44 333 ALA A C 1
ATOM 2783 O O . ALA A 1 333 ? 43.709 -20.972 -32.896 1.00 93.44 333 ALA A O 1
ATOM 2784 N N . LEU A 1 334 ? 45.233 -19.362 -33.290 1.00 94.38 334 LEU A N 1
ATOM 2785 C CA . LEU A 1 334 ? 44.742 -18.438 -32.269 1.00 94.38 334 LEU A CA 1
ATOM 2786 C C . LEU A 1 334 ? 43.322 -17.952 -32.581 1.00 94.38 334 LEU A C 1
ATOM 2788 O O . LEU A 1 334 ? 42.477 -17.935 -31.694 1.00 94.38 334 LEU A O 1
ATOM 2792 N N . PHE A 1 335 ? 43.036 -17.616 -33.838 1.00 93.25 335 PHE A N 1
ATOM 2793 C CA . PHE A 1 335 ? 41.702 -17.199 -34.265 1.00 93.25 335 PHE A CA 1
ATOM 2794 C C . PHE A 1 335 ? 40.674 -18.320 -34.079 1.00 93.25 335 PHE A C 1
ATOM 2796 O O . PHE A 1 335 ? 39.599 -18.089 -33.533 1.00 93.25 335 PHE A O 1
ATOM 2803 N N . ARG A 1 336 ? 41.029 -19.563 -34.440 1.00 94.19 336 ARG A N 1
ATOM 2804 C CA . ARG A 1 336 ? 40.184 -20.735 -34.159 1.00 94.19 336 ARG A CA 1
ATOM 2805 C C . ARG A 1 336 ? 39.941 -20.923 -32.665 1.00 94.19 336 ARG A C 1
ATOM 2807 O O . ARG A 1 336 ? 38.813 -21.196 -32.278 1.00 94.19 336 ARG A O 1
ATOM 2814 N N . TYR A 1 337 ? 40.975 -20.769 -31.840 1.00 96.56 337 TYR A N 1
ATOM 2815 C CA . TYR A 1 337 ? 40.829 -20.851 -30.389 1.00 96.56 337 TYR A CA 1
ATOM 2816 C C . TYR A 1 337 ? 39.866 -19.782 -29.864 1.00 96.56 337 TYR A C 1
ATOM 2818 O O . TYR A 1 337 ? 38.946 -20.129 -29.133 1.00 96.56 337 TYR A O 1
ATOM 2826 N N . ILE A 1 338 ? 40.024 -18.524 -30.291 1.00 95.69 338 ILE A N 1
ATOM 2827 C CA . ILE A 1 338 ? 39.146 -17.413 -29.896 1.00 95.69 338 ILE A CA 1
ATOM 2828 C C . ILE A 1 338 ? 37.693 -17.696 -30.285 1.00 95.69 338 ILE A C 1
ATOM 2830 O O . ILE A 1 338 ? 36.806 -17.532 -29.451 1.00 95.69 338 ILE A O 1
ATOM 2834 N N . ASN A 1 339 ? 37.446 -18.173 -31.507 1.00 94.38 339 ASN A N 1
ATOM 2835 C CA . ASN A 1 339 ? 36.091 -18.502 -31.949 1.00 94.38 339 ASN A CA 1
ATOM 2836 C C . ASN A 1 339 ? 35.486 -19.621 -31.100 1.00 94.38 339 ASN A C 1
ATOM 2838 O O . ASN A 1 339 ? 34.424 -19.427 -30.531 1.00 94.38 339 ASN A O 1
ATOM 2842 N N . ILE A 1 340 ? 36.210 -20.726 -30.893 1.00 95.50 340 ILE A N 1
ATOM 2843 C CA . ILE A 1 340 ? 35.734 -21.828 -30.042 1.00 95.50 340 ILE A CA 1
ATOM 2844 C C . ILE A 1 340 ? 35.484 -21.351 -28.604 1.00 95.50 340 ILE A C 1
ATOM 2846 O O . ILE A 1 340 ? 34.554 -21.815 -27.948 1.00 95.50 340 ILE A O 1
ATOM 2850 N N . THR A 1 341 ? 36.315 -20.451 -28.071 1.00 94.12 341 THR A N 1
ATOM 2851 C CA . THR A 1 341 ? 36.071 -19.888 -26.737 1.00 94.12 341 THR A CA 1
ATOM 2852 C C . THR A 1 341 ? 34.864 -18.963 -26.706 1.00 94.12 341 THR A C 1
ATOM 2854 O O . THR A 1 341 ? 34.142 -18.991 -25.717 1.00 94.12 341 THR A O 1
ATOM 2857 N N . ASN A 1 342 ? 34.617 -18.186 -27.761 1.00 94.62 342 ASN A N 1
ATOM 2858 C CA . ASN A 1 342 ? 33.430 -17.342 -27.859 1.00 94.62 342 ASN A CA 1
ATOM 2859 C C . ASN A 1 342 ? 32.166 -18.195 -27.968 1.00 94.62 342 ASN A C 1
ATOM 2861 O O . ASN A 1 342 ? 31.241 -17.954 -27.204 1.00 94.62 342 ASN A O 1
ATOM 2865 N N . ASP A 1 343 ? 32.175 -19.245 -28.792 1.00 95.62 343 ASP A N 1
ATOM 2866 C CA . ASP A 1 343 ? 31.064 -20.197 -28.902 1.00 95.62 343 ASP A CA 1
ATOM 2867 C C . ASP A 1 343 ? 30.734 -20.810 -27.527 1.00 95.62 343 ASP A C 1
ATOM 2869 O O . ASP A 1 343 ? 29.579 -20.880 -27.120 1.00 95.62 343 ASP A O 1
ATOM 2873 N N . LYS A 1 344 ? 31.760 -21.179 -26.743 1.00 94.88 344 LYS A N 1
ATOM 2874 C CA . LYS A 1 344 ? 31.581 -21.676 -25.365 1.00 94.88 344 LYS A CA 1
ATOM 2875 C C . LYS A 1 344 ? 31.058 -20.616 -24.393 1.00 94.88 344 LYS A C 1
ATOM 2877 O O . LYS A 1 344 ? 30.367 -20.958 -23.437 1.00 94.88 344 LYS A O 1
ATOM 2882 N N . ILE A 1 345 ? 31.427 -19.349 -24.579 1.00 94.19 345 ILE A N 1
ATOM 2883 C CA . ILE A 1 345 ? 30.901 -18.237 -23.776 1.00 94.19 345 ILE A CA 1
ATOM 2884 C C . ILE A 1 345 ? 29.427 -18.002 -24.119 1.00 94.19 345 ILE A C 1
ATOM 2886 O O . ILE A 1 345 ? 28.631 -17.776 -23.212 1.00 94.19 345 ILE A O 1
ATOM 2890 N N . GLU A 1 346 ? 29.055 -18.078 -25.395 1.00 95.06 346 GLU A N 1
ATOM 2891 C CA . GLU A 1 346 ? 27.665 -17.989 -25.846 1.00 95.06 346 GLU A CA 1
ATOM 2892 C C . GLU A 1 346 ? 26.827 -19.135 -25.266 1.00 95.06 346 GLU A C 1
ATOM 2894 O O . GLU A 1 346 ? 25.823 -18.860 -24.614 1.00 95.06 346 GLU A O 1
ATOM 2899 N N . GLU A 1 347 ? 27.300 -20.382 -25.351 1.00 96.44 347 GLU A N 1
ATOM 2900 C CA . GLU A 1 347 ? 26.647 -21.547 -24.732 1.00 96.44 347 GLU A CA 1
ATOM 2901 C C . GLU A 1 347 ? 26.478 -21.371 -23.210 1.00 96.44 347 GLU A C 1
ATOM 2903 O O . GLU A 1 347 ? 25.405 -21.609 -22.652 1.00 96.44 347 GLU A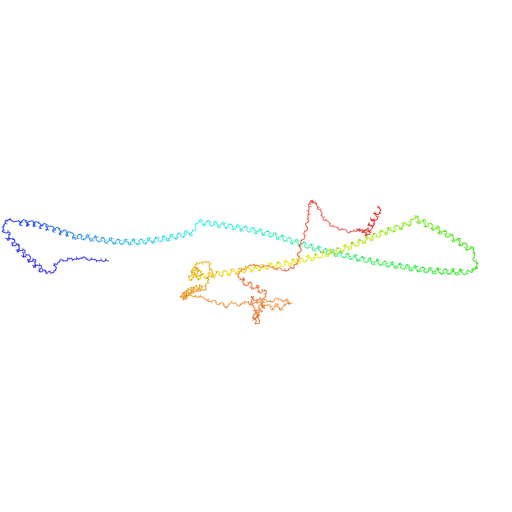 O 1
ATOM 2908 N N . ALA A 1 348 ? 27.511 -20.888 -22.512 1.00 93.19 348 ALA A N 1
ATOM 2909 C CA . ALA A 1 348 ? 27.426 -20.621 -21.077 1.00 93.19 348 ALA A CA 1
ATOM 2910 C C . ALA A 1 348 ? 26.420 -19.505 -20.738 1.00 93.19 348 ALA A C 1
ATOM 2912 O O . ALA A 1 348 ? 25.730 -19.591 -19.719 1.00 93.19 348 ALA A O 1
ATOM 2913 N N . ASN A 1 349 ? 26.319 -18.471 -21.577 1.00 93.50 349 ASN A N 1
ATOM 2914 C CA . ASN A 1 349 ? 25.347 -17.391 -21.409 1.00 93.50 349 ASN A CA 1
ATOM 2915 C C . ASN A 1 349 ? 23.913 -17.869 -21.664 1.00 93.50 349 ASN A C 1
ATOM 2917 O O . ASN A 1 349 ? 23.010 -17.460 -20.937 1.00 93.50 349 ASN A O 1
ATOM 2921 N N . GLU A 1 350 ? 23.699 -18.745 -22.648 1.00 95.00 350 GLU A N 1
ATOM 2922 C CA . GLU A 1 350 ? 22.398 -19.377 -22.894 1.00 95.00 350 GLU A CA 1
ATOM 2923 C C . GLU A 1 350 ? 21.959 -20.210 -21.685 1.00 95.00 350 GLU A C 1
ATOM 2925 O O . GLU A 1 350 ? 20.858 -20.013 -21.169 1.00 95.00 350 GLU A O 1
ATOM 2930 N N . ILE A 1 351 ? 22.853 -21.047 -21.146 1.00 95.81 351 ILE A N 1
ATOM 2931 C CA . ILE A 1 351 ? 22.585 -21.828 -19.928 1.00 95.81 351 ILE A CA 1
ATOM 2932 C C . ILE A 1 351 ? 22.279 -20.907 -18.739 1.00 95.81 351 ILE A C 1
ATOM 2934 O O . ILE A 1 351 ? 21.350 -21.167 -17.974 1.00 95.81 351 ILE A O 1
ATOM 2938 N N . ALA A 1 352 ? 23.038 -19.820 -18.562 1.00 92.31 352 ALA A N 1
ATOM 2939 C CA . ALA A 1 352 ? 22.795 -18.860 -17.487 1.00 92.31 352 ALA A CA 1
ATOM 2940 C C . ALA A 1 352 ? 21.418 -18.189 -17.621 1.00 92.31 352 ALA A C 1
ATOM 2942 O O . ALA A 1 352 ? 20.687 -18.083 -16.636 1.00 92.31 352 ALA A O 1
ATOM 2943 N N . HIS A 1 353 ? 21.040 -17.795 -18.837 1.00 94.25 353 HIS A N 1
ATOM 2944 C CA . HIS A 1 353 ? 19.737 -17.204 -19.120 1.00 94.25 353 HIS A CA 1
ATOM 2945 C C . HIS A 1 353 ? 18.586 -18.192 -18.861 1.00 94.25 353 HIS A C 1
ATOM 2947 O O . HIS A 1 353 ? 17.568 -17.822 -18.271 1.00 94.25 353 HIS A O 1
ATOM 2953 N N . ASP A 1 354 ? 18.744 -19.459 -19.245 1.00 94.94 354 ASP A N 1
ATOM 2954 C CA . ASP A 1 354 ? 17.750 -20.500 -18.969 1.00 94.94 354 ASP A CA 1
ATOM 2955 C C . ASP A 1 354 ? 17.596 -20.759 -17.464 1.00 94.94 354 ASP A C 1
ATOM 2957 O O . ASP A 1 354 ? 16.473 -20.829 -16.960 1.00 94.94 354 ASP A O 1
ATOM 2961 N N . LEU A 1 355 ? 18.699 -20.783 -16.708 1.00 93.38 355 LEU A N 1
ATOM 2962 C CA . LEU A 1 355 ? 18.656 -20.888 -15.247 1.00 93.38 355 LEU A CA 1
ATOM 2963 C C . LEU A 1 355 ? 17.978 -19.677 -14.588 1.00 93.38 355 LEU A C 1
ATOM 2965 O O . LEU A 1 355 ? 17.229 -19.840 -13.623 1.00 93.38 355 LEU A O 1
ATOM 2969 N N . GLU A 1 356 ? 18.209 -18.461 -15.088 1.00 92.06 356 GLU A N 1
ATOM 2970 C CA . GLU A 1 356 ? 17.515 -17.262 -14.607 1.00 92.06 356 GLU A CA 1
ATOM 2971 C C . GLU A 1 356 ? 16.006 -17.353 -14.847 1.00 92.06 356 GLU A C 1
ATOM 2973 O O . GLU A 1 356 ? 15.210 -17.031 -13.957 1.00 92.06 356 GLU A O 1
ATOM 2978 N N . LYS A 1 357 ? 15.606 -17.839 -16.024 1.00 94.38 357 LYS A N 1
ATOM 2979 C CA . LYS A 1 357 ? 14.204 -18.052 -16.385 1.00 94.38 357 LYS A CA 1
ATOM 2980 C C . LYS A 1 357 ? 13.544 -19.107 -15.495 1.00 94.38 357 LYS A C 1
ATOM 2982 O O . LYS A 1 357 ? 12.453 -18.863 -14.974 1.00 94.38 357 LYS A O 1
ATOM 2987 N N . ASP A 1 358 ? 14.217 -20.226 -15.243 1.00 94.31 358 ASP A N 1
ATOM 2988 C CA . ASP A 1 358 ? 13.731 -21.269 -14.336 1.00 94.31 358 ASP A CA 1
ATOM 2989 C C . ASP A 1 358 ? 13.588 -20.752 -12.899 1.00 94.31 358 ASP A C 1
ATOM 2991 O O . ASP A 1 358 ? 12.586 -21.018 -12.227 1.00 94.31 358 ASP A O 1
ATOM 2995 N N . ASN A 1 359 ? 14.538 -19.940 -12.430 1.00 90.44 359 ASN A N 1
ATOM 2996 C CA . ASN A 1 359 ? 14.485 -19.331 -11.103 1.00 90.44 359 ASN A CA 1
ATOM 2997 C C . ASN A 1 359 ? 13.302 -18.352 -10.978 1.00 90.44 359 ASN A C 1
ATOM 2999 O O . ASN A 1 359 ? 12.579 -18.375 -9.980 1.00 90.44 359 ASN A O 1
ATOM 3003 N N . GLN A 1 360 ? 13.027 -17.554 -12.015 1.00 91.12 360 GLN A N 1
ATOM 3004 C CA . GLN A 1 360 ? 11.827 -16.709 -12.071 1.00 91.12 360 GLN A CA 1
ATOM 3005 C C . GLN A 1 360 ? 10.541 -17.549 -12.017 1.00 91.12 360 GLN A C 1
ATOM 3007 O O . GLN A 1 360 ? 9.638 -17.246 -11.231 1.00 91.12 360 GLN A O 1
ATOM 3012 N N . CYS A 1 361 ? 10.464 -18.643 -12.781 1.00 92.94 361 CYS A N 1
ATOM 3013 C CA . CYS A 1 361 ? 9.321 -19.558 -12.742 1.00 92.94 361 CYS A CA 1
ATOM 3014 C C . CYS A 1 361 ? 9.123 -20.193 -11.354 1.00 92.94 361 CYS A C 1
ATOM 3016 O O . CYS A 1 361 ? 7.989 -20.267 -10.867 1.00 92.94 361 CYS A O 1
ATOM 3018 N N . LEU A 1 362 ? 10.202 -20.602 -10.681 1.00 91.75 362 LEU A N 1
ATOM 3019 C CA . LEU A 1 362 ? 10.152 -21.138 -9.319 1.00 91.75 362 LEU A CA 1
ATOM 3020 C C . LEU A 1 362 ? 9.693 -20.087 -8.302 1.00 91.75 362 LEU A C 1
ATOM 3022 O O . LEU A 1 362 ? 8.817 -20.378 -7.485 1.00 91.75 362 LEU A O 1
ATOM 3026 N N . GLN A 1 363 ? 10.204 -18.856 -8.378 1.00 90.50 363 GLN A N 1
ATOM 3027 C CA . GLN A 1 363 ? 9.768 -17.755 -7.511 1.00 90.50 363 GLN A CA 1
ATOM 3028 C C . GLN A 1 363 ? 8.282 -17.435 -7.701 1.00 90.50 363 GLN A C 1
ATOM 3030 O O . GLN A 1 363 ? 7.551 -17.217 -6.729 1.00 90.50 363 GLN A O 1
ATOM 3035 N N . GLU A 1 364 ? 7.794 -17.445 -8.942 1.00 90.69 364 GLU A N 1
ATOM 3036 C CA . GLU A 1 364 ? 6.371 -17.283 -9.216 1.00 90.69 364 GLU A CA 1
ATOM 3037 C C . GLU A 1 364 ? 5.531 -18.423 -8.639 1.00 90.69 364 GLU A C 1
ATOM 3039 O O . GLU A 1 364 ? 4.478 -18.164 -8.045 1.00 90.69 364 GLU A O 1
ATOM 3044 N N . ALA A 1 365 ? 5.975 -19.672 -8.800 1.00 91.69 365 ALA A N 1
ATOM 3045 C CA . ALA A 1 365 ? 5.299 -20.840 -8.250 1.00 91.69 365 ALA A CA 1
ATOM 3046 C C . ALA A 1 365 ? 5.247 -20.781 -6.715 1.00 91.69 365 ALA A C 1
ATOM 3048 O O . ALA A 1 365 ? 4.190 -21.006 -6.118 1.00 91.69 365 ALA A O 1
ATOM 3049 N N . GLU A 1 366 ? 6.345 -20.387 -6.069 1.00 90.38 366 GLU A N 1
ATOM 3050 C CA . GLU A 1 366 ? 6.410 -20.214 -4.621 1.00 90.38 366 GLU A CA 1
ATOM 3051 C C . GLU A 1 366 ? 5.491 -19.079 -4.149 1.00 90.38 366 GLU A C 1
ATOM 3053 O O . GLU A 1 366 ? 4.736 -19.243 -3.188 1.00 90.38 366 GLU A O 1
ATOM 3058 N N . ARG A 1 367 ? 5.454 -17.951 -4.870 1.00 87.38 367 ARG A N 1
ATOM 3059 C CA . ARG A 1 367 ? 4.526 -16.847 -4.588 1.00 87.38 367 ARG A CA 1
ATOM 3060 C C . ARG A 1 367 ? 3.068 -17.296 -4.698 1.00 87.38 367 ARG A C 1
ATOM 3062 O O . ARG A 1 367 ? 2.260 -16.970 -3.826 1.00 87.38 367 ARG A O 1
ATOM 3069 N N . ARG A 1 368 ? 2.722 -18.076 -5.730 1.00 88.06 368 ARG A N 1
ATOM 3070 C CA . ARG A 1 368 ? 1.376 -18.659 -5.897 1.00 88.06 368 ARG A CA 1
ATOM 3071 C C . ARG A 1 368 ? 1.037 -19.601 -4.740 1.00 88.06 368 ARG A C 1
ATOM 3073 O O . ARG A 1 368 ? -0.067 -19.509 -4.201 1.00 88.06 368 ARG A O 1
ATOM 3080 N N . LYS A 1 369 ? 1.984 -20.444 -4.316 1.00 90.94 369 LYS A N 1
ATOM 3081 C CA . LYS A 1 369 ? 1.822 -21.346 -3.168 1.00 90.94 369 LYS A CA 1
ATOM 3082 C C . LYS A 1 369 ? 1.584 -20.566 -1.872 1.00 90.94 369 LYS A C 1
ATOM 3084 O O . LYS A 1 369 ? 0.565 -20.790 -1.227 1.00 90.94 369 LYS A O 1
ATOM 3089 N N . ARG A 1 370 ? 2.406 -19.553 -1.569 1.00 87.69 370 ARG A N 1
ATOM 3090 C CA . ARG A 1 370 ? 2.226 -18.664 -0.402 1.00 87.69 370 ARG A CA 1
ATOM 3091 C C . ARG A 1 370 ? 0.865 -17.962 -0.408 1.00 87.69 370 ARG A C 1
ATOM 3093 O O . ARG A 1 370 ? 0.208 -17.883 0.627 1.00 87.69 370 ARG A O 1
ATOM 3100 N N . CYS A 1 371 ? 0.396 -17.483 -1.564 1.00 86.38 371 CYS A N 1
ATOM 3101 C CA . CYS A 1 371 ? -0.946 -16.905 -1.682 1.00 86.38 371 CYS A CA 1
ATOM 3102 C C . CYS A 1 371 ? -2.062 -17.933 -1.431 1.00 86.38 371 CYS A C 1
ATOM 3104 O O . CYS A 1 371 ? -3.067 -17.590 -0.807 1.00 86.38 371 CYS A O 1
ATOM 3106 N N . SER A 1 372 ? -1.907 -19.168 -1.914 1.00 89.38 372 SER A N 1
ATOM 3107 C CA . SER A 1 372 ? -2.861 -20.259 -1.675 1.00 89.38 372 SER A CA 1
ATOM 3108 C C . SER A 1 372 ? -2.914 -20.640 -0.194 1.00 89.38 372 SER A C 1
ATOM 3110 O O . SER A 1 372 ? -3.994 -20.687 0.393 1.00 89.38 372 SER A O 1
ATOM 3112 N N . ASP A 1 373 ? -1.755 -20.799 0.441 1.00 88.88 373 ASP A N 1
ATOM 3113 C CA . ASP A 1 373 ? -1.647 -21.151 1.858 1.00 88.88 373 ASP A CA 1
ATOM 3114 C C . ASP A 1 373 ? -2.192 -20.030 2.756 1.00 88.88 373 ASP A C 1
ATOM 3116 O O . ASP A 1 373 ? -2.935 -20.296 3.698 1.00 88.88 373 ASP A O 1
ATOM 3120 N N . ALA A 1 374 ? -1.954 -18.760 2.409 1.00 87.94 374 ALA A N 1
ATOM 3121 C CA . ALA A 1 374 ? -2.561 -17.623 3.102 1.00 87.94 374 ALA A CA 1
ATOM 3122 C C . ALA A 1 374 ? -4.096 -17.594 2.971 1.00 87.94 374 ALA A C 1
ATOM 3124 O O . ALA A 1 374 ? -4.789 -17.180 3.902 1.00 87.94 374 ALA A O 1
ATOM 3125 N N . ARG A 1 375 ? -4.653 -18.027 1.829 1.00 86.44 375 ARG A N 1
ATOM 3126 C CA . ARG A 1 375 ? -6.111 -18.163 1.654 1.00 86.44 375 ARG A CA 1
ATOM 3127 C C . ARG A 1 375 ? -6.668 -19.303 2.503 1.00 86.44 375 ARG A C 1
ATOM 3129 O O . ARG A 1 375 ? -7.673 -19.085 3.175 1.00 86.44 375 ARG A O 1
ATOM 3136 N N . LYS A 1 376 ? -6.010 -20.466 2.513 1.00 88.81 376 LYS A N 1
ATOM 3137 C CA . LYS A 1 376 ? -6.392 -21.612 3.356 1.00 88.81 376 LYS A CA 1
ATOM 3138 C C . LYS A 1 376 ? -6.344 -21.246 4.838 1.00 88.81 376 LYS A C 1
ATOM 3140 O O . LYS A 1 376 ? -7.350 -21.377 5.517 1.00 88.81 376 LYS A O 1
ATOM 3145 N N . SER A 1 377 ? -5.254 -20.631 5.298 1.00 84.69 377 SER A N 1
ATOM 3146 C CA . SER A 1 377 ? -5.122 -20.156 6.680 1.00 84.69 377 SER A CA 1
ATOM 3147 C C . SER A 1 377 ? -6.228 -19.165 7.067 1.00 84.69 377 SER A C 1
ATOM 3149 O O . SER A 1 377 ? -6.812 -19.281 8.142 1.00 84.69 377 SER A O 1
ATOM 3151 N N . LYS A 1 378 ? -6.598 -18.226 6.181 1.00 88.25 378 LYS A N 1
ATOM 3152 C CA . LYS A 1 378 ? -7.742 -17.328 6.425 1.00 88.25 378 LYS A CA 1
ATOM 3153 C C . LYS A 1 378 ? -9.070 -18.082 6.539 1.00 88.25 378 LYS A C 1
ATOM 3155 O O . LYS A 1 378 ? -9.868 -17.734 7.406 1.00 88.25 378 LYS A O 1
ATOM 3160 N N . GLN A 1 379 ? -9.303 -19.084 5.690 1.00 90.44 379 GLN A N 1
ATOM 3161 C CA . GLN A 1 379 ? -10.492 -19.937 5.778 1.00 90.44 379 GLN A CA 1
ATOM 3162 C C . GLN A 1 379 ? -10.507 -20.749 7.078 1.00 90.44 379 GLN A C 1
ATOM 3164 O O . GLN A 1 379 ? -11.539 -20.812 7.737 1.00 90.44 379 GLN A O 1
ATOM 3169 N N . ASP A 1 380 ? -9.370 -21.302 7.495 1.00 88.81 380 ASP A N 1
ATOM 3170 C CA . ASP A 1 380 ? -9.261 -22.073 8.735 1.00 88.81 380 ASP A CA 1
ATOM 3171 C C . ASP A 1 380 ? -9.495 -21.193 9.970 1.00 88.81 380 ASP A C 1
ATOM 3173 O O . ASP A 1 380 ? -10.219 -21.586 10.883 1.00 88.81 380 ASP A O 1
ATOM 3177 N N . VAL A 1 381 ? -8.982 -19.956 9.975 1.00 89.69 381 VAL A N 1
ATOM 3178 C CA . VAL A 1 381 ? -9.262 -18.970 11.035 1.00 89.69 381 VAL A CA 1
ATOM 3179 C C . VAL A 1 381 ? -10.746 -18.597 11.078 1.00 89.69 381 VAL A C 1
ATOM 3181 O O . VAL A 1 381 ? -11.305 -18.445 12.165 1.00 89.69 381 VAL A O 1
ATOM 3184 N N . GLN A 1 382 ? -11.406 -18.453 9.925 1.00 89.62 382 GLN A N 1
ATOM 3185 C CA . GLN A 1 382 ? -12.852 -18.208 9.874 1.00 89.62 382 GLN A CA 1
ATOM 3186 C C . GLN A 1 382 ? -13.642 -19.396 10.432 1.00 89.62 382 GLN A C 1
ATOM 3188 O O . GLN A 1 382 ? -14.479 -19.195 11.309 1.00 89.62 382 GLN A O 1
ATOM 3193 N N . ARG A 1 383 ? -13.308 -20.627 10.025 1.00 90.94 383 ARG A N 1
ATOM 3194 C CA . ARG A 1 383 ? -13.923 -21.856 10.556 1.00 90.94 383 ARG A CA 1
ATOM 3195 C C . ARG A 1 383 ? -13.732 -21.995 12.065 1.00 90.94 383 ARG A C 1
ATOM 3197 O O . ARG A 1 383 ? -14.670 -22.352 12.770 1.00 90.94 383 ARG A O 1
ATOM 3204 N N . LEU A 1 384 ? -12.547 -21.667 12.583 1.00 88.44 384 LEU A N 1
ATOM 3205 C CA . LEU A 1 384 ? -12.272 -21.648 14.024 1.00 88.44 384 LEU A CA 1
ATOM 3206 C C . LEU A 1 384 ? -13.164 -20.647 14.763 1.00 88.44 384 LEU A C 1
ATOM 3208 O O . LEU A 1 384 ? -13.723 -20.989 15.801 1.00 88.44 384 LEU A O 1
ATOM 3212 N N . ARG A 1 385 ? -13.344 -19.435 14.222 1.00 90.00 385 ARG A N 1
ATOM 3213 C CA . ARG A 1 385 ? -14.245 -18.428 14.809 1.00 90.00 385 ARG A CA 1
ATOM 3214 C C . ARG A 1 385 ? -15.701 -18.878 14.795 1.00 90.00 385 ARG A C 1
ATOM 3216 O O . ARG A 1 385 ? -16.398 -18.686 15.784 1.00 90.00 385 ARG A O 1
ATOM 3223 N N . GLU A 1 386 ? -16.157 -19.477 13.700 1.00 90.94 386 GLU A N 1
ATOM 3224 C CA . GLU A 1 386 ? -17.508 -20.036 13.599 1.00 90.94 386 GLU A CA 1
ATOM 3225 C C . GLU A 1 386 ? -17.721 -21.150 14.629 1.00 90.94 386 GLU A C 1
ATOM 3227 O O . GLU A 1 386 ? -18.722 -21.145 15.343 1.00 90.94 386 GLU A O 1
ATOM 3232 N N . CYS A 1 387 ? -16.744 -22.049 14.772 1.00 91.19 387 CYS A N 1
ATOM 3233 C CA . CYS A 1 387 ? -16.785 -23.139 15.742 1.00 91.19 387 CYS A CA 1
ATOM 3234 C C . CYS A 1 387 ? -16.770 -22.619 17.192 1.00 91.19 387 CYS A C 1
ATOM 3236 O O . CYS A 1 387 ? -17.545 -23.098 18.019 1.00 91.19 387 CYS A O 1
ATOM 3238 N N . GLN A 1 388 ? -15.970 -21.586 17.494 1.00 88.62 388 GLN A N 1
ATOM 3239 C CA . GLN A 1 388 ? -15.968 -20.889 18.792 1.00 88.62 388 GLN A CA 1
ATOM 3240 C C . GLN A 1 388 ? -17.318 -20.233 19.098 1.00 88.62 388 GLN A C 1
ATOM 3242 O O . GLN A 1 388 ? -17.822 -20.323 20.216 1.00 88.62 388 GLN A O 1
ATOM 3247 N N . LEU A 1 389 ? -17.932 -19.593 18.099 1.00 91.75 389 LEU A N 1
ATOM 3248 C CA . LEU A 1 389 ? -19.246 -18.977 18.255 1.00 91.75 389 LEU A CA 1
ATOM 3249 C C . LEU A 1 389 ? -20.327 -20.038 18.508 1.00 91.75 389 LEU A C 1
ATOM 3251 O O . LEU A 1 389 ? -21.205 -19.833 19.343 1.00 91.75 389 LEU A O 1
ATOM 3255 N N . GLN A 1 390 ? -20.259 -21.178 17.815 1.00 90.12 390 GLN A N 1
ATOM 3256 C CA . GLN A 1 390 ? -21.156 -22.310 18.052 1.00 90.12 390 GLN A CA 1
ATOM 3257 C C . GLN A 1 390 ? -20.960 -22.901 19.450 1.00 90.12 390 GLN A C 1
ATOM 3259 O O . GLN A 1 390 ? -21.940 -23.099 20.159 1.00 90.12 390 GLN A O 1
ATOM 3264 N N . THR A 1 391 ? -19.720 -23.117 19.895 1.00 87.50 391 THR A N 1
ATOM 3265 C CA . THR A 1 391 ? -19.460 -23.627 21.254 1.00 87.50 391 THR A CA 1
ATOM 3266 C C . THR A 1 391 ? -19.943 -22.666 22.333 1.00 87.50 391 THR A C 1
ATOM 3268 O O . THR A 1 391 ? -20.495 -23.129 23.330 1.00 87.50 391 THR A O 1
ATOM 3271 N N . ALA A 1 392 ? -19.803 -21.351 22.132 1.00 89.56 392 ALA A N 1
ATOM 3272 C CA . ALA A 1 392 ? -20.344 -20.342 23.041 1.00 89.56 392 ALA A CA 1
ATOM 3273 C C . ALA A 1 392 ? -21.879 -20.404 23.126 1.00 89.56 392 ALA A C 1
ATOM 3275 O O . ALA A 1 392 ? -22.421 -20.401 24.228 1.00 89.56 392 ALA A O 1
ATOM 3276 N N . LYS A 1 393 ? -22.569 -20.545 21.984 1.00 91.25 393 LYS A N 1
ATOM 3277 C CA . LYS A 1 393 ? -24.031 -20.724 21.944 1.00 91.25 393 LYS A CA 1
ATOM 3278 C C . LYS A 1 393 ? -24.473 -21.992 22.668 1.00 91.25 393 LYS A C 1
ATOM 3280 O O . LYS A 1 393 ? -25.339 -21.915 23.528 1.00 91.25 393 LYS A O 1
ATOM 3285 N N . MET A 1 394 ? -23.828 -23.127 22.393 1.00 86.69 394 MET A N 1
ATOM 3286 C CA . MET A 1 394 ? -24.140 -24.389 23.077 1.00 86.69 394 MET A CA 1
ATOM 3287 C C . MET A 1 394 ? -23.899 -24.284 24.591 1.00 86.69 394 MET A C 1
ATOM 3289 O O . MET A 1 394 ? -24.678 -24.811 25.374 1.00 86.69 394 MET A O 1
ATOM 3293 N N . HIS A 1 395 ? -22.855 -23.569 25.031 1.00 88.12 395 HIS A N 1
ATOM 3294 C CA . HIS A 1 395 ? -22.633 -23.308 26.459 1.00 88.12 395 HIS A CA 1
ATOM 3295 C C . HIS A 1 395 ? -23.741 -22.455 27.078 1.00 88.12 395 HIS A C 1
ATOM 3297 O O . HIS A 1 395 ? -24.117 -22.675 28.227 1.00 88.12 395 HIS A O 1
ATOM 3303 N N . GLU A 1 396 ? -24.249 -21.468 26.346 1.00 89.81 396 GLU A N 1
ATOM 3304 C CA . GLU A 1 396 ? -25.342 -20.618 26.808 1.00 89.81 396 GLU A CA 1
ATOM 3305 C C . GLU A 1 396 ? -26.667 -21.391 26.874 1.00 89.81 396 GLU A C 1
ATOM 3307 O O . GLU A 1 396 ? -27.377 -21.285 27.871 1.00 89.81 396 GLU A O 1
ATOM 3312 N N . GLU A 1 397 ? -26.942 -22.258 25.897 1.00 90.75 397 GLU A N 1
ATOM 3313 C CA . GLU A 1 397 ? -28.075 -23.193 25.918 1.00 90.75 397 GLU A CA 1
ATOM 3314 C C . GLU A 1 397 ? -27.985 -24.172 27.096 1.00 90.75 397 GLU A C 1
ATOM 3316 O O . GLU A 1 397 ? -28.965 -24.348 27.819 1.00 90.75 397 GLU A O 1
ATOM 3321 N N . ILE A 1 398 ? -26.808 -24.751 27.358 1.00 90.00 398 ILE A N 1
ATOM 3322 C CA . ILE A 1 398 ? -26.584 -25.617 28.527 1.00 90.00 398 ILE A CA 1
ATOM 3323 C C . ILE A 1 398 ? -26.845 -24.843 29.822 1.00 90.00 398 ILE A C 1
ATOM 3325 O O . ILE A 1 398 ? -27.540 -25.347 30.700 1.00 90.00 398 ILE A O 1
ATOM 3329 N N . LYS A 1 399 ? -26.353 -23.603 29.942 1.00 90.06 399 LYS A N 1
ATOM 3330 C CA . LYS A 1 399 ? -26.624 -22.759 31.117 1.00 90.06 399 LYS A CA 1
ATOM 3331 C C . LYS A 1 399 ? -28.116 -22.483 31.290 1.00 90.06 399 LYS A C 1
ATOM 3333 O O . LYS A 1 399 ? -28.604 -22.563 32.410 1.00 90.06 399 LYS A O 1
ATOM 3338 N N . GLN A 1 400 ? -28.840 -22.187 30.212 1.00 88.56 400 GLN A N 1
ATOM 3339 C CA . GLN A 1 400 ? -30.292 -21.976 30.255 1.00 88.56 400 GLN A CA 1
ATOM 3340 C C . GLN A 1 400 ? -31.051 -23.249 30.647 1.00 88.56 400 GLN A C 1
ATOM 3342 O O . GLN A 1 400 ? -32.006 -23.199 31.421 1.00 88.56 400 GLN A O 1
ATOM 3347 N N . GLN A 1 401 ? -30.627 -24.406 30.140 1.00 88.94 401 GLN A N 1
ATOM 3348 C CA . GLN A 1 401 ? -31.200 -25.688 30.540 1.00 88.94 401 GLN A CA 1
ATOM 3349 C C . GLN A 1 401 ? -30.912 -25.987 32.009 1.00 88.94 401 GLN A C 1
ATOM 3351 O O . GLN A 1 401 ? -31.801 -26.464 32.708 1.00 88.94 401 GLN A O 1
ATOM 3356 N N . GLN A 1 402 ? -29.712 -25.666 32.492 1.00 88.19 402 GLN A N 1
ATOM 3357 C CA . GLN A 1 402 ? -29.310 -25.877 33.876 1.00 88.19 402 GLN A CA 1
ATOM 3358 C C . GLN A 1 402 ? -30.085 -24.975 34.840 1.00 88.19 402 GLN A C 1
ATOM 3360 O O . GLN A 1 402 ? -30.623 -25.480 35.820 1.00 88.19 402 GLN A O 1
ATOM 3365 N N . THR A 1 403 ? -30.266 -23.690 34.522 1.00 88.38 403 THR A N 1
ATOM 3366 C CA . THR A 1 403 ? -31.121 -22.796 35.323 1.00 88.38 403 THR A CA 1
ATOM 3367 C C . THR A 1 403 ? -32.592 -23.211 35.273 1.00 88.38 403 THR A C 1
ATOM 3369 O O . THR A 1 403 ? -33.285 -23.145 36.286 1.00 88.38 403 THR A O 1
ATOM 3372 N N . SER A 1 404 ? -33.086 -23.699 34.128 1.00 89.06 404 SER A N 1
ATOM 3373 C CA . SER A 1 404 ? -34.435 -24.275 34.029 1.00 89.06 404 SER A CA 1
ATOM 3374 C C . SER A 1 404 ? -34.586 -25.528 34.897 1.00 89.06 404 SER A C 1
ATOM 3376 O O . SER A 1 404 ? -35.613 -25.700 35.554 1.00 89.06 404 SER A O 1
ATOM 3378 N N . LEU A 1 405 ? -33.569 -26.391 34.931 1.00 87.00 405 LEU A N 1
ATOM 3379 C CA . LEU A 1 405 ? -33.523 -27.576 35.786 1.00 87.00 405 LEU A CA 1
ATOM 3380 C C . LEU A 1 405 ? -33.482 -27.202 37.266 1.00 87.00 405 LEU A C 1
ATOM 3382 O O . LEU A 1 405 ? -34.227 -27.785 38.043 1.00 87.00 405 LEU A O 1
ATOM 3386 N N . GLU A 1 406 ? -32.679 -26.213 37.650 1.00 86.31 406 GLU A N 1
ATOM 3387 C CA . GLU A 1 406 ? -32.629 -25.682 39.016 1.00 86.31 406 GLU A CA 1
ATOM 3388 C C . GLU A 1 406 ? -33.977 -25.087 39.435 1.00 86.31 406 GLU A C 1
ATOM 3390 O O . GLU A 1 406 ? -34.449 -25.370 40.532 1.00 86.31 406 GLU A O 1
ATOM 3395 N N . LEU A 1 407 ? -34.659 -24.352 38.550 1.00 87.62 407 LEU A N 1
ATOM 3396 C CA . LEU A 1 407 ? -36.005 -23.833 38.806 1.00 87.62 407 LEU A CA 1
ATOM 3397 C C . LEU A 1 407 ? -37.032 -24.967 38.971 1.00 87.62 407 LEU A C 1
ATOM 3399 O O . LEU A 1 407 ? -37.875 -24.925 39.869 1.00 87.62 407 LEU A O 1
ATOM 3403 N N . LYS A 1 408 ? -36.961 -26.002 38.122 1.00 83.56 408 LYS A N 1
ATOM 3404 C CA . LYS A 1 408 ? -37.805 -27.204 38.230 1.00 83.56 408 LYS A CA 1
ATOM 3405 C C . LYS A 1 408 ? -37.521 -27.980 39.517 1.00 83.56 408 LYS A C 1
ATOM 3407 O O . LYS A 1 408 ? -38.448 -28.436 40.171 1.00 83.56 408 LYS A O 1
ATOM 3412 N N . LEU A 1 409 ? -36.259 -28.101 39.915 1.00 83.00 409 LEU A N 1
ATOM 3413 C CA . LEU A 1 409 ? -35.877 -28.730 41.176 1.00 83.00 409 LEU A CA 1
ATOM 3414 C C . LEU A 1 409 ? -36.352 -27.908 42.372 1.00 83.00 409 LEU A C 1
ATOM 3416 O O . LEU A 1 409 ? -36.917 -28.488 43.287 1.00 83.00 409 LEU A O 1
ATOM 3420 N N . ALA A 1 410 ? -36.214 -26.583 42.344 1.00 80.56 410 ALA A N 1
ATOM 3421 C CA . ALA A 1 410 ? -36.696 -25.703 43.405 1.00 80.56 410 ALA A CA 1
ATOM 3422 C C . ALA A 1 410 ? -38.227 -25.734 43.531 1.00 80.56 410 ALA A C 1
ATOM 3424 O O . ALA A 1 410 ? -38.756 -25.756 44.637 1.00 80.56 410 ALA A O 1
ATOM 3425 N N . THR A 1 411 ? -38.956 -25.786 42.412 1.00 80.25 411 THR A N 1
ATOM 3426 C CA . THR A 1 411 ? -40.421 -25.946 42.423 1.00 80.25 411 THR A CA 1
ATOM 3427 C C . THR A 1 411 ? -40.842 -27.321 42.926 1.00 80.25 411 THR A C 1
ATOM 3429 O O . THR A 1 411 ? -41.802 -27.405 43.686 1.00 80.25 411 THR A O 1
ATOM 3432 N N . VAL A 1 412 ? -40.108 -28.386 42.590 1.00 79.38 412 VAL A N 1
ATOM 3433 C CA . VAL A 1 412 ? -40.321 -29.715 43.181 1.00 79.38 412 VAL A CA 1
ATOM 3434 C C . VAL A 1 412 ? -40.000 -29.704 44.677 1.00 79.38 412 VAL A C 1
ATOM 3436 O O . VAL A 1 412 ? -40.820 -30.159 45.460 1.00 79.38 412 VAL A O 1
ATOM 3439 N N . GLU A 1 413 ? -38.871 -29.144 45.113 1.00 76.31 413 GLU A N 1
ATOM 3440 C CA . GLU A 1 413 ? -38.522 -29.017 46.535 1.00 76.31 413 GLU A CA 1
ATOM 3441 C C . GLU A 1 413 ? -39.571 -28.201 47.302 1.00 76.31 413 GLU A C 1
ATOM 3443 O O . GLU A 1 413 ? -39.949 -28.575 48.413 1.00 76.31 413 GLU A O 1
ATOM 3448 N N . HIS A 1 414 ? -40.110 -27.143 46.693 1.00 76.00 414 HIS A N 1
ATOM 3449 C CA . HIS A 1 414 ? -41.181 -26.348 47.278 1.00 76.00 414 HIS A CA 1
ATOM 3450 C C . HIS A 1 414 ? -42.508 -27.119 47.340 1.00 76.00 414 HIS A C 1
ATOM 3452 O O . HIS A 1 414 ? -43.137 -27.161 48.397 1.00 76.00 414 HIS A O 1
ATOM 3458 N N . ALA A 1 415 ? -42.905 -27.808 46.267 1.00 71.31 415 ALA A N 1
ATOM 3459 C CA . ALA A 1 415 ? -44.097 -28.657 46.253 1.00 71.31 415 ALA A CA 1
ATOM 3460 C C . ALA A 1 415 ? -44.002 -29.789 47.286 1.00 71.31 415 ALA A C 1
ATOM 3462 O O . ALA A 1 415 ? -44.962 -30.069 47.997 1.00 71.31 415 ALA A O 1
ATOM 3463 N N . LEU A 1 416 ? -42.821 -30.391 47.434 1.00 68.06 416 LEU A N 1
ATOM 3464 C CA . LEU A 1 416 ? -42.553 -31.366 48.481 1.00 68.06 416 LEU A CA 1
ATOM 3465 C C . LEU A 1 416 ? -42.689 -30.701 49.861 1.00 68.06 416 LEU A C 1
ATOM 3467 O O . LEU A 1 416 ? -43.449 -31.195 50.692 1.00 68.06 416 LEU A O 1
ATOM 3471 N N . SER A 1 417 ? -42.061 -29.545 50.102 1.00 69.69 417 SER A N 1
ATOM 3472 C CA . SER A 1 417 ? -42.184 -28.834 51.387 1.00 69.69 417 SER A CA 1
ATOM 3473 C C . SER A 1 417 ? -43.642 -28.546 51.785 1.00 69.69 417 SER A C 1
ATOM 3475 O O . SER A 1 417 ? -43.993 -28.709 52.952 1.00 69.69 417 SER A O 1
ATOM 3477 N N . LEU A 1 418 ? -44.511 -28.233 50.815 1.00 66.44 418 LEU A N 1
ATOM 3478 C CA . LEU A 1 418 ? -45.949 -28.010 51.019 1.00 66.44 418 LEU A CA 1
ATOM 3479 C C . LEU A 1 418 ? -46.715 -29.291 51.391 1.00 66.44 418 LEU A C 1
ATOM 3481 O O . LEU A 1 418 ? -47.664 -29.233 52.164 1.00 66.44 418 LEU A O 1
ATOM 3485 N N . VAL A 1 419 ? -46.271 -30.458 50.917 1.00 63.38 419 VAL A N 1
ATOM 3486 C CA . VAL A 1 419 ? -46.821 -31.783 51.280 1.00 63.38 419 VAL A CA 1
ATOM 3487 C C . VAL A 1 419 ? -46.380 -32.218 52.700 1.00 63.38 419 VAL A C 1
ATOM 3489 O O . VAL A 1 419 ? -46.817 -33.253 53.217 1.00 63.38 419 VAL A O 1
ATOM 3492 N N . GLY A 1 420 ? -45.526 -31.435 53.375 1.00 59.56 420 GLY A N 1
ATOM 3493 C CA . GLY A 1 420 ? -44.939 -31.795 54.669 1.00 59.56 420 GLY A CA 1
ATOM 3494 C C . GLY A 1 420 ? -43.847 -32.858 54.534 1.00 59.56 420 GLY A C 1
ATOM 3495 O O . GLY A 1 420 ? -43.738 -33.758 55.370 1.00 59.56 420 GLY A O 1
ATOM 3496 N N . TYR A 1 421 ? -43.076 -32.794 53.445 1.00 59.38 421 TYR A N 1
ATOM 3497 C CA . TYR A 1 421 ? -41.947 -33.682 53.196 1.00 59.38 421 TYR A CA 1
ATOM 3498 C C . TYR A 1 421 ? -40.767 -33.401 54.118 1.00 59.38 421 TYR A C 1
ATOM 3500 O O . TYR A 1 421 ? -40.259 -32.284 54.178 1.00 59.38 421 TYR A O 1
ATOM 3508 N N . ASP A 1 422 ? -40.236 -34.459 54.718 1.00 61.22 422 ASP A N 1
ATOM 3509 C CA . ASP A 1 422 ? -39.030 -34.400 55.531 1.00 61.22 422 ASP A CA 1
ATOM 3510 C C . ASP A 1 422 ? -37.891 -35.107 54.778 1.00 61.22 422 ASP A C 1
ATOM 3512 O O . ASP A 1 422 ? -37.835 -36.340 54.710 1.00 61.22 422 ASP A O 1
ATOM 3516 N N . ARG A 1 423 ? -37.000 -34.325 54.146 1.00 60.25 423 ARG A N 1
ATOM 3517 C CA . ARG A 1 423 ? -35.900 -34.818 53.283 1.00 60.25 423 ARG A CA 1
ATOM 3518 C C . ARG A 1 423 ? -35.035 -35.865 53.997 1.00 60.25 423 ARG A C 1
ATOM 3520 O O . ARG A 1 423 ? -34.538 -36.790 53.360 1.00 60.25 423 ARG A O 1
ATOM 3527 N N . ALA A 1 424 ? -34.917 -35.767 55.321 1.00 63.53 424 ALA A N 1
ATOM 3528 C CA . ALA A 1 424 ? -34.179 -36.707 56.157 1.00 63.53 424 ALA A CA 1
ATOM 3529 C C . ALA A 1 424 ? -34.821 -38.110 56.230 1.00 63.53 424 ALA A C 1
ATOM 3531 O O . ALA A 1 424 ? -34.101 -39.107 56.174 1.00 63.53 424 ALA A O 1
ATOM 3532 N N . LYS A 1 425 ? -36.159 -38.214 56.280 1.00 62.94 425 LYS A N 1
ATOM 3533 C CA . LYS A 1 425 ? -36.875 -39.502 56.397 1.00 62.94 425 LYS A CA 1
ATOM 3534 C C . LYS A 1 425 ? -36.825 -40.328 55.117 1.00 62.94 425 LYS A C 1
ATOM 3536 O O . LYS A 1 425 ? -36.724 -41.547 55.175 1.00 62.94 425 LYS A O 1
ATOM 3541 N N . ILE A 1 426 ? -36.858 -39.683 53.954 1.00 61.75 426 ILE A N 1
ATOM 3542 C CA . ILE A 1 426 ? -36.808 -40.387 52.664 1.00 61.75 426 ILE A CA 1
ATOM 3543 C C . ILE A 1 426 ? -35.378 -40.730 52.261 1.00 61.75 426 ILE A C 1
ATOM 3545 O O . ILE A 1 426 ? -35.159 -41.795 51.699 1.00 61.75 426 ILE A O 1
ATOM 3549 N N . VAL A 1 427 ? -34.388 -39.905 52.616 1.00 62.56 427 VAL A N 1
ATOM 3550 C CA . VAL A 1 427 ? -32.977 -40.299 52.482 1.00 62.56 427 VAL A CA 1
ATOM 3551 C C . VAL A 1 427 ? -32.666 -41.501 53.381 1.00 62.56 427 VAL A C 1
ATOM 3553 O O . VAL A 1 427 ? -31.979 -42.403 52.923 1.00 62.56 427 VAL A O 1
ATOM 3556 N N . GLN A 1 428 ? -33.245 -41.588 54.585 1.00 63.72 428 GLN A N 1
ATOM 3557 C CA . GLN A 1 428 ? -33.171 -42.794 55.427 1.00 63.72 428 GLN A CA 1
ATOM 3558 C C . GLN A 1 428 ? -33.888 -44.022 54.833 1.00 63.72 428 GLN A C 1
ATOM 3560 O O . GLN A 1 428 ? -33.439 -45.143 55.058 1.00 63.72 428 GLN A O 1
ATOM 3565 N N . LEU A 1 429 ? -34.984 -43.832 54.087 1.00 58.41 429 LEU A N 1
ATOM 3566 C CA . LEU A 1 429 ? -35.734 -44.918 53.432 1.00 58.41 429 LEU A CA 1
ATOM 3567 C C . LEU A 1 429 ? -35.121 -45.363 52.088 1.00 58.41 429 LEU A C 1
ATOM 3569 O O . LEU A 1 429 ? -35.275 -46.520 51.707 1.00 58.41 429 LEU A O 1
ATOM 3573 N N . LEU A 1 430 ? -34.436 -44.465 51.370 1.00 58.00 430 LEU A N 1
ATOM 3574 C CA . LEU A 1 430 ? -33.773 -44.733 50.084 1.00 58.00 430 LEU A CA 1
ATOM 3575 C C . LEU A 1 430 ? -32.321 -45.198 50.249 1.00 58.00 430 LEU A C 1
ATOM 3577 O O . LEU A 1 430 ? -31.851 -46.022 49.469 1.00 58.00 430 LEU A O 1
ATOM 3581 N N . ALA A 1 431 ? -31.611 -44.672 51.245 1.00 56.50 431 ALA A N 1
ATOM 3582 C CA . ALA A 1 431 ? -30.269 -45.083 51.625 1.00 56.50 431 ALA A CA 1
ATOM 3583 C C . ALA A 1 431 ? -30.340 -45.583 53.069 1.00 56.50 431 ALA A C 1
ATOM 3585 O O . ALA A 1 431 ? -30.253 -44.798 54.011 1.00 56.50 431 ALA A O 1
ATOM 3586 N N . GLY A 1 432 ? -30.551 -46.888 53.249 1.00 54.12 432 GLY A N 1
ATOM 3587 C CA . GLY A 1 432 ? -30.567 -47.498 54.576 1.00 54.12 432 GLY A CA 1
ATOM 3588 C C . GLY A 1 432 ? -29.307 -47.120 55.357 1.00 54.12 432 GLY A C 1
ATOM 3589 O O . GLY A 1 432 ? -28.225 -47.567 55.004 1.00 54.12 432 GLY A O 1
ATOM 3590 N N . SER A 1 433 ? -29.474 -46.257 56.362 1.00 48.38 433 SER A N 1
ATOM 3591 C CA . SER A 1 433 ? -28.552 -45.785 57.415 1.00 48.38 433 SER A CA 1
ATOM 3592 C C . SER A 1 433 ? -27.077 -45.436 57.113 1.00 48.38 433 SER A C 1
ATOM 3594 O O . SER A 1 433 ? -26.502 -44.719 57.922 1.00 48.38 433 SER A O 1
ATOM 3596 N N . ASN A 1 434 ? -26.453 -45.827 55.997 1.00 51.34 434 ASN A N 1
ATOM 3597 C CA . ASN A 1 434 ? -25.023 -45.633 55.731 1.00 51.34 434 ASN A CA 1
ATOM 3598 C C . ASN A 1 434 ? -24.790 -45.081 54.312 1.00 51.34 434 ASN A C 1
ATOM 3600 O O . ASN A 1 434 ? -25.253 -45.628 53.314 1.00 51.34 434 ASN A O 1
ATOM 3604 N N . SER A 1 435 ? -24.049 -43.979 54.223 1.00 51.81 435 SER A N 1
ATOM 3605 C CA . SER A 1 435 ? -23.977 -43.071 53.071 1.00 51.81 435 SER A CA 1
ATOM 3606 C C . SER A 1 435 ? -23.061 -43.495 51.910 1.00 51.81 435 SER A C 1
ATOM 3608 O O . SER A 1 435 ? -22.760 -42.657 51.059 1.00 51.81 435 SER A O 1
ATOM 3610 N N . THR A 1 436 ? -22.621 -44.755 51.817 1.00 53.97 436 THR A N 1
ATOM 3611 C CA . THR A 1 436 ? -21.573 -45.144 50.845 1.00 53.97 436 THR A CA 1
ATOM 3612 C C . THR A 1 436 ? -21.963 -46.149 49.759 1.00 53.97 436 THR A C 1
ATOM 3614 O O . THR A 1 436 ? -21.218 -46.249 48.791 1.00 53.97 436 THR A O 1
ATOM 3617 N N . ASP A 1 437 ? -23.133 -46.796 49.803 1.00 46.91 437 ASP A N 1
ATOM 3618 C CA . ASP A 1 437 ? -23.526 -47.775 48.770 1.00 46.91 437 ASP A CA 1
ATOM 3619 C C . ASP A 1 437 ? -24.757 -47.333 47.966 1.00 46.91 437 ASP A C 1
ATOM 3621 O O . ASP A 1 437 ? -25.904 -47.637 48.287 1.00 46.91 437 ASP A O 1
ATOM 3625 N N . ARG A 1 438 ? -24.516 -46.641 46.846 1.00 53.06 438 ARG A N 1
ATOM 3626 C CA . ARG A 1 438 ? -25.540 -46.284 45.841 1.00 53.06 438 ARG A CA 1
ATOM 3627 C C . ARG A 1 438 ? -25.971 -47.455 44.936 1.00 53.06 438 ARG A C 1
ATOM 3629 O O . ARG A 1 438 ? -26.761 -47.248 44.021 1.00 53.06 438 ARG A O 1
ATOM 3636 N N . SER A 1 439 ? -25.472 -48.671 45.167 1.00 51.34 439 SER A N 1
ATOM 3637 C CA . SER A 1 439 ? -25.697 -49.847 44.307 1.00 51.34 439 SER A CA 1
ATOM 3638 C C . SER A 1 439 ? -26.896 -50.726 44.704 1.00 51.34 439 SER A C 1
ATOM 3640 O O . SER A 1 439 ? -27.153 -51.726 44.040 1.00 51.34 439 SER A O 1
ATOM 3642 N N . ARG A 1 440 ? -27.658 -50.369 45.752 1.00 48.19 440 ARG A N 1
ATOM 3643 C CA . ARG A 1 440 ? -28.802 -51.153 46.271 1.00 48.19 440 ARG A CA 1
ATOM 3644 C C . ARG A 1 440 ? -30.154 -50.423 46.201 1.00 48.19 440 ARG A C 1
ATOM 3646 O O . ARG A 1 440 ? -30.956 -50.503 47.127 1.00 48.19 440 ARG A O 1
ATOM 3653 N N . LEU A 1 441 ? -30.431 -49.713 45.110 1.00 55.50 441 LEU A N 1
ATOM 3654 C CA . LEU A 1 441 ? -31.790 -49.238 44.822 1.00 55.50 441 LEU A CA 1
ATOM 3655 C C . LEU A 1 441 ? -32.621 -50.401 44.251 1.00 55.50 441 LEU A C 1
ATOM 3657 O O . LEU A 1 441 ? -32.607 -50.652 43.052 1.00 55.50 441 LEU A O 1
ATOM 3661 N N . THR A 1 442 ? -33.312 -51.145 45.113 1.00 58.06 442 THR A N 1
ATOM 3662 C CA . THR A 1 442 ? -34.327 -52.140 44.717 1.00 58.06 442 THR A CA 1
ATOM 3663 C C . THR A 1 442 ? -35.622 -51.448 44.278 1.00 58.06 442 THR A C 1
ATOM 3665 O O . THR A 1 442 ? -36.057 -50.502 44.929 1.00 58.06 442 THR A O 1
ATOM 3668 N N . GLU A 1 443 ? -36.279 -51.926 43.212 1.00 63.47 443 GLU A N 1
ATOM 3669 C CA . GLU A 1 443 ? -37.551 -51.354 42.717 1.00 63.47 443 GLU A CA 1
ATOM 3670 C C . GLU A 1 443 ? -38.620 -51.205 43.813 1.00 63.47 443 GLU A C 1
ATOM 3672 O O . GLU A 1 443 ? -39.407 -50.257 43.792 1.00 63.47 443 GLU A O 1
ATOM 3677 N N . ASP A 1 444 ? -38.629 -52.106 44.793 1.00 62.38 444 ASP A N 1
ATOM 3678 C CA . ASP A 1 444 ? -39.636 -52.140 45.852 1.00 62.38 444 ASP A CA 1
ATOM 3679 C C . ASP A 1 444 ? -39.492 -50.994 46.864 1.00 62.38 444 ASP A C 1
ATOM 3681 O O . ASP A 1 444 ? -40.498 -50.481 47.358 1.00 62.38 444 ASP A O 1
ATOM 3685 N N . SER A 1 445 ? -38.268 -50.516 47.133 1.00 60.91 445 SER A N 1
ATOM 3686 C CA . SER A 1 445 ? -38.055 -49.369 48.030 1.00 60.91 445 SER A CA 1
ATOM 3687 C C . SER A 1 445 ? -38.483 -48.057 47.371 1.00 60.91 445 SER A C 1
ATOM 3689 O O . SER A 1 445 ? -39.082 -47.200 48.023 1.00 60.91 445 SER A O 1
ATOM 3691 N N . VAL A 1 446 ? -38.276 -47.930 46.057 1.00 65.25 446 VAL A N 1
ATOM 3692 C CA . VAL A 1 446 ? -38.758 -46.789 45.267 1.00 65.25 446 VAL A CA 1
ATOM 3693 C C . VAL A 1 446 ? -40.288 -46.803 45.167 1.00 65.25 446 VAL A C 1
ATOM 3695 O O . VAL A 1 446 ? -40.916 -45.772 45.410 1.00 65.25 446 VAL A O 1
ATOM 3698 N N . LYS A 1 447 ? -40.909 -47.965 44.905 1.00 70.12 447 LYS A N 1
ATOM 3699 C CA . LYS A 1 447 ? -42.378 -48.119 44.883 1.00 70.12 447 LYS A CA 1
ATOM 3700 C C . LYS A 1 447 ? -43.016 -47.779 46.234 1.00 70.12 447 LYS A C 1
ATOM 3702 O O . LYS A 1 447 ? -44.030 -47.090 46.266 1.00 70.12 447 LYS A O 1
ATOM 3707 N N . MET A 1 448 ? -42.405 -48.181 47.351 1.00 66.94 448 MET A N 1
ATOM 3708 C CA . MET A 1 448 ? -42.887 -47.851 48.700 1.00 66.94 448 MET A CA 1
ATOM 3709 C C . MET A 1 448 ? -42.835 -46.353 49.014 1.00 66.94 448 MET A C 1
ATOM 3711 O O . MET A 1 448 ? -43.784 -45.806 49.585 1.00 66.94 448 MET A O 1
ATOM 3715 N N . VAL A 1 449 ? -41.749 -45.671 48.638 1.00 65.12 449 VAL A N 1
ATOM 3716 C CA . VAL A 1 449 ? -41.644 -44.215 48.809 1.00 65.12 449 VAL A CA 1
ATOM 3717 C C . VAL A 1 449 ? -42.701 -43.524 47.952 1.00 65.12 449 VAL A C 1
ATOM 3719 O O . VAL A 1 449 ? -43.482 -42.746 48.494 1.00 65.12 449 VAL A O 1
ATOM 3722 N N . LEU A 1 450 ? -42.821 -43.884 46.670 1.00 68.44 450 LEU A N 1
ATOM 3723 C CA . LEU A 1 450 ? -43.845 -43.340 45.769 1.00 68.44 450 LEU A CA 1
ATOM 3724 C C . LEU A 1 450 ? -45.274 -43.564 46.295 1.00 68.44 450 LEU A C 1
ATOM 3726 O O . LEU A 1 450 ? -46.043 -42.611 46.350 1.00 68.44 450 LEU A O 1
ATOM 3730 N N . ALA A 1 451 ? -45.603 -44.752 46.808 1.00 70.94 451 ALA A N 1
ATOM 3731 C CA . ALA A 1 451 ? -46.917 -45.052 47.390 1.00 70.94 451 ALA A CA 1
ATOM 3732 C C . ALA A 1 451 ? -47.226 -44.255 48.676 1.00 70.94 451 ALA A C 1
ATOM 3734 O O . ALA A 1 451 ? -48.385 -44.091 49.069 1.00 70.94 451 ALA A O 1
ATOM 3735 N N . THR A 1 452 ? -46.196 -43.784 49.382 1.00 68.50 452 THR A N 1
ATOM 3736 C CA . THR A 1 452 ? -46.350 -42.956 50.590 1.00 68.50 452 THR A CA 1
ATOM 3737 C C . THR A 1 452 ? -46.569 -41.487 50.223 1.00 68.50 452 THR A C 1
ATOM 3739 O O . THR A 1 452 ? -47.374 -40.810 50.862 1.00 68.50 452 THR A O 1
ATOM 3742 N N . ILE A 1 453 ? -45.928 -41.019 49.147 1.00 67.94 453 ILE A N 1
ATOM 3743 C CA . ILE A 1 453 ? -46.208 -39.716 48.521 1.00 67.94 453 ILE A CA 1
ATOM 3744 C C . ILE A 1 453 ? -47.628 -39.688 47.991 1.00 67.94 453 ILE A C 1
ATOM 3746 O O . ILE A 1 453 ? -48.369 -38.759 48.279 1.00 67.94 453 ILE A O 1
ATOM 3750 N N . GLU A 1 454 ? -48.000 -40.718 47.237 1.00 74.19 454 GLU A N 1
ATOM 3751 C CA . GLU A 1 454 ? -49.290 -40.822 46.570 1.00 74.19 454 GLU A CA 1
ATOM 3752 C C . GLU A 1 454 ? -50.439 -40.751 47.581 1.00 74.19 454 GLU A C 1
ATOM 3754 O O . GLU A 1 454 ? -51.361 -39.961 47.401 1.00 74.19 454 GLU A O 1
ATOM 3759 N N . ARG A 1 455 ? -50.334 -41.456 48.718 1.00 69.44 455 ARG A N 1
ATOM 3760 C CA . ARG A 1 455 ? -51.305 -41.341 49.822 1.00 69.44 455 ARG A CA 1
ATOM 3761 C C . ARG A 1 455 ? -51.421 -39.923 50.384 1.00 69.44 455 ARG A C 1
ATOM 3763 O O . ARG A 1 455 ? -52.533 -39.477 50.638 1.00 69.44 455 ARG A O 1
ATOM 3770 N N . ARG A 1 456 ? -50.301 -39.217 50.566 1.00 64.62 456 ARG A N 1
ATOM 3771 C CA . ARG A 1 456 ? -50.267 -37.857 51.134 1.00 64.62 456 ARG A CA 1
ATOM 3772 C C . ARG A 1 456 ? -50.793 -36.807 50.149 1.00 64.62 456 ARG A C 1
ATOM 3774 O O . ARG A 1 456 ? -51.510 -35.895 50.542 1.00 64.62 456 ARG A O 1
ATOM 3781 N N . VAL A 1 457 ? -50.472 -36.959 48.865 1.00 64.38 457 VAL A N 1
ATOM 3782 C CA . VAL A 1 457 ? -50.986 -36.110 47.781 1.00 64.38 457 VAL A CA 1
ATOM 3783 C C . VAL A 1 457 ? -52.490 -36.327 47.604 1.00 64.38 457 VAL A C 1
ATOM 3785 O O . VAL A 1 457 ? -53.226 -35.351 47.520 1.00 64.38 457 VAL A O 1
ATOM 3788 N N . LEU A 1 458 ? -52.974 -37.573 47.652 1.00 69.31 458 LEU A N 1
ATOM 3789 C CA . LEU A 1 458 ? -54.411 -37.878 47.646 1.00 69.31 458 LEU A CA 1
ATOM 3790 C C . LEU A 1 458 ? -55.143 -37.298 48.868 1.00 69.31 458 LEU A C 1
ATOM 3792 O O . LEU A 1 458 ? -56.300 -36.902 48.758 1.00 69.31 458 LEU A O 1
ATOM 3796 N N . GLU A 1 459 ? -54.484 -37.220 50.024 1.00 65.56 459 GLU A N 1
ATOM 3797 C CA . GLU A 1 459 ? -55.018 -36.592 51.239 1.00 65.56 459 GLU A CA 1
ATOM 3798 C C . GLU A 1 459 ? -55.117 -35.061 51.098 1.00 65.56 459 GLU A C 1
ATOM 3800 O O . GLU A 1 459 ? -56.131 -34.482 51.481 1.00 65.56 459 GLU A O 1
ATOM 3805 N N . MET A 1 460 ? -54.131 -34.408 50.465 1.00 59.66 460 MET A N 1
ATOM 3806 C CA . MET A 1 460 ? -54.192 -32.969 50.168 1.00 59.66 460 MET A CA 1
ATOM 3807 C C . MET A 1 460 ? -55.172 -32.616 49.048 1.00 59.66 460 MET A C 1
ATOM 3809 O O . MET A 1 460 ? -55.837 -31.595 49.154 1.00 59.66 460 MET A O 1
ATOM 3813 N N . ILE A 1 461 ? -55.317 -33.446 48.009 1.00 63.03 461 ILE A N 1
ATOM 3814 C CA . ILE A 1 461 ? -56.335 -33.241 46.961 1.00 63.03 461 ILE A CA 1
ATOM 3815 C C . ILE A 1 461 ? -57.739 -33.308 47.576 1.00 63.03 461 ILE A C 1
ATOM 3817 O O . ILE A 1 461 ? -58.567 -32.449 47.305 1.00 63.03 461 ILE A O 1
ATOM 3821 N N . ARG A 1 462 ? -57.980 -34.239 48.511 1.00 61.53 462 ARG A N 1
ATOM 3822 C CA . ARG A 1 462 ? -59.241 -34.302 49.274 1.00 61.53 462 ARG A CA 1
ATOM 3823 C C . ARG A 1 462 ? -59.477 -33.082 50.176 1.00 61.53 462 ARG A C 1
ATOM 3825 O O . ARG A 1 462 ? -60.628 -32.778 50.473 1.00 61.53 462 ARG A O 1
ATOM 3832 N N . MET A 1 463 ? -58.415 -32.400 50.613 1.00 55.84 463 MET A N 1
ATOM 3833 C CA . MET A 1 463 ? -58.496 -31.144 51.373 1.00 55.84 463 MET A CA 1
ATOM 3834 C C . MET A 1 463 ? -58.680 -29.922 50.455 1.00 55.84 463 MET A C 1
ATOM 3836 O O . MET A 1 463 ? -59.417 -29.013 50.822 1.00 55.84 463 MET A O 1
ATOM 3840 N N . ALA A 1 464 ? -58.079 -29.917 49.260 1.00 51.47 464 ALA A N 1
ATOM 3841 C CA . ALA A 1 464 ? -58.219 -28.863 48.252 1.00 51.47 464 ALA A CA 1
ATOM 3842 C C . ALA A 1 464 ? -59.613 -28.868 47.593 1.00 51.47 464 ALA A C 1
ATOM 3844 O O . ALA A 1 464 ? -60.243 -27.818 47.484 1.00 51.47 464 ALA A O 1
ATOM 3845 N N . ASP A 1 465 ? -60.166 -30.053 47.298 1.00 50.38 465 ASP A N 1
ATOM 3846 C CA . ASP A 1 465 ? -61.548 -30.222 46.818 1.00 50.38 465 ASP A CA 1
ATOM 3847 C C . ASP A 1 465 ? -62.597 -29.726 47.842 1.00 50.38 465 ASP A C 1
ATOM 3849 O O . ASP A 1 465 ? -63.729 -29.396 47.478 1.00 50.38 465 ASP A O 1
ATOM 3853 N N . ALA A 1 466 ? -62.238 -29.648 49.131 1.00 47.78 466 ALA A N 1
ATOM 3854 C CA . ALA A 1 466 ? -63.090 -29.091 50.183 1.00 47.78 466 ALA A CA 1
ATOM 3855 C C . ALA A 1 466 ? -62.994 -27.554 50.290 1.00 47.78 466 ALA A C 1
ATOM 3857 O O . ALA A 1 466 ? -63.912 -26.929 50.825 1.00 47.78 466 ALA A O 1
ATOM 3858 N N . THR A 1 467 ? -61.930 -26.937 49.764 1.00 45.44 467 THR A N 1
ATOM 3859 C CA . THR A 1 467 ? -61.692 -25.482 49.806 1.00 45.44 467 THR A CA 1
ATOM 3860 C C . THR A 1 467 ? -61.977 -24.754 48.485 1.00 45.44 467 THR A C 1
ATOM 3862 O O . THR A 1 467 ? -62.221 -23.551 48.514 1.00 45.44 467 THR A O 1
ATOM 3865 N N . ASP A 1 468 ? -62.092 -25.459 47.354 1.00 40.34 468 ASP A N 1
ATOM 3866 C CA . ASP A 1 468 ? -62.360 -24.874 46.023 1.00 40.34 468 ASP A CA 1
ATOM 3867 C C . ASP A 1 468 ? -63.849 -24.564 45.724 1.00 40.34 468 ASP A C 1
ATOM 3869 O O . ASP A 1 468 ? -64.251 -24.382 44.574 1.00 40.34 468 ASP A O 1
ATOM 3873 N N . ARG A 1 469 ? -64.704 -24.421 46.750 1.00 45.38 469 ARG A N 1
ATOM 3874 C CA . ARG A 1 469 ? -66.057 -23.829 46.588 1.00 45.38 469 ARG A CA 1
ATOM 3875 C C . ARG A 1 469 ? -66.117 -22.315 46.818 1.00 45.38 469 ARG A C 1
ATOM 3877 O O . ARG A 1 469 ? -67.214 -21.762 46.876 1.00 45.38 469 ARG A O 1
ATOM 3884 N N . ALA A 1 470 ? -64.981 -21.630 46.928 1.00 39.31 470 ALA A N 1
ATOM 3885 C CA . ALA A 1 470 ? -64.949 -20.177 47.080 1.00 39.31 470 ALA A CA 1
ATOM 3886 C C . ALA A 1 470 ? -63.680 -19.571 46.459 1.00 39.31 470 ALA A C 1
ATOM 3888 O O . ALA A 1 470 ? -62.733 -19.239 47.164 1.00 39.31 470 ALA A O 1
ATOM 3889 N N . GLY A 1 471 ? -63.655 -19.415 45.134 1.00 34.28 471 GLY A N 1
ATOM 3890 C CA . GLY A 1 471 ? -62.566 -18.711 44.454 1.00 34.28 471 GLY A CA 1
ATOM 3891 C C . GLY A 1 471 ? -62.673 -18.778 42.936 1.00 34.28 471 GLY A C 1
ATOM 3892 O O . GLY A 1 471 ? -62.434 -19.817 42.336 1.00 34.28 471 GLY A O 1
ATOM 3893 N N . GLU A 1 472 ? -63.072 -17.665 42.334 1.00 41.50 472 GLU A N 1
ATOM 3894 C CA . GLU A 1 472 ? -63.200 -17.437 40.896 1.00 41.50 472 GLU A CA 1
ATOM 3895 C C . GLU A 1 472 ? -61.868 -17.485 40.115 1.00 41.50 472 GLU A C 1
ATOM 3897 O O . GLU A 1 472 ? -60.802 -17.172 40.632 1.00 41.50 472 GLU A O 1
ATOM 3902 N N . GLU A 1 473 ? -62.015 -17.774 38.815 1.00 41.41 473 GLU A N 1
ATOM 3903 C CA . GLU A 1 473 ? -61.121 -17.455 37.688 1.00 41.41 473 GLU A CA 1
ATOM 3904 C C . GLU A 1 473 ? -59.730 -18.116 37.589 1.00 41.41 473 GLU A C 1
ATOM 3906 O O . GLU A 1 473 ? -58.717 -17.607 38.056 1.00 41.41 473 GLU A O 1
ATOM 3911 N N . ALA A 1 474 ? -59.635 -19.126 36.713 1.00 33.88 474 ALA A N 1
ATOM 3912 C CA . ALA A 1 474 ? -58.472 -19.289 35.836 1.00 33.88 474 ALA A CA 1
ATOM 3913 C C . ALA A 1 474 ? -58.901 -19.905 34.495 1.00 33.88 474 ALA A C 1
ATOM 3915 O O . ALA A 1 474 ? -59.049 -21.116 34.341 1.00 33.88 474 ALA A O 1
ATOM 3916 N N . LYS A 1 475 ? -59.122 -19.035 33.504 1.00 36.94 475 LYS A N 1
ATOM 3917 C CA . LYS A 1 475 ? -59.311 -19.405 32.097 1.00 36.94 475 LYS A CA 1
ATOM 3918 C C . LYS A 1 475 ? -58.108 -20.225 31.627 1.00 36.94 475 LYS A C 1
ATOM 3920 O O . LYS A 1 475 ? -57.002 -19.700 31.513 1.00 36.94 475 LYS A O 1
ATOM 3925 N N . GLY A 1 476 ? -58.345 -21.496 31.314 1.00 32.62 476 GLY A N 1
ATOM 392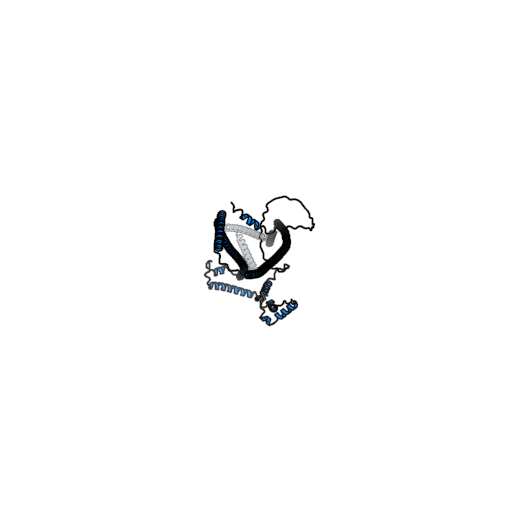6 C CA . GLY A 1 476 ? -57.418 -22.317 30.547 1.00 32.62 476 GLY A CA 1
ATOM 3927 C C . GLY A 1 476 ? -57.180 -21.675 29.182 1.00 32.62 476 GLY A C 1
ATOM 3928 O O . GLY A 1 476 ? -58.076 -21.610 28.343 1.00 32.62 476 GLY A O 1
ATOM 3929 N N . LEU A 1 477 ? -55.969 -21.160 28.983 1.00 33.94 477 LEU A N 1
ATOM 3930 C CA . LEU A 1 477 ? -55.466 -20.705 27.694 1.00 33.94 477 LEU A CA 1
ATOM 3931 C C . LEU A 1 477 ? -55.359 -21.910 26.754 1.00 33.94 477 LEU A C 1
ATOM 3933 O O . LEU A 1 477 ? -54.390 -22.664 26.781 1.00 33.94 477 LEU A O 1
ATOM 3937 N N . VAL A 1 478 ? -56.372 -22.065 25.907 1.00 33.72 478 VAL A N 1
ATOM 3938 C CA . VAL A 1 478 ? -56.312 -22.855 24.678 1.00 33.72 478 VAL A CA 1
ATOM 3939 C C . VAL A 1 478 ? -55.348 -22.142 23.727 1.00 33.72 478 VAL A C 1
ATOM 3941 O O . VAL A 1 478 ? -55.693 -21.150 23.085 1.00 33.72 478 VAL A O 1
ATOM 3944 N N . ILE A 1 479 ? -54.104 -22.614 23.667 1.00 35.19 479 ILE A N 1
ATOM 3945 C CA . ILE A 1 479 ? -53.100 -22.170 22.691 1.00 35.19 479 ILE A CA 1
ATOM 3946 C C . ILE A 1 479 ? -53.303 -22.987 21.408 1.00 35.19 479 ILE A C 1
ATOM 3948 O O . ILE A 1 479 ? -52.508 -23.858 21.084 1.00 35.19 479 ILE A O 1
ATOM 3952 N N . GLU A 1 480 ? -54.390 -22.729 20.681 1.00 39.59 480 GLU A N 1
ATOM 3953 C CA . GLU A 1 480 ? -54.610 -23.303 19.336 1.00 39.59 480 GLU A CA 1
ATOM 3954 C C . GLU A 1 480 ? -54.975 -22.247 18.273 1.00 39.59 480 GLU A C 1
ATOM 3956 O O . GLU A 1 480 ? -55.265 -22.585 17.132 1.00 39.59 480 GLU A O 1
ATOM 3961 N N . GLY A 1 481 ? -54.917 -20.947 18.593 1.00 41.16 481 GLY A N 1
ATOM 3962 C CA . GLY A 1 481 ? -55.574 -19.922 17.765 1.00 41.16 481 GLY A CA 1
ATOM 3963 C C . GLY A 1 481 ? -54.737 -18.785 17.176 1.00 41.16 481 GLY A C 1
ATOM 3964 O O . GLY A 1 481 ? -55.320 -17.914 16.539 1.00 41.16 481 GLY A O 1
ATOM 3965 N N . LEU A 1 482 ? -53.418 -18.705 17.371 1.00 36.25 482 LEU A N 1
ATOM 3966 C CA . LEU A 1 482 ? -52.652 -17.525 16.936 1.00 36.25 482 LEU A CA 1
ATOM 3967 C C . LEU A 1 482 ? -51.268 -17.906 16.426 1.00 36.25 482 LEU A C 1
ATOM 3969 O O . LEU A 1 482 ? -50.330 -17.869 17.199 1.00 36.25 482 LEU A O 1
ATOM 3973 N N . TYR A 1 483 ? -51.159 -18.259 15.145 1.00 37.53 483 TYR A N 1
ATOM 3974 C CA . TYR A 1 483 ? -50.152 -17.735 14.209 1.00 37.53 483 TYR A CA 1
ATOM 3975 C C . TYR A 1 483 ? -50.529 -18.213 12.799 1.00 37.53 483 TYR A C 1
ATOM 3977 O O . TYR A 1 483 ? -50.116 -19.283 12.358 1.00 37.53 483 TYR A O 1
ATOM 3985 N N . ALA A 1 484 ? -51.270 -17.395 12.046 1.00 41.16 484 ALA A N 1
ATOM 3986 C CA . ALA A 1 484 ? -51.105 -17.419 10.598 1.00 41.16 484 ALA A CA 1
ATOM 3987 C C . ALA A 1 484 ? -49.678 -16.919 10.338 1.00 41.16 484 ALA A C 1
ATOM 3989 O O . ALA A 1 484 ? -49.398 -15.725 10.443 1.00 41.16 484 ALA A O 1
ATOM 3990 N N . SER A 1 485 ? -48.737 -17.843 10.136 1.00 47.50 485 SER A N 1
ATOM 3991 C CA . SER A 1 485 ? -47.348 -17.492 9.856 1.00 47.50 485 SER A CA 1
ATOM 3992 C C . SER A 1 485 ? -47.308 -16.572 8.630 1.00 47.50 485 SER A C 1
ATOM 3994 O O . SER A 1 485 ? -47.907 -16.938 7.613 1.00 47.50 485 SER A O 1
ATOM 3996 N N . PRO A 1 486 ? -46.624 -15.414 8.678 1.00 53.94 486 PRO A N 1
ATOM 3997 C CA . PRO A 1 486 ? -46.517 -14.543 7.518 1.00 53.94 486 PRO A CA 1
ATOM 3998 C C . PRO A 1 486 ? -45.860 -15.318 6.370 1.00 53.94 486 PRO A C 1
ATOM 4000 O O . PRO A 1 486 ? -44.746 -15.836 6.494 1.00 53.94 486 PRO A O 1
ATOM 4003 N N . GLN A 1 487 ? -46.603 -15.456 5.275 1.00 59.38 487 GLN A N 1
ATOM 4004 C CA . GLN A 1 487 ? -46.165 -16.136 4.061 1.00 59.38 487 GLN A CA 1
ATOM 4005 C C . GLN A 1 487 ? -45.002 -15.349 3.428 1.00 59.38 487 GLN A C 1
ATOM 4007 O O . GLN A 1 487 ? -44.958 -14.120 3.496 1.00 59.38 487 GLN A O 1
ATOM 4012 N N . CYS A 1 488 ? -44.017 -16.049 2.856 1.00 63.31 488 CYS A N 1
ATOM 4013 C CA . CYS A 1 488 ? -42.787 -15.432 2.353 1.00 63.31 488 CYS A CA 1
ATOM 4014 C C . CYS A 1 488 ? -43.057 -14.552 1.116 1.00 63.31 488 CYS A C 1
ATOM 4016 O O . CYS A 1 488 ? -43.246 -15.073 0.016 1.00 63.31 488 CYS A O 1
ATOM 4018 N N . ALA A 1 489 ? -43.021 -13.226 1.285 1.00 61.00 489 ALA A N 1
ATOM 4019 C CA . ALA A 1 489 ? -43.220 -12.257 0.201 1.00 61.00 489 ALA A CA 1
ATOM 4020 C C . ALA A 1 489 ? -42.213 -12.428 -0.955 1.00 61.00 489 ALA A C 1
ATOM 4022 O O . ALA A 1 489 ? -42.583 -12.306 -2.119 1.00 61.00 489 ALA A O 1
ATOM 4023 N N . GLU A 1 490 ? -40.970 -12.833 -0.665 1.00 65.31 490 GLU A N 1
ATOM 4024 C CA . GLU A 1 490 ? -39.953 -13.051 -1.706 1.00 65.31 490 GLU A CA 1
ATOM 4025 C C . GLU A 1 490 ? -40.288 -14.223 -2.644 1.00 65.31 490 GLU A C 1
ATOM 4027 O O . GLU A 1 490 ? -39.849 -14.241 -3.791 1.00 65.31 490 GLU A O 1
ATOM 4032 N N . CYS A 1 491 ? -41.084 -15.200 -2.199 1.00 64.06 491 CYS A N 1
ATOM 4033 C CA . CYS A 1 491 ? -41.526 -16.297 -3.065 1.00 64.06 491 CYS A CA 1
ATOM 4034 C C . CYS A 1 491 ? -42.676 -15.886 -3.989 1.00 64.06 491 CYS A C 1
ATOM 4036 O O . CYS A 1 491 ? -42.823 -16.477 -5.056 1.00 64.06 491 CYS A O 1
ATOM 4038 N N . ALA A 1 492 ? -43.454 -14.869 -3.607 1.00 61.56 492 ALA A N 1
ATOM 4039 C CA . ALA A 1 492 ? -44.438 -14.247 -4.487 1.00 61.56 492 ALA A CA 1
ATOM 4040 C C . ALA A 1 492 ? -43.772 -13.336 -5.539 1.00 61.56 492 ALA A C 1
ATOM 4042 O O . ALA A 1 492 ? -44.260 -13.245 -6.663 1.00 61.56 492 ALA A O 1
ATOM 4043 N N . GLU A 1 493 ? -42.634 -12.718 -5.201 1.00 62.03 493 GLU A N 1
ATOM 4044 C CA . GLU A 1 493 ? -41.870 -11.825 -6.090 1.00 62.03 493 GLU A CA 1
ATOM 4045 C C . GLU A 1 493 ? -40.854 -12.557 -6.991 1.00 62.03 493 GLU A C 1
ATOM 4047 O O . GLU A 1 493 ? -40.543 -12.093 -8.087 1.00 62.03 493 GLU A O 1
ATOM 4052 N N . GLY A 1 494 ? -40.344 -13.723 -6.574 1.00 62.78 494 GLY A N 1
ATOM 4053 C CA . GLY A 1 494 ? -39.263 -14.439 -7.266 1.00 62.78 494 GLY A CA 1
ATOM 4054 C C . GLY A 1 494 ? -39.577 -14.898 -8.696 1.00 62.78 494 GLY A C 1
ATOM 4055 O O . GLY A 1 494 ? -38.653 -15.176 -9.458 1.00 62.78 494 GLY A O 1
ATOM 4056 N N . GLN A 1 495 ? -40.852 -14.949 -9.094 1.00 54.66 495 GLN A N 1
ATOM 4057 C CA . GLN A 1 495 ? -41.225 -15.229 -10.484 1.00 54.66 495 GLN A CA 1
ATOM 4058 C C . GLN A 1 495 ? -41.096 -14.015 -11.413 1.00 54.66 495 GLN A C 1
ATOM 4060 O O . GLN A 1 495 ? -40.811 -14.221 -12.589 1.00 54.66 495 GLN A O 1
ATOM 4065 N N . ASP A 1 496 ? -41.225 -12.781 -10.914 1.00 54.88 496 ASP A N 1
ATOM 4066 C CA . ASP A 1 496 ? -41.051 -11.583 -11.753 1.00 54.88 496 ASP A CA 1
ATOM 4067 C C . ASP A 1 496 ? -39.566 -11.282 -11.990 1.00 54.88 496 ASP A C 1
ATOM 4069 O O . ASP A 1 496 ? -39.183 -10.833 -13.067 1.00 54.88 496 ASP A O 1
ATOM 4073 N N . VAL A 1 497 ? -38.701 -11.601 -11.020 1.00 56.06 497 VAL A N 1
ATOM 4074 C CA . VAL A 1 497 ? -37.247 -11.431 -11.178 1.00 56.06 497 VAL A CA 1
ATOM 4075 C C . VAL A 1 497 ? -36.678 -12.449 -12.176 1.00 56.06 497 VAL A C 1
ATOM 4077 O O . VAL A 1 497 ? -35.842 -12.086 -12.996 1.00 56.06 497 VAL A O 1
ATOM 4080 N N . ASN A 1 498 ? -37.189 -13.687 -12.186 1.00 51.44 498 ASN A N 1
ATOM 4081 C CA . ASN A 1 498 ? -36.736 -14.741 -13.107 1.00 51.44 498 ASN A CA 1
ATOM 4082 C C . ASN A 1 498 ? -37.333 -14.660 -14.527 1.00 51.44 498 ASN A C 1
ATOM 4084 O O . ASN A 1 498 ? -36.932 -15.434 -15.393 1.00 51.44 498 ASN A O 1
ATOM 4088 N N . GLN A 1 499 ? -38.292 -13.767 -14.800 1.00 51.84 499 GLN A N 1
ATOM 4089 C CA . GLN A 1 499 ? -38.802 -13.542 -16.164 1.00 51.84 499 GLN A CA 1
ATOM 4090 C C . GLN A 1 499 ? -38.025 -12.459 -16.929 1.00 51.84 499 GLN A C 1
ATOM 4092 O O . GLN A 1 499 ? -38.264 -12.253 -18.122 1.00 51.84 499 GLN A O 1
ATOM 4097 N N . HIS A 1 500 ? -37.095 -11.760 -16.276 1.00 50.44 500 HIS A N 1
ATOM 4098 C CA . HIS A 1 500 ? -36.426 -10.583 -16.832 1.00 50.44 500 HIS A CA 1
ATOM 4099 C C . HIS A 1 500 ? -34.899 -10.700 -16.803 1.00 50.44 500 HIS A C 1
ATOM 4101 O O . HIS A 1 500 ? -34.207 -9.721 -16.537 1.00 50.44 500 HIS A O 1
ATOM 4107 N N . ASP A 1 501 ? -34.362 -11.876 -17.132 1.00 47.94 501 ASP A N 1
ATOM 4108 C CA . ASP A 1 501 ? -32.912 -12.118 -17.118 1.00 47.94 501 ASP A CA 1
ATOM 4109 C C . ASP A 1 501 ? -32.116 -11.345 -18.195 1.00 47.94 501 ASP A C 1
ATOM 4111 O O . ASP A 1 501 ? -30.889 -11.359 -18.162 1.00 47.94 501 ASP A O 1
ATOM 4115 N N . GLU A 1 502 ? -32.751 -10.593 -19.110 1.00 46.72 502 GLU A N 1
ATOM 4116 C CA . GLU A 1 502 ? -32.008 -9.866 -20.163 1.00 46.72 502 GLU A CA 1
ATOM 4117 C C . GLU A 1 502 ? -32.426 -8.407 -20.440 1.00 46.72 502 GLU A C 1
ATOM 4119 O O . GLU A 1 502 ? -31.870 -7.777 -21.343 1.00 46.72 502 GLU A O 1
ATOM 4124 N N . ARG A 1 503 ? -33.349 -7.790 -19.684 1.00 51.22 503 ARG A N 1
ATOM 4125 C CA . ARG A 1 503 ? -33.685 -6.360 -19.885 1.00 51.22 503 ARG A CA 1
ATOM 4126 C C . ARG A 1 503 ? -33.855 -5.605 -18.572 1.00 51.22 503 ARG A C 1
ATOM 4128 O O . ARG A 1 503 ? -34.620 -6.009 -17.709 1.00 51.22 503 ARG A O 1
ATOM 4135 N N . ILE A 1 504 ? -33.170 -4.464 -18.461 1.00 48.62 504 ILE A N 1
ATOM 4136 C CA . ILE A 1 504 ? -33.309 -3.508 -17.355 1.00 48.62 504 ILE A CA 1
ATOM 4137 C C . ILE A 1 504 ? -34.733 -2.933 -17.405 1.00 48.62 504 ILE A C 1
ATOM 4139 O O . ILE A 1 504 ? -35.019 -2.046 -18.209 1.00 48.62 504 ILE A O 1
ATOM 4143 N N . VAL A 1 505 ? -35.636 -3.464 -16.580 1.00 49.75 505 VAL A N 1
ATOM 4144 C CA . VAL A 1 505 ? -37.003 -2.947 -16.432 1.00 49.75 505 VAL A CA 1
ATOM 4145 C C . VAL A 1 505 ? -36.986 -1.783 -15.438 1.00 49.75 505 VAL A C 1
ATOM 4147 O O . VAL A 1 505 ? -36.374 -1.870 -14.373 1.00 49.75 505 VAL A O 1
ATOM 4150 N N . ALA A 1 506 ? -37.628 -0.670 -15.800 1.00 54.59 506 ALA A N 1
ATOM 4151 C CA . ALA A 1 506 ? -37.755 0.491 -14.923 1.00 54.59 506 ALA A CA 1
ATOM 4152 C C . ALA A 1 506 ? -38.599 0.145 -13.675 1.00 54.59 506 ALA A C 1
ATOM 4154 O O . ALA A 1 506 ? -39.551 -0.629 -13.795 1.00 54.59 506 ALA A O 1
ATOM 4155 N N . PRO A 1 507 ? -38.292 0.704 -12.487 1.00 59.84 507 PRO A N 1
ATOM 4156 C CA . PRO A 1 507 ? -39.008 0.374 -11.256 1.00 59.84 507 PRO A CA 1
ATOM 4157 C C . PRO A 1 507 ? -40.505 0.678 -11.379 1.00 59.84 507 PRO A C 1
ATOM 4159 O O . PRO A 1 507 ? -40.888 1.807 -11.690 1.00 59.84 507 PRO A O 1
ATOM 4162 N N . VAL A 1 508 ? -41.347 -0.324 -11.120 1.00 68.19 508 VAL A N 1
ATOM 4163 C CA . VAL A 1 508 ? -42.806 -0.162 -11.060 1.00 68.19 508 VAL A CA 1
ATOM 4164 C C . VAL A 1 508 ? -43.170 0.682 -9.832 1.00 68.19 508 VAL A C 1
ATOM 4166 O O . VAL A 1 508 ? -42.525 0.581 -8.785 1.00 68.19 508 VAL A O 1
ATOM 4169 N N . ALA A 1 509 ? -44.191 1.535 -9.957 1.00 76.44 509 ALA A N 1
ATOM 4170 C CA . ALA A 1 509 ? -44.675 2.365 -8.857 1.00 76.44 509 ALA A CA 1
ATOM 4171 C C . ALA A 1 509 ? -45.142 1.502 -7.667 1.00 76.44 509 ALA A C 1
ATOM 4173 O O . ALA A 1 509 ? -45.784 0.467 -7.850 1.00 76.44 509 ALA A O 1
ATOM 4174 N N . TYR A 1 510 ? -44.828 1.947 -6.447 1.00 72.19 510 TYR A N 1
ATOM 4175 C CA . TYR A 1 510 ? -45.008 1.188 -5.200 1.00 72.19 510 TYR A CA 1
ATOM 4176 C C . TYR A 1 510 ? -46.439 0.660 -4.991 1.00 72.19 510 TYR A C 1
ATOM 4178 O O . TYR A 1 510 ? -46.619 -0.487 -4.584 1.00 72.19 510 TYR A O 1
ATOM 4186 N N . ASP A 1 511 ? -47.449 1.453 -5.350 1.00 74.88 511 ASP A N 1
ATOM 4187 C CA . ASP A 1 511 ? -48.858 1.096 -5.147 1.00 74.88 511 ASP A CA 1
ATOM 4188 C C . ASP A 1 511 ? -49.305 -0.059 -6.059 1.00 74.88 511 ASP A C 1
ATOM 4190 O O . ASP A 1 511 ? -50.022 -0.961 -5.630 1.00 74.88 511 ASP A O 1
ATOM 4194 N N . GLN A 1 512 ? -48.804 -0.096 -7.298 1.00 72.25 512 GLN A N 1
ATOM 4195 C CA . GLN A 1 512 ? -49.068 -1.194 -8.237 1.00 72.25 512 GLN A CA 1
ATOM 4196 C C . GLN A 1 512 ? -48.353 -2.481 -7.812 1.00 72.25 512 GLN A C 1
ATOM 4198 O O . GLN A 1 512 ? -48.845 -3.583 -8.048 1.00 72.25 512 GLN A O 1
ATOM 4203 N N . LEU A 1 513 ? -47.197 -2.349 -7.158 1.00 69.19 513 LEU A N 1
ATOM 4204 C CA . LEU A 1 513 ? -46.436 -3.479 -6.634 1.00 69.19 513 LEU A CA 1
ATOM 4205 C C . LEU A 1 513 ? -47.175 -4.142 -5.460 1.00 69.19 513 LEU A C 1
ATOM 4207 O O . LEU A 1 513 ? -47.307 -5.363 -5.430 1.00 69.19 513 LEU A O 1
ATOM 4211 N N . LEU A 1 514 ? -47.744 -3.341 -4.554 1.00 71.06 514 LEU A N 1
ATOM 4212 C CA . LEU A 1 514 ? -48.595 -3.821 -3.459 1.00 71.06 514 LEU A CA 1
ATOM 4213 C C . LEU A 1 514 ? -49.841 -4.559 -3.965 1.00 71.06 514 LEU A C 1
ATOM 4215 O O . LEU A 1 514 ? -50.158 -5.641 -3.467 1.00 71.06 514 LEU A O 1
ATOM 4219 N N . GLU A 1 515 ? -50.521 -4.008 -4.970 1.00 76.12 515 GLU A N 1
ATOM 4220 C CA . GLU A 1 515 ? -51.727 -4.618 -5.535 1.00 76.12 515 GLU A CA 1
ATOM 4221 C C . GLU A 1 515 ? -51.416 -5.945 -6.254 1.00 76.12 515 GLU A C 1
ATOM 4223 O O . GLU A 1 515 ? -52.146 -6.929 -6.106 1.00 76.12 515 GLU A O 1
ATOM 4228 N N . ASN A 1 516 ? -50.290 -6.013 -6.972 1.00 70.62 516 ASN A N 1
ATOM 4229 C CA . ASN A 1 516 ? -49.828 -7.235 -7.634 1.00 70.62 516 ASN A CA 1
ATOM 4230 C C . ASN A 1 516 ? -49.428 -8.326 -6.631 1.00 70.62 516 ASN A C 1
ATOM 4232 O O . ASN A 1 516 ? -49.773 -9.494 -6.827 1.00 70.62 516 ASN A O 1
ATOM 4236 N N . VAL A 1 517 ? -48.761 -7.960 -5.532 1.00 68.25 517 VAL A N 1
ATOM 4237 C CA . VAL A 1 517 ? -48.417 -8.897 -4.452 1.00 68.25 517 VAL A CA 1
ATOM 4238 C C . VAL A 1 517 ? -49.679 -9.421 -3.761 1.00 68.25 517 VAL A C 1
ATOM 4240 O O . VAL A 1 517 ? -49.778 -10.624 -3.523 1.00 68.25 517 VAL A O 1
ATOM 4243 N N . GLN A 1 518 ? -50.676 -8.568 -3.498 1.00 72.00 518 GLN A N 1
ATOM 4244 C CA . GLN A 1 518 ? -51.949 -8.990 -2.898 1.00 72.00 518 GLN A CA 1
ATOM 4245 C C . GLN A 1 518 ? -52.762 -9.923 -3.804 1.00 72.00 518 GLN A C 1
ATOM 4247 O O . GLN A 1 518 ? -53.279 -10.937 -3.335 1.00 72.00 518 GLN A O 1
ATOM 4252 N N . LYS A 1 519 ? -52.856 -9.622 -5.105 1.00 73.69 519 LYS A N 1
ATOM 4253 C CA . LYS A 1 519 ? -53.558 -10.478 -6.080 1.00 73.69 519 LYS A CA 1
ATOM 4254 C C . LYS A 1 519 ? -52.888 -11.846 -6.236 1.00 73.69 519 LYS A C 1
ATOM 4256 O O . LYS A 1 519 ? -53.570 -12.845 -6.439 1.00 73.69 519 LYS A O 1
ATOM 4261 N N . ARG A 1 520 ? -51.556 -11.911 -6.124 1.00 68.12 520 ARG A N 1
ATOM 4262 C CA . ARG A 1 520 ? -50.795 -13.163 -6.266 1.00 68.12 520 ARG A CA 1
ATOM 4263 C C . ARG A 1 520 ? -50.732 -13.987 -4.985 1.00 68.12 520 ARG A C 1
ATOM 4265 O O . ARG A 1 520 ? -50.758 -15.210 -5.072 1.00 68.12 520 ARG A O 1
ATOM 4272 N N . SER A 1 521 ? -50.701 -13.362 -3.808 1.00 64.81 521 SER A N 1
ATOM 4273 C CA . SER A 1 521 ? -50.751 -14.092 -2.531 1.00 64.81 521 SER A CA 1
ATOM 4274 C C . SER A 1 521 ? -52.103 -14.772 -2.289 1.00 64.81 521 SER A C 1
ATOM 4276 O O . SER A 1 521 ? -52.168 -15.775 -1.584 1.00 64.81 521 SER A O 1
ATOM 4278 N N . THR A 1 522 ? -53.170 -14.265 -2.911 1.00 66.69 522 THR A N 1
ATOM 4279 C CA . THR A 1 522 ? -54.525 -14.836 -2.850 1.00 66.69 522 THR A CA 1
ATOM 4280 C C . THR A 1 522 ? -54.850 -15.797 -4.000 1.00 66.69 522 THR A C 1
ATOM 4282 O O . THR A 1 522 ? -55.903 -16.433 -3.976 1.00 66.69 522 THR A O 1
ATOM 4285 N N . ALA A 1 523 ? -53.958 -15.960 -4.985 1.00 70.50 523 ALA A N 1
ATOM 4286 C CA . ALA A 1 523 ? -54.176 -16.870 -6.107 1.00 70.50 523 ALA A CA 1
ATOM 4287 C C . ALA A 1 523 ? -54.055 -18.349 -5.669 1.00 70.50 523 ALA A C 1
ATOM 4289 O O . ALA A 1 523 ? -53.082 -18.718 -5.003 1.00 70.50 523 ALA A O 1
ATOM 4290 N N . PRO A 1 524 ? -54.986 -19.234 -6.076 1.00 68.06 524 PRO A N 1
ATOM 4291 C CA . PRO A 1 524 ? -55.026 -20.622 -5.606 1.00 68.06 524 PRO A CA 1
ATOM 4292 C C . PRO A 1 524 ? -53.798 -21.450 -6.020 1.00 68.06 524 PRO A C 1
ATOM 4294 O O . PRO A 1 524 ? -53.394 -22.355 -5.294 1.00 68.06 524 PRO A O 1
ATOM 4297 N N . GLU A 1 525 ? -53.148 -21.106 -7.135 1.00 62.78 525 GLU A N 1
ATOM 4298 C CA . GLU A 1 525 ? -51.911 -21.756 -7.594 1.00 62.78 525 GLU A CA 1
ATOM 4299 C C . GLU A 1 525 ? -50.712 -21.489 -6.667 1.00 62.78 525 GLU A C 1
ATOM 4301 O O . GLU A 1 525 ? -49.805 -22.319 -6.557 1.00 62.78 525 GLU A O 1
ATOM 4306 N N . MET A 1 526 ? -50.713 -20.354 -5.960 1.00 60.81 526 MET A N 1
ATOM 4307 C CA . MET A 1 526 ? -49.622 -19.954 -5.069 1.00 60.81 526 MET A CA 1
ATOM 4308 C C . MET A 1 526 ? -49.732 -20.592 -3.681 1.00 60.81 526 MET A C 1
ATOM 4310 O O . MET A 1 526 ? -48.708 -20.814 -3.034 1.00 60.81 526 MET A O 1
ATOM 4314 N N . LEU A 1 527 ? -50.930 -20.996 -3.247 1.00 60.28 527 LEU A N 1
ATOM 4315 C CA . LEU A 1 527 ? -51.148 -21.635 -1.940 1.00 60.28 527 LEU A CA 1
ATOM 4316 C C . LEU A 1 527 ? -50.367 -22.950 -1.765 1.00 60.28 527 LEU A C 1
ATOM 4318 O O . LEU A 1 527 ? -49.972 -23.276 -0.650 1.00 60.28 527 LEU A O 1
ATOM 4322 N N . TYR A 1 528 ? -50.078 -23.672 -2.853 1.00 57.00 528 TYR A N 1
ATOM 4323 C CA . TYR A 1 528 ? -49.311 -24.927 -2.816 1.00 57.00 528 TYR A CA 1
ATOM 4324 C C . TYR A 1 528 ? -47.786 -24.740 -2.892 1.00 57.00 528 TYR A C 1
ATOM 4326 O O . TYR A 1 528 ? -47.040 -25.691 -2.661 1.00 57.00 528 TYR A O 1
ATOM 4334 N N . ARG A 1 529 ? -47.301 -23.538 -3.233 1.00 57.72 529 ARG A N 1
ATOM 4335 C CA . ARG A 1 529 ? -45.862 -23.236 -3.392 1.00 57.72 529 ARG A CA 1
ATOM 4336 C C . ARG A 1 529 ? -45.299 -22.337 -2.296 1.00 57.72 529 ARG A C 1
ATOM 4338 O O . ARG A 1 529 ? -44.080 -22.218 -2.173 1.00 57.72 529 ARG A O 1
ATOM 4345 N N . LEU A 1 530 ? -46.161 -21.707 -1.507 1.00 57.94 530 LEU A N 1
ATOM 4346 C CA . LEU A 1 530 ? -45.762 -20.805 -0.436 1.00 57.94 530 LEU A CA 1
ATOM 4347 C C . LEU A 1 530 ? -45.425 -21.600 0.829 1.00 57.94 530 LEU A C 1
ATOM 4349 O O . LEU A 1 530 ? -46.285 -22.179 1.484 1.00 57.94 530 LEU A O 1
ATOM 4353 N N . HIS A 1 531 ? -44.145 -21.608 1.180 1.00 64.38 531 HIS A N 1
ATOM 4354 C CA . HIS A 1 531 ? -43.633 -22.164 2.428 1.00 64.38 531 HIS A CA 1
ATOM 4355 C C . HIS A 1 531 ? -43.398 -21.050 3.459 1.00 64.38 531 HIS A C 1
ATOM 4357 O O . HIS A 1 531 ? -43.243 -19.869 3.124 1.00 64.38 531 HIS A O 1
ATOM 4363 N N . THR A 1 532 ? -43.328 -21.423 4.734 1.00 63.03 532 THR A N 1
ATOM 4364 C CA . THR A 1 532 ? -43.036 -20.486 5.826 1.00 63.03 532 THR A CA 1
ATOM 4365 C C . THR A 1 532 ? -41.642 -19.861 5.663 1.00 63.03 532 THR A C 1
ATOM 4367 O O . THR A 1 532 ? -40.744 -20.454 5.057 1.00 63.03 532 THR A O 1
ATOM 4370 N N . LEU A 1 533 ? -41.436 -18.645 6.193 1.00 59.75 533 LEU A N 1
ATOM 4371 C CA . LEU A 1 533 ? -40.149 -17.923 6.123 1.00 59.75 533 LEU A CA 1
ATOM 4372 C C . LEU A 1 533 ? -38.960 -18.760 6.631 1.00 59.75 533 LEU A C 1
ATOM 4374 O O . LEU A 1 533 ? -37.851 -18.628 6.118 1.00 59.75 533 LEU A O 1
ATOM 4378 N N . SER A 1 534 ? -39.197 -19.658 7.592 1.00 58.19 534 SER A N 1
ATOM 4379 C CA . SER A 1 534 ? -38.190 -20.573 8.140 1.00 58.19 534 SER A CA 1
ATOM 4380 C C . SER A 1 534 ? -37.807 -21.719 7.196 1.00 58.19 534 SER A C 1
ATOM 4382 O O . SER A 1 534 ? -36.714 -22.265 7.319 1.00 58.19 534 SER A O 1
ATOM 4384 N N . GLN A 1 535 ? -38.666 -22.069 6.237 1.00 60.75 535 GLN A N 1
ATOM 4385 C CA . GLN A 1 535 ? -38.431 -23.132 5.255 1.00 60.75 535 GLN A CA 1
ATOM 4386 C C . GLN A 1 535 ? -37.964 -22.594 3.891 1.00 60.75 535 GLN A C 1
ATOM 4388 O O . GLN A 1 535 ? -37.658 -23.374 2.986 1.00 60.75 535 GLN A O 1
ATOM 4393 N N . CYS A 1 536 ? -37.854 -21.268 3.738 1.00 67.75 536 CYS A N 1
ATOM 4394 C CA . CYS A 1 536 ? -37.406 -20.648 2.498 1.00 67.75 536 CYS A CA 1
ATOM 4395 C C . CYS A 1 536 ? -35.920 -20.918 2.214 1.00 67.75 536 CYS A C 1
ATOM 4397 O O . CYS A 1 536 ? -35.024 -20.579 2.996 1.00 67.75 536 CYS A O 1
ATOM 4399 N N . LYS A 1 537 ? -35.634 -21.508 1.046 1.00 63.88 537 LYS A N 1
ATOM 4400 C CA . LYS A 1 537 ? -34.258 -21.809 0.622 1.00 63.88 537 LYS A CA 1
ATOM 4401 C C . LYS A 1 537 ? -33.495 -20.581 0.112 1.00 63.88 537 LYS A C 1
ATOM 4403 O O . LYS A 1 537 ? -32.268 -20.664 0.051 1.00 63.88 537 LYS A O 1
ATOM 4408 N N . LEU A 1 538 ? -34.168 -19.463 -0.180 1.00 65.44 538 LEU A N 1
ATOM 4409 C CA . LEU A 1 538 ? -33.535 -18.246 -0.694 1.00 65.44 538 LEU A CA 1
ATOM 4410 C C . LEU A 1 538 ? -32.702 -17.537 0.400 1.00 65.44 538 LEU A C 1
ATOM 4412 O O . LEU A 1 538 ? -33.155 -17.414 1.539 1.00 65.44 538 LEU A O 1
ATOM 4416 N N . PRO A 1 539 ? -31.473 -17.068 0.098 1.00 57.22 539 PRO A N 1
ATOM 4417 C CA . PRO A 1 539 ? -30.563 -16.517 1.109 1.00 57.22 539 PRO A CA 1
ATOM 4418 C C . PRO A 1 539 ? -31.070 -15.241 1.797 1.00 57.22 539 PRO A C 1
ATOM 4420 O O . PRO A 1 539 ? -30.744 -14.998 2.956 1.00 57.22 539 PRO A O 1
ATOM 4423 N N . ARG A 1 540 ? -31.849 -14.417 1.087 1.00 57.47 540 ARG A N 1
ATOM 4424 C CA . ARG A 1 540 ? -32.225 -13.060 1.511 1.00 57.47 540 ARG A CA 1
ATOM 4425 C C . ARG A 1 540 ? -33.393 -13.054 2.507 1.00 57.47 540 ARG A C 1
ATOM 4427 O O . ARG A 1 540 ? -33.334 -12.350 3.512 1.00 57.47 540 ARG A O 1
ATOM 4434 N N . SER A 1 541 ? -34.355 -13.955 2.343 1.00 56.88 541 SER A N 1
ATOM 4435 C CA . SER A 1 541 ? -35.481 -14.165 3.269 1.00 56.88 541 SER A CA 1
ATOM 4436 C C . SER A 1 541 ? -35.036 -14.680 4.645 1.00 56.88 541 SER A C 1
ATOM 4438 O O . SER A 1 541 ? -35.654 -14.345 5.657 1.00 56.88 541 SER A O 1
ATOM 4440 N N . ARG A 1 542 ? -33.906 -15.402 4.728 1.00 59.56 542 ARG A N 1
ATOM 4441 C CA . ARG A 1 542 ? -33.306 -15.814 6.016 1.00 59.56 542 ARG A CA 1
ATOM 4442 C C . ARG A 1 542 ? -32.739 -14.639 6.817 1.00 59.56 542 ARG A C 1
ATOM 4444 O O . ARG A 1 542 ? -32.688 -14.710 8.041 1.00 59.56 542 ARG A O 1
ATOM 4451 N N . ILE A 1 543 ? -32.350 -13.553 6.146 1.00 55.97 543 ILE A N 1
ATOM 4452 C CA . ILE A 1 543 ? -31.860 -12.330 6.799 1.00 55.97 543 ILE A CA 1
ATOM 4453 C C . ILE A 1 543 ? -33.030 -11.591 7.466 1.00 55.97 543 ILE A C 1
ATOM 4455 O O . ILE A 1 543 ? -32.893 -11.092 8.582 1.00 55.97 543 ILE A O 1
ATOM 4459 N N . ILE A 1 544 ? -34.206 -11.584 6.830 1.00 53.09 544 ILE A N 1
ATOM 4460 C CA . ILE A 1 544 ? -35.418 -10.936 7.356 1.00 53.09 544 ILE A CA 1
ATOM 4461 C C . ILE A 1 544 ? -35.954 -11.686 8.588 1.00 53.09 544 ILE A C 1
ATOM 4463 O O . ILE A 1 544 ? -36.297 -11.053 9.589 1.00 53.09 544 ILE A O 1
ATOM 4467 N N . GLY A 1 545 ? -35.934 -13.026 8.572 1.00 45.84 545 GLY A N 1
ATOM 4468 C CA . GLY A 1 545 ? -36.310 -13.848 9.731 1.00 45.84 545 GLY A CA 1
ATOM 4469 C C . GLY A 1 545 ? -35.452 -13.599 10.982 1.00 45.84 545 GLY A C 1
ATOM 4470 O O . GLY A 1 545 ? -35.951 -13.719 12.096 1.00 45.84 545 GLY A O 1
ATOM 4471 N N . PHE A 1 546 ? -34.194 -13.178 10.812 1.00 42.22 546 PHE A N 1
ATOM 4472 C CA . PHE A 1 546 ? -33.273 -12.886 11.918 1.00 42.22 546 PHE A CA 1
ATOM 4473 C C . PHE A 1 546 ? -33.502 -11.501 12.556 1.00 42.22 546 PHE A C 1
ATOM 4475 O O . PHE A 1 546 ? -33.208 -11.285 13.734 1.00 42.22 546 PHE A O 1
ATOM 4482 N N . HIS A 1 547 ? -34.055 -10.546 11.804 1.00 42.59 547 HIS A N 1
ATOM 4483 C CA . HIS A 1 547 ? -34.354 -9.209 12.324 1.00 42.59 547 HIS A CA 1
ATOM 4484 C C . HIS A 1 547 ? -35.702 -9.131 13.057 1.00 42.59 547 HIS A C 1
ATOM 4486 O O . HIS A 1 547 ? -35.825 -8.345 13.997 1.00 42.59 547 HIS A O 1
ATOM 4492 N N . ALA A 1 548 ? -36.682 -9.972 12.704 1.00 36.81 548 ALA A N 1
ATOM 4493 C CA . ALA A 1 548 ? -38.010 -9.963 13.327 1.00 36.81 548 ALA A CA 1
ATOM 4494 C C . ALA A 1 548 ? -38.016 -10.442 14.795 1.00 36.81 548 ALA A C 1
ATOM 4496 O O . ALA A 1 548 ? -38.836 -9.984 15.585 1.00 36.81 548 ALA A O 1
ATOM 4497 N N . THR A 1 549 ? -37.072 -11.295 15.207 1.00 37.47 549 THR A N 1
ATOM 4498 C CA . THR A 1 549 ? -36.920 -11.711 16.617 1.00 37.47 549 THR A CA 1
ATOM 4499 C C . THR A 1 549 ? -36.131 -10.713 17.467 1.00 37.47 549 THR A C 1
ATOM 4501 O O . THR A 1 549 ? -36.035 -10.882 18.679 1.00 37.47 549 THR A O 1
ATOM 4504 N N . THR A 1 550 ? -35.582 -9.656 16.858 1.00 39.06 550 THR A N 1
ATOM 4505 C CA . THR A 1 550 ? -34.661 -8.717 17.522 1.00 39.06 550 THR A CA 1
ATOM 4506 C C . THR A 1 550 ? -35.259 -7.308 17.684 1.00 39.06 550 THR A C 1
ATOM 4508 O O . THR A 1 550 ? -34.610 -6.405 18.206 1.00 39.06 550 THR A O 1
ATOM 4511 N N . SER A 1 551 ? -36.527 -7.088 17.317 1.00 35.94 551 SER A N 1
ATOM 4512 C CA . SER A 1 551 ? -37.207 -5.794 17.482 1.00 35.94 551 SER A CA 1
ATOM 4513 C C . SER A 1 551 ? -37.963 -5.675 18.815 1.00 35.94 551 SER A C 1
ATOM 4515 O O . SER A 1 551 ? -39.168 -5.433 18.855 1.00 35.94 551 SER A O 1
ATOM 4517 N N . ARG A 1 552 ? -37.245 -5.808 19.932 1.00 37.53 552 ARG A N 1
ATOM 4518 C CA . ARG A 1 552 ? -37.604 -5.185 21.219 1.00 37.53 552 ARG A CA 1
ATOM 4519 C C . ARG A 1 552 ? -36.315 -4.739 21.899 1.00 37.53 552 ARG A C 1
ATOM 4521 O O . ARG A 1 552 ? -35.760 -5.427 22.743 1.00 37.53 552 ARG A O 1
ATOM 4528 N N . GLY A 1 553 ? -35.825 -3.573 21.492 1.00 32.81 553 GLY A N 1
ATOM 4529 C CA . GLY A 1 553 ? -34.718 -2.913 22.173 1.00 32.81 553 GLY A CA 1
ATOM 4530 C C . GLY A 1 553 ? -33.811 -2.119 21.246 1.00 32.81 553 GLY A C 1
ATOM 4531 O O . GLY A 1 553 ? -33.039 -2.688 20.491 1.00 32.81 553 GLY A O 1
ATOM 4532 N N . ARG A 1 554 ? -33.850 -0.798 21.440 1.00 32.22 554 ARG A N 1
ATOM 4533 C CA . ARG A 1 554 ? -32.886 0.225 21.002 1.00 32.22 554 ARG A CA 1
ATOM 4534 C C . ARG A 1 554 ? -32.995 0.758 19.576 1.00 32.22 554 ARG A C 1
ATOM 4536 O O . ARG A 1 554 ? -32.396 0.288 18.617 1.00 32.22 554 ARG A O 1
ATOM 4543 N N . ALA A 1 555 ? -33.692 1.889 19.550 1.00 33.00 555 ALA A N 1
ATOM 4544 C CA . ALA A 1 555 ? -33.447 3.022 18.685 1.00 33.00 555 ALA A CA 1
ATOM 4545 C C . ALA A 1 555 ? -32.002 3.549 18.781 1.00 33.00 555 ALA A C 1
ATOM 4547 O O . ALA A 1 555 ? -31.393 3.546 19.851 1.00 33.00 555 ALA A O 1
ATOM 4548 N N . GLY A 1 556 ? -31.544 4.113 17.662 1.00 35.12 556 GLY A N 1
ATOM 4549 C CA . GLY A 1 556 ? -30.454 5.081 17.606 1.00 35.12 556 GLY A CA 1
ATOM 4550 C C . GLY A 1 556 ? -29.159 4.528 17.027 1.00 35.12 556 GLY A C 1
ATOM 4551 O O . GLY A 1 556 ? -28.372 3.934 17.749 1.00 35.12 556 GLY A O 1
ATOM 4552 N N . ILE A 1 557 ? -28.912 4.786 15.740 1.00 35.09 557 ILE A N 1
ATOM 4553 C CA . ILE A 1 557 ? -27.774 5.586 15.253 1.00 35.09 557 ILE A CA 1
ATOM 4554 C C . ILE A 1 557 ? -27.933 5.784 13.737 1.00 35.09 557 ILE A C 1
ATOM 4556 O O . ILE A 1 557 ? -28.388 4.912 13.000 1.00 35.09 557 ILE A O 1
ATOM 4560 N N . ARG A 1 558 ? -27.638 7.016 13.327 1.00 32.34 558 ARG A N 1
ATOM 4561 C CA . ARG A 1 558 ? -27.848 7.626 12.016 1.00 32.34 558 ARG A CA 1
ATOM 4562 C C . ARG A 1 558 ? -27.103 6.917 10.879 1.00 32.34 558 ARG A C 1
ATOM 4564 O O . ARG A 1 558 ? -25.991 6.429 11.049 1.00 32.34 558 ARG A O 1
ATOM 4571 N N . LYS A 1 559 ? -27.747 6.958 9.709 1.00 37.00 559 LYS A N 1
ATOM 4572 C CA . LYS A 1 559 ? -27.173 6.765 8.373 1.00 37.00 559 LYS A CA 1
ATOM 4573 C C . LYS A 1 559 ? -26.165 7.878 8.081 1.00 37.00 559 LYS A C 1
ATOM 4575 O O . LYS A 1 559 ? -26.455 9.009 8.445 1.00 37.00 559 LYS A O 1
ATOM 4580 N N . ASP A 1 560 ? -25.080 7.548 7.378 1.00 32.25 560 ASP A N 1
ATOM 4581 C CA . ASP A 1 560 ? -24.530 8.382 6.303 1.00 32.25 560 ASP A CA 1
ATOM 4582 C C . ASP A 1 560 ? -23.575 7.583 5.388 1.00 32.25 560 ASP A C 1
ATOM 4584 O O . ASP A 1 560 ? -22.629 6.942 5.835 1.00 32.25 560 ASP A O 1
ATOM 4588 N N . THR A 1 561 ? -23.858 7.691 4.084 1.00 32.78 561 THR A N 1
ATOM 4589 C CA . THR A 1 561 ? -22.977 7.580 2.900 1.00 32.78 561 THR A CA 1
ATOM 4590 C C . THR A 1 561 ? -22.216 6.276 2.588 1.00 32.78 561 THR A C 1
ATOM 4592 O O . THR A 1 561 ? -21.144 6.005 3.118 1.00 32.78 561 THR A O 1
ATOM 4595 N N . GLN A 1 562 ? -22.688 5.549 1.562 1.00 31.55 562 GLN A N 1
ATOM 4596 C CA . GLN A 1 562 ? -21.846 4.704 0.704 1.00 31.55 562 GLN A CA 1
ATOM 4597 C C . GLN A 1 562 ? -21.486 5.465 -0.579 1.00 31.55 562 GLN A C 1
ATOM 4599 O O . GLN A 1 562 ? -22.352 5.803 -1.384 1.00 31.55 562 GLN A O 1
ATOM 4604 N N . GLN A 1 563 ? -20.188 5.712 -0.752 1.00 34.06 563 GLN A N 1
ATOM 4605 C CA . GLN A 1 563 ? -19.549 6.069 -2.013 1.00 34.06 563 GLN A CA 1
ATOM 4606 C C . GLN A 1 563 ? -19.184 4.795 -2.788 1.00 34.06 563 GLN A C 1
ATOM 4608 O O . GLN A 1 563 ? -18.575 3.875 -2.246 1.00 34.06 563 GLN A O 1
ATOM 4613 N N . SER A 1 564 ? -19.580 4.797 -4.060 1.00 31.92 564 SER A N 1
ATOM 4614 C CA . SER A 1 564 ? -18.848 4.335 -5.248 1.00 31.92 564 SER A CA 1
ATOM 4615 C C . SER A 1 564 ? -17.701 3.330 -5.072 1.00 31.92 564 SER A C 1
ATOM 4617 O O . SER A 1 564 ? -16.642 3.628 -4.519 1.00 31.92 564 SER A O 1
ATOM 4619 N N . ALA A 1 565 ? -17.892 2.184 -5.723 1.00 34.91 565 ALA A N 1
ATOM 4620 C CA . ALA A 1 565 ? -16.877 1.203 -6.068 1.00 34.91 565 ALA A CA 1
ATOM 4621 C C . ALA A 1 565 ? -15.710 1.805 -6.877 1.00 34.91 565 ALA A C 1
ATOM 4623 O O . ALA A 1 565 ? -15.924 2.549 -7.833 1.00 34.91 565 ALA A O 1
ATOM 4624 N N . LEU A 1 566 ? -14.480 1.403 -6.539 1.00 33.31 566 LEU A N 1
ATOM 4625 C CA . LEU A 1 566 ? -13.298 1.538 -7.389 1.00 33.31 566 LEU A CA 1
ATOM 4626 C C . LEU A 1 566 ? -12.370 0.320 -7.211 1.00 33.31 566 LEU A C 1
ATOM 4628 O O . LEU A 1 566 ? -12.104 -0.148 -6.107 1.00 33.31 566 LEU A O 1
ATOM 4632 N N . VAL A 1 567 ? -11.949 -0.175 -8.372 1.00 36.12 567 VAL A N 1
ATOM 4633 C CA . VAL A 1 567 ? -11.064 -1.291 -8.752 1.00 36.12 567 VAL A CA 1
ATOM 4634 C C . VAL A 1 567 ? -9.822 -1.493 -7.854 1.00 36.12 567 VAL A C 1
ATOM 4636 O O . VAL A 1 567 ? -9.207 -0.507 -7.446 1.00 36.12 567 VAL A O 1
ATOM 4639 N N . PRO A 1 568 ? -9.353 -2.739 -7.606 1.00 37.19 568 PRO A N 1
ATOM 4640 C CA . PRO A 1 568 ? -8.110 -2.968 -6.876 1.00 37.19 568 PRO A CA 1
ATOM 4641 C C . PRO A 1 568 ? -6.890 -2.841 -7.806 1.00 37.19 568 PRO A C 1
ATOM 4643 O O . PRO A 1 568 ? -6.639 -3.703 -8.647 1.00 37.19 568 PRO A O 1
ATOM 4646 N N . LEU A 1 569 ? -6.102 -1.778 -7.624 1.00 33.53 569 LEU A N 1
ATOM 4647 C CA . LEU A 1 569 ? -4.742 -1.665 -8.158 1.00 33.53 569 LEU A CA 1
ATOM 4648 C C . LEU A 1 569 ? -3.740 -2.283 -7.174 1.00 33.53 569 LEU A C 1
ATOM 4650 O O . LEU A 1 569 ? -3.780 -2.034 -5.968 1.00 33.53 569 LEU A O 1
ATOM 4654 N N . ALA A 1 570 ? -2.854 -3.107 -7.725 1.00 35.09 570 ALA A N 1
ATOM 4655 C CA . ALA A 1 570 ? -1.798 -3.829 -7.035 1.00 35.09 570 ALA A CA 1
ATOM 4656 C C . ALA A 1 570 ? -0.884 -2.906 -6.207 1.00 35.09 570 ALA A C 1
ATOM 4658 O O . ALA A 1 570 ? -0.452 -1.848 -6.664 1.00 35.09 570 ALA A O 1
ATOM 4659 N N . ARG A 1 571 ? -0.560 -3.347 -4.986 1.00 32.69 571 ARG A N 1
ATOM 4660 C CA . ARG A 1 571 ? 0.499 -2.777 -4.144 1.00 32.69 571 ARG A CA 1
ATOM 4661 C C . ARG A 1 571 ? 1.861 -3.207 -4.693 1.00 32.69 571 ARG A C 1
ATOM 4663 O O . ARG A 1 571 ? 2.121 -4.404 -4.784 1.00 32.69 571 ARG A O 1
ATOM 4670 N N . MET A 1 572 ? 2.714 -2.237 -5.008 1.00 34.09 572 MET A N 1
ATOM 4671 C CA . MET A 1 572 ? 4.163 -2.421 -5.050 1.00 34.09 572 MET A CA 1
ATOM 4672 C C . MET A 1 572 ? 4.756 -1.795 -3.792 1.00 34.09 572 MET A C 1
ATOM 4674 O O . MET A 1 572 ? 4.582 -0.599 -3.554 1.00 34.09 572 MET A O 1
ATOM 4678 N N . ASP A 1 573 ? 5.416 -2.625 -2.991 1.00 34.28 573 ASP A N 1
ATOM 4679 C CA . ASP A 1 573 ? 6.169 -2.203 -1.820 1.00 34.28 573 ASP A CA 1
ATOM 4680 C C . ASP A 1 573 ? 7.573 -1.746 -2.246 1.00 34.28 573 ASP A C 1
ATOM 4682 O O . ASP A 1 573 ? 8.349 -2.481 -2.850 1.00 34.28 573 ASP A O 1
ATOM 4686 N N . THR A 1 574 ? 7.833 -0.472 -1.961 1.00 34.16 574 THR A N 1
ATOM 4687 C CA . THR A 1 574 ? 9.065 0.115 -1.412 1.00 34.16 574 THR A CA 1
ATOM 4688 C C . THR A 1 574 ? 10.395 -0.637 -1.589 1.00 34.16 574 THR A C 1
ATOM 4690 O O . THR A 1 574 ? 10.681 -1.593 -0.872 1.00 34.16 574 THR A O 1
ATOM 4693 N N . MET A 1 575 ? 11.298 -0.048 -2.380 1.00 30.58 575 MET A N 1
ATOM 4694 C CA . MET A 1 575 ? 12.739 -0.056 -2.099 1.00 30.58 575 MET A CA 1
ATOM 4695 C C . MET A 1 575 ? 13.185 1.375 -1.783 1.00 30.58 575 MET A C 1
ATOM 4697 O O . MET A 1 575 ? 13.044 2.277 -2.605 1.00 30.58 575 MET A O 1
ATOM 4701 N N . VAL A 1 576 ? 13.704 1.577 -0.573 1.00 34.31 576 VAL A N 1
ATOM 4702 C CA . VAL A 1 576 ? 14.373 2.805 -0.126 1.00 34.31 576 VAL A CA 1
ATOM 4703 C C . VAL A 1 576 ? 15.880 2.563 -0.210 1.00 34.31 576 VAL A C 1
ATOM 4705 O O . VAL A 1 576 ? 16.364 1.677 0.493 1.00 34.31 576 VAL A O 1
ATOM 4708 N N . PRO A 1 577 ? 16.656 3.334 -0.989 1.00 39.12 577 PRO A N 1
ATOM 4709 C CA . PRO A 1 577 ? 18.088 3.429 -0.775 1.00 39.12 577 PRO A CA 1
ATOM 4710 C C . PRO A 1 577 ? 18.386 4.580 0.193 1.00 39.12 577 PRO A C 1
ATOM 4712 O O . PRO A 1 577 ? 18.054 5.741 -0.046 1.00 39.12 577 PRO A O 1
ATOM 4715 N N . VAL A 1 578 ? 19.031 4.231 1.304 1.00 32.31 578 VAL A N 1
ATOM 4716 C CA . VAL A 1 578 ? 19.633 5.162 2.261 1.00 32.31 578 VAL A CA 1
ATOM 4717 C C . VAL A 1 578 ? 20.854 5.803 1.596 1.00 32.31 578 VAL A C 1
ATOM 4719 O O . VAL A 1 578 ? 21.899 5.168 1.476 1.00 32.31 578 VAL A O 1
ATOM 4722 N N . ILE A 1 579 ? 20.741 7.064 1.170 1.00 31.12 579 ILE A N 1
ATOM 4723 C CA . ILE A 1 579 ? 21.904 7.887 0.813 1.00 31.12 579 ILE A CA 1
ATOM 4724 C C . ILE A 1 579 ? 22.358 8.625 2.071 1.00 31.12 579 ILE A C 1
ATOM 4726 O O . ILE A 1 579 ? 21.673 9.488 2.617 1.00 31.12 579 ILE A O 1
ATOM 4730 N N . ARG A 1 580 ? 23.540 8.234 2.537 1.00 30.61 580 ARG A N 1
ATOM 4731 C CA . ARG A 1 580 ? 24.273 8.807 3.662 1.00 30.61 580 ARG A CA 1
ATOM 4732 C C . ARG A 1 580 ? 25.016 10.050 3.152 1.00 30.61 580 ARG A C 1
ATOM 4734 O O . ARG A 1 580 ? 26.039 9.909 2.493 1.00 30.61 580 ARG A O 1
ATOM 4741 N N . CYS A 1 581 ? 24.524 11.255 3.440 1.00 29.14 581 CYS A N 1
ATOM 4742 C CA . CYS A 1 581 ? 25.289 12.488 3.221 1.00 29.14 581 CYS A CA 1
ATOM 4743 C C . CYS A 1 581 ? 25.959 12.920 4.527 1.00 29.14 581 CYS A C 1
ATOM 4745 O O . CYS A 1 581 ? 25.304 13.320 5.487 1.00 29.14 581 CYS A O 1
ATOM 4747 N N . VAL A 1 582 ? 27.286 12.814 4.542 1.00 34.59 582 VAL A N 1
ATOM 4748 C CA . VAL A 1 582 ? 28.178 13.379 5.552 1.00 34.59 582 VAL A CA 1
ATOM 4749 C C . VAL A 1 582 ? 28.571 14.785 5.098 1.00 34.59 582 VAL A C 1
ATOM 4751 O O . VAL A 1 582 ? 29.152 14.927 4.033 1.00 34.59 582 VAL A O 1
ATOM 4754 N N . GLY A 1 583 ? 28.279 15.782 5.939 1.00 32.03 583 GLY A N 1
ATOM 4755 C CA . GLY A 1 583 ? 29.121 16.960 6.185 1.00 32.03 583 GLY A CA 1
ATOM 4756 C C . GLY A 1 583 ? 29.226 18.068 5.125 1.00 32.03 583 GLY A C 1
ATOM 4757 O O . GLY A 1 583 ? 29.648 17.845 4.000 1.00 32.03 583 GLY A O 1
ATOM 4758 N N . GLY A 1 584 ? 29.037 19.313 5.584 1.00 31.39 584 GLY A N 1
ATOM 4759 C CA . GLY A 1 584 ? 30.028 20.358 5.291 1.00 31.39 584 GLY A CA 1
ATOM 4760 C C . GLY A 1 584 ? 29.598 21.590 4.489 1.00 31.39 584 GLY A C 1
ATOM 4761 O O . GLY A 1 584 ? 29.991 21.744 3.347 1.00 31.39 584 GLY A O 1
ATOM 4762 N N . SER A 1 585 ? 28.950 22.532 5.179 1.00 34.06 585 SER A N 1
ATOM 4763 C CA . SER A 1 585 ? 29.313 23.962 5.255 1.00 34.06 585 SER A CA 1
ATOM 4764 C C . SER A 1 585 ? 29.356 24.883 4.010 1.00 34.06 585 SER A C 1
ATOM 4766 O O . SER A 1 585 ? 30.029 24.620 3.023 1.00 34.06 585 SER A O 1
ATOM 4768 N N . LYS A 1 586 ? 28.839 26.097 4.270 1.00 34.56 586 LYS A N 1
ATOM 4769 C CA . LYS A 1 586 ? 29.112 27.421 3.669 1.00 34.56 586 LYS A CA 1
ATOM 4770 C C . LYS A 1 586 ? 28.318 27.798 2.417 1.00 34.56 586 LYS A C 1
ATOM 4772 O O . LYS A 1 586 ? 28.435 27.210 1.352 1.00 34.56 586 LYS A O 1
ATOM 4777 N N . GLY A 1 587 ? 27.513 28.844 2.600 1.00 32.84 587 GLY A N 1
ATOM 4778 C CA . GLY A 1 587 ? 26.764 29.505 1.548 1.00 32.84 587 GLY A CA 1
ATOM 4779 C C . GLY A 1 587 ? 27.601 30.477 0.725 1.00 32.84 587 GLY A C 1
ATOM 4780 O O . GLY A 1 587 ? 28.710 30.840 1.103 1.00 32.84 587 GLY A O 1
ATOM 4781 N N . CYS A 1 588 ? 26.999 30.927 -0.373 1.00 28.48 588 CYS A N 1
ATOM 4782 C CA . CYS A 1 588 ? 27.223 32.233 -0.976 1.00 28.48 588 CYS A CA 1
ATOM 4783 C C . CYS A 1 588 ? 26.069 32.571 -1.938 1.00 28.48 588 CYS A C 1
ATOM 4785 O O . CYS A 1 588 ? 25.628 31.738 -2.721 1.00 28.48 588 CYS A O 1
ATOM 4787 N N . MET A 1 589 ? 25.587 33.802 -1.770 1.00 29.58 589 MET A N 1
ATOM 4788 C CA . MET A 1 589 ? 24.944 34.756 -2.685 1.00 29.58 589 MET A CA 1
ATOM 4789 C C . MET A 1 589 ? 24.438 34.355 -4.090 1.00 29.58 589 MET A C 1
ATOM 4791 O O . MET A 1 589 ? 25.178 33.866 -4.932 1.00 29.58 589 MET A O 1
ATOM 4795 N N . ALA A 1 590 ? 23.183 34.763 -4.330 1.00 30.45 590 ALA A N 1
ATOM 4796 C CA . ALA A 1 590 ? 22.685 35.671 -5.384 1.00 30.45 590 ALA A CA 1
ATOM 4797 C C . ALA A 1 590 ? 23.220 35.599 -6.836 1.00 30.45 590 ALA A C 1
ATOM 4799 O O . ALA A 1 590 ? 24.388 35.865 -7.081 1.00 30.45 590 ALA A O 1
ATOM 4800 N N . LEU A 1 591 ? 22.292 35.435 -7.798 1.00 27.72 591 LEU A N 1
ATOM 4801 C CA . LEU A 1 591 ? 22.033 36.299 -8.981 1.00 27.72 591 LEU A CA 1
ATOM 4802 C C . LEU A 1 591 ? 20.869 35.661 -9.782 1.00 27.72 591 LEU A C 1
ATOM 4804 O O . LEU A 1 591 ? 20.956 34.505 -10.179 1.00 27.72 591 LEU A O 1
ATOM 4808 N N . VAL A 1 592 ? 19.653 36.214 -9.777 1.00 30.03 592 VAL A N 1
ATOM 4809 C CA . VAL A 1 592 ? 19.076 37.191 -10.732 1.00 30.03 592 VAL A CA 1
ATOM 4810 C C . VAL A 1 592 ? 19.109 36.761 -12.212 1.00 30.03 592 VAL A C 1
ATOM 4812 O O . VAL A 1 592 ? 20.152 36.684 -12.848 1.00 30.03 592 VAL A O 1
ATOM 4815 N N . LEU A 1 593 ? 17.888 36.536 -12.712 1.00 33.97 593 LEU A N 1
ATOM 4816 C CA . LEU A 1 593 ? 17.380 36.561 -14.090 1.00 33.97 593 LEU A CA 1
ATOM 4817 C C . LEU A 1 593 ? 18.154 37.438 -15.089 1.00 33.97 593 LEU A C 1
ATOM 4819 O O . LEU A 1 593 ? 18.437 38.587 -14.782 1.00 33.97 593 LEU A O 1
ATOM 4823 N N . MET A 1 594 ? 18.265 36.973 -16.339 1.00 28.64 594 MET A N 1
ATOM 4824 C CA . MET A 1 594 ? 17.930 37.763 -17.537 1.00 28.64 594 MET A CA 1
ATOM 4825 C C . MET A 1 594 ? 17.694 36.829 -18.737 1.00 28.64 594 MET A C 1
ATOM 4827 O O . MET A 1 594 ? 18.486 35.935 -19.025 1.00 28.64 594 MET A O 1
ATOM 4831 N N . MET A 1 595 ? 16.570 37.052 -19.419 1.00 32.94 595 MET A N 1
ATOM 4832 C CA . MET A 1 595 ? 16.276 36.549 -20.761 1.00 32.94 595 MET A CA 1
ATOM 4833 C C . MET A 1 595 ? 17.149 37.251 -21.811 1.00 32.94 595 MET A C 1
ATOM 4835 O O . MET A 1 595 ? 17.539 38.396 -21.601 1.00 32.94 595 MET A O 1
ATOM 4839 N N . GLY A 1 596 ? 17.329 36.645 -22.989 1.00 28.84 596 GLY A N 1
ATOM 4840 C CA . GLY A 1 596 ? 17.707 37.415 -24.179 1.00 28.84 596 GLY A CA 1
ATOM 4841 C C . GLY A 1 596 ? 18.281 36.608 -25.338 1.00 28.84 596 GLY A C 1
ATOM 4842 O O . GLY A 1 596 ? 19.435 36.207 -25.312 1.00 28.84 596 GLY A O 1
ATOM 4843 N N . ASN A 1 597 ? 17.450 36.425 -26.363 1.00 34.62 597 ASN A N 1
ATOM 4844 C CA . ASN A 1 597 ? 17.749 35.978 -27.724 1.00 34.62 597 ASN A CA 1
ATOM 4845 C C . ASN A 1 597 ? 19.103 36.437 -28.299 1.00 34.62 597 ASN A C 1
ATOM 4847 O O . ASN A 1 597 ? 19.402 37.627 -28.267 1.00 34.62 597 ASN A O 1
ATOM 4851 N N . MET A 1 598 ? 19.782 35.552 -29.039 1.00 27.12 598 MET A N 1
ATOM 4852 C CA . MET A 1 598 ? 20.353 35.933 -30.335 1.00 27.12 598 MET A CA 1
ATOM 4853 C C . MET A 1 598 ? 20.540 34.732 -31.273 1.00 27.12 598 MET A C 1
ATOM 4855 O O . MET A 1 598 ? 21.145 33.717 -30.939 1.00 27.12 598 MET A O 1
ATOM 4859 N N . VAL A 1 599 ? 19.975 34.897 -32.466 1.00 35.25 599 VAL A N 1
ATOM 4860 C CA . VAL A 1 599 ? 20.214 34.140 -33.695 1.00 35.25 599 VAL A CA 1
ATOM 4861 C C . VAL A 1 599 ? 21.632 34.440 -34.187 1.00 35.25 599 VAL A C 1
ATOM 4863 O O . VAL A 1 599 ? 22.011 35.607 -34.229 1.00 35.25 599 VAL A O 1
ATOM 4866 N N . GLY A 1 600 ? 22.376 33.427 -34.637 1.00 30.77 600 GLY A N 1
ATOM 4867 C CA . GLY A 1 600 ? 23.570 33.652 -35.456 1.00 30.77 600 GLY A CA 1
ATOM 4868 C C . GLY A 1 600 ? 24.622 32.552 -35.378 1.00 30.77 600 GLY A C 1
ATOM 4869 O O . GLY A 1 600 ? 25.355 32.474 -34.406 1.00 30.77 600 GLY A O 1
ATOM 4870 N N . LEU A 1 601 ? 24.690 31.750 -36.447 1.00 34.06 601 LEU A N 1
ATOM 4871 C CA . LEU A 1 601 ? 25.913 31.221 -37.071 1.00 34.06 601 LEU A CA 1
ATOM 4872 C C . LEU A 1 601 ? 27.059 30.784 -36.142 1.00 34.06 601 LEU A C 1
ATOM 4874 O O . LEU A 1 601 ? 27.823 31.617 -35.677 1.00 34.06 601 LEU A O 1
ATOM 4878 N N . LEU A 1 602 ? 27.287 29.469 -36.049 1.00 29.95 602 LEU A N 1
ATOM 4879 C CA . LEU A 1 602 ? 28.585 28.846 -36.356 1.00 29.95 602 LEU A CA 1
ATOM 4880 C C . LEU A 1 602 ? 28.485 27.320 -36.218 1.00 29.95 602 LEU A C 1
ATOM 4882 O O . LEU A 1 602 ? 28.198 26.771 -35.158 1.00 29.95 602 LEU A O 1
ATOM 4886 N N . LEU A 1 603 ? 28.735 26.647 -37.340 1.00 37.69 603 LEU A N 1
ATOM 4887 C CA . LEU A 1 603 ? 29.088 25.232 -37.430 1.00 37.69 603 LEU A CA 1
ATOM 4888 C C . LEU A 1 603 ? 30.149 24.849 -36.384 1.00 37.69 603 LEU A C 1
ATOM 4890 O O . LEU A 1 603 ? 31.173 25.529 -36.302 1.00 37.69 603 LEU A O 1
ATOM 4894 N N . PRO A 1 604 ? 30.050 23.653 -35.784 1.00 40.16 604 PRO A N 1
ATOM 4895 C CA . PRO A 1 604 ? 31.225 22.851 -35.526 1.00 40.16 604 PRO A CA 1
ATOM 4896 C C . PRO A 1 604 ? 31.226 21.648 -36.466 1.00 40.16 604 PRO A C 1
ATOM 4898 O O . PRO A 1 604 ? 30.318 20.818 -36.493 1.00 40.16 604 PRO A O 1
ATOM 4901 N N . LYS A 1 605 ? 32.300 21.593 -37.253 1.00 35.62 605 LYS A N 1
ATOM 4902 C CA . LYS A 1 605 ? 32.780 20.422 -37.978 1.00 35.62 605 LYS A CA 1
ATOM 4903 C C . LYS A 1 605 ? 32.688 19.181 -37.086 1.00 35.62 605 LYS A C 1
ATOM 4905 O O . LYS A 1 605 ? 33.358 19.104 -36.061 1.00 35.62 605 LYS A O 1
ATOM 4910 N N . VAL A 1 606 ? 31.908 18.201 -37.522 1.00 35.31 606 VAL A N 1
ATOM 4911 C CA . VAL A 1 606 ? 32.022 16.813 -37.069 1.00 35.31 606 VAL A CA 1
ATOM 4912 C C . VAL A 1 606 ? 33.337 16.266 -37.637 1.00 35.31 606 VAL A C 1
ATOM 4914 O O . VAL A 1 606 ? 33.498 16.282 -38.861 1.00 35.31 606 VAL A O 1
ATOM 4917 N N . PRO A 1 607 ? 34.302 15.800 -36.824 1.00 41.25 607 PRO A N 1
ATOM 4918 C CA . PRO A 1 607 ? 35.391 15.006 -37.351 1.00 41.25 607 PRO A CA 1
ATOM 4919 C C . PRO A 1 607 ? 34.861 13.605 -37.652 1.00 41.25 607 PRO A C 1
ATOM 4921 O O . PRO A 1 607 ? 34.303 12.908 -36.808 1.00 41.25 607 PRO A O 1
ATOM 4924 N N . SER A 1 608 ? 35.036 13.234 -38.911 1.00 38.44 608 SER A N 1
ATOM 4925 C CA . SER A 1 608 ? 34.815 11.926 -39.495 1.00 38.44 608 SER A CA 1
ATOM 4926 C C . SER A 1 608 ? 35.239 10.775 -38.576 1.00 38.44 608 SER A C 1
ATOM 4928 O O . SER A 1 608 ? 36.379 10.708 -38.119 1.00 38.44 608 SER A O 1
ATOM 4930 N N . VAL A 1 609 ? 34.353 9.786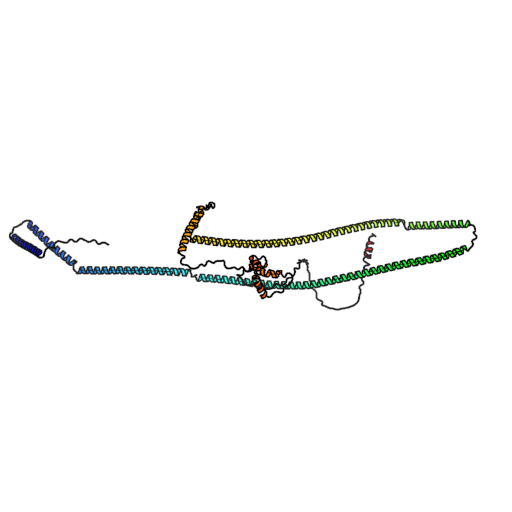 -38.456 1.00 43.28 609 VAL A N 1
ATOM 4931 C CA . VAL A 1 609 ? 34.523 8.450 -37.843 1.00 43.28 609 VAL A CA 1
ATOM 4932 C C . VAL A 1 609 ? 35.578 7.584 -38.578 1.00 43.28 609 VAL A C 1
ATOM 4934 O O . VAL A 1 609 ? 35.634 6.370 -38.458 1.00 43.28 609 VAL A O 1
ATOM 4937 N N . ARG A 1 610 ? 36.500 8.201 -39.326 1.00 42.53 610 ARG A N 1
ATOM 4938 C CA . ARG A 1 610 ? 37.541 7.523 -40.112 1.00 42.53 610 ARG A CA 1
ATOM 4939 C C . ARG A 1 610 ? 38.921 7.512 -39.441 1.00 42.53 610 ARG A C 1
ATOM 4941 O O . ARG A 1 610 ? 39.858 6.984 -40.025 1.00 42.53 610 ARG A O 1
ATOM 4948 N N . LEU A 1 611 ? 39.055 8.061 -38.226 1.00 43.69 611 LEU A N 1
ATOM 4949 C CA . LEU A 1 611 ? 40.341 8.122 -37.510 1.00 43.69 611 LEU A CA 1
ATOM 4950 C C . LEU A 1 611 ? 40.524 7.083 -36.389 1.00 43.69 611 LEU A C 1
ATOM 4952 O O . LEU A 1 611 ? 41.649 6.891 -35.944 1.00 43.69 611 LEU A O 1
ATOM 4956 N N . LEU A 1 612 ? 39.476 6.378 -35.951 1.00 39.06 612 LEU A N 1
ATOM 4957 C CA . LEU A 1 612 ? 39.594 5.400 -34.854 1.00 39.06 612 LEU A CA 1
ATOM 4958 C C . LEU A 1 612 ? 40.078 4.011 -35.308 1.00 39.06 612 LEU A C 1
ATOM 4960 O O . LEU A 1 612 ? 40.661 3.284 -34.511 1.00 39.06 612 LEU A O 1
ATOM 4964 N N . LEU A 1 613 ? 39.956 3.687 -36.600 1.00 42.78 613 LEU A N 1
ATOM 4965 C CA . LEU A 1 613 ? 40.540 2.471 -37.185 1.00 42.78 613 LEU A CA 1
ATOM 4966 C C . LEU A 1 613 ? 42.023 2.632 -37.571 1.00 42.78 613 LEU A C 1
ATOM 4968 O O . LEU A 1 613 ? 42.765 1.662 -37.520 1.00 42.78 613 LEU A O 1
ATOM 4972 N N . MET A 1 614 ? 42.503 3.854 -37.845 1.00 45.16 614 MET A N 1
ATOM 4973 C CA . MET A 1 614 ? 43.923 4.096 -38.167 1.00 45.16 614 MET A CA 1
ATOM 4974 C C . MET A 1 614 ? 44.837 4.259 -36.939 1.00 45.16 614 MET A C 1
ATOM 4976 O O . MET A 1 614 ? 46.054 4.125 -37.062 1.00 45.16 614 MET A O 1
ATOM 4980 N N . VAL A 1 615 ? 44.290 4.555 -35.753 1.00 46.19 615 VAL A N 1
ATOM 4981 C CA . VAL A 1 615 ? 45.099 4.721 -34.527 1.00 46.19 615 VAL A CA 1
ATOM 4982 C C . VAL A 1 615 ? 45.381 3.379 -33.840 1.00 46.19 615 VAL A C 1
ATOM 4984 O O . VAL A 1 615 ? 46.456 3.216 -33.267 1.00 46.19 615 VAL A O 1
ATOM 4987 N N . LEU A 1 616 ? 44.500 2.381 -33.976 1.00 43.84 616 LEU A N 1
ATOM 4988 C CA . LEU A 1 616 ? 44.761 1.026 -33.471 1.00 43.84 616 LEU A CA 1
ATOM 4989 C C . LEU A 1 616 ? 45.759 0.251 -34.348 1.00 43.84 616 LEU A C 1
ATOM 4991 O O . LEU A 1 616 ? 46.592 -0.482 -33.820 1.00 43.84 616 LEU A O 1
ATOM 4995 N N . GLU A 1 617 ? 45.779 0.503 -35.659 1.00 45.56 617 GLU A N 1
ATOM 4996 C CA . GLU A 1 617 ? 46.744 -0.116 -36.581 1.00 45.56 617 GLU A CA 1
ATOM 4997 C C . GLU A 1 617 ? 48.173 0.447 -36.412 1.00 45.56 617 GLU A C 1
ATOM 4999 O O . GLU A 1 617 ? 49.162 -0.264 -36.583 1.00 45.56 617 GLU A O 1
ATOM 5004 N N . LYS A 1 618 ? 48.312 1.710 -35.974 1.00 43.03 618 LYS A N 1
ATOM 5005 C CA . LYS A 1 618 ? 49.623 2.326 -35.688 1.00 43.03 618 LYS A CA 1
ATOM 5006 C C . LYS A 1 618 ? 50.224 1.952 -34.331 1.00 43.03 618 LYS A C 1
ATOM 5008 O O . LYS A 1 618 ? 51.432 2.117 -34.163 1.00 43.03 618 LYS A O 1
ATOM 5013 N N . HIS A 1 619 ? 49.431 1.452 -33.381 1.00 42.81 619 HIS A N 1
ATOM 5014 C CA . HIS A 1 619 ? 49.945 1.053 -32.065 1.00 42.81 619 HIS A CA 1
ATOM 5015 C C . HIS A 1 619 ? 50.422 -0.407 -32.002 1.00 42.81 619 HIS A C 1
ATOM 5017 O O . HIS A 1 619 ? 51.277 -0.711 -31.171 1.00 42.81 619 HIS A O 1
ATOM 5023 N N . GLN A 1 620 ? 49.966 -1.285 -32.905 1.00 42.59 620 GLN A N 1
ATOM 5024 C CA . GLN A 1 620 ? 50.490 -2.657 -32.999 1.00 42.59 620 GLN A CA 1
ATOM 5025 C C . GLN A 1 620 ? 51.756 -2.792 -33.860 1.00 42.59 620 GLN A C 1
ATOM 5027 O O . GLN A 1 620 ? 52.537 -3.710 -33.643 1.00 42.59 620 GLN A O 1
ATOM 5032 N N . LEU A 1 621 ? 52.044 -1.843 -34.757 1.00 43.34 621 LEU A N 1
ATOM 5033 C CA . LEU A 1 621 ? 53.277 -1.865 -35.562 1.00 43.34 621 LEU A CA 1
ATOM 5034 C C . LEU A 1 621 ? 54.509 -1.248 -34.869 1.00 43.34 621 LEU A C 1
ATOM 5036 O O . LEU A 1 621 ? 55.593 -1.267 -35.438 1.00 43.34 621 LEU A O 1
ATOM 5040 N N . ARG A 1 622 ? 54.380 -0.716 -33.644 1.00 44.12 622 ARG A N 1
ATOM 5041 C CA . ARG A 1 622 ? 55.510 -0.154 -32.866 1.00 44.12 622 ARG A CA 1
ATOM 5042 C C . ARG A 1 622 ? 56.015 -1.036 -31.720 1.00 44.12 622 ARG A C 1
ATOM 5044 O O . ARG A 1 622 ? 56.887 -0.602 -30.980 1.00 44.12 622 ARG A O 1
ATOM 5051 N N . THR A 1 623 ? 55.499 -2.254 -31.565 1.00 42.72 623 THR A N 1
ATOM 5052 C CA . THR A 1 623 ? 55.948 -3.206 -30.526 1.00 42.72 623 THR A CA 1
ATOM 5053 C C . THR A 1 623 ? 56.633 -4.457 -31.086 1.00 42.72 623 THR A C 1
ATOM 5055 O O . THR A 1 623 ? 56.910 -5.378 -30.328 1.00 42.72 623 THR A O 1
ATOM 5058 N N . VAL A 1 624 ? 56.958 -4.484 -32.386 1.00 41.72 624 VAL A N 1
ATOM 5059 C CA . VAL A 1 624 ? 57.680 -5.603 -33.037 1.00 41.72 624 VAL A CA 1
ATOM 5060 C C . VAL A 1 624 ? 59.121 -5.230 -33.446 1.00 41.72 624 VAL A C 1
ATOM 5062 O O . VAL A 1 624 ? 59.857 -6.064 -33.954 1.00 41.72 624 VAL A O 1
ATOM 5065 N N . GLU A 1 625 ? 59.579 -4.012 -33.145 1.00 42.97 625 GLU A N 1
ATOM 5066 C CA . GLU A 1 625 ? 61.008 -3.655 -33.167 1.00 42.97 625 GLU A CA 1
ATOM 5067 C C . GLU A 1 625 ? 61.471 -3.287 -31.746 1.00 42.97 625 GLU A C 1
ATOM 5069 O O . GLU A 1 625 ? 61.577 -2.112 -31.393 1.00 42.97 625 GLU A O 1
ATOM 5074 N N . ALA A 1 626 ? 61.681 -4.317 -30.920 1.00 37.94 626 ALA A N 1
ATOM 5075 C CA . ALA A 1 626 ? 62.535 -4.328 -29.728 1.00 37.94 626 ALA A CA 1
ATOM 5076 C C . ALA A 1 626 ? 62.973 -5.768 -29.435 1.00 37.94 626 ALA A C 1
ATOM 5078 O O . ALA A 1 626 ? 62.082 -6.650 -29.423 1.00 37.94 626 ALA A O 1
#

InterPro domains:
  IPR049258 ODAD1, central coiled coil region [PF21773] (154-431)
  IPR051876 Outer dynein arm-docking/Coiled-coil domain-containing protein [PTHR21694] (19-537)

Foldseek 3Di:
DDDDDDDDDDDPDPPDDPVVVVVVVVVVVVVVVVVVVVVVVVVVDDDDDDPVVVVVVVVVVVVVVVVVVVVVVVVVVCVCPPVVVVVVVVVVVVVVVVVVVVVVVVVVVVVVVVVVVVVVVVVVVVVVVVVVVVVVVDDPPVNVVVVVVVVVVVVVVVVVVVVVVVVVVVVVVVVVVVVVVVVVVVVVVVVVVVVVVVVVVVVVVVVVVVVVVVVVVVVVVVVVVVVVVVVVVVVVVVVVVVVVVVVVVVVVVVVVVVVVVVVVVVVVVVVPDDDPDDDDPVVVVVVVVVVVVVVVVVVVVVVVVVVVCVVVVVVCVVVVVVVVVVVVVVVVVVVVVVVVVVVVVVVVVVVVVVVVVVVVVVVVVVVVVVVVVVVVVVVVVVVVVVVVVVVVVVVVVVVVVVVVVVVVVVVVVVVCVVLVHDPVVLCCLQPVPDDPDPPPRDPVSVVVVVVVSVVSVVVVVVVVVVVPPDDDDDDDPPPPDDDPAPWQLCQLVVVVVVVPPDDDDDDDDPVVVVVSSVVSVPDPVCVVVTDHLVPDPDPVSVVVVVVVVVPPDDDDDDDDDDDDDDDDDDDDDDDDDDDDDDDDDDDDDDDDDDDDDDDDDDDDDDPDPPVPVVVVVVVVVVPPPD

Radius of gyration: 87.61 Å; chains: 1; bounding box: 183×90×290 Å

Sequence (626 aa):
MDSIPSPVFFHSDENLSADERNERKQHENAEIIRWKYRFLKLDATKPSATAESFQIRCRNKRLVHLEHEKAVKELQLKISNAPIHRKEAETSRSQILRLLEEVVAYEEKIASTKIDMSELESQINRTTVELNNTAKNITSDFTHALELERSRRALVAMENRLHHARTLEGKLTAENRELRLKIEDMLGERKRYNQLWLVYVQKLNRNRKFLLDMTERATLAFNQGEDLCYRIEALKMQQQREKHARVQEMVELNRQIVGTRKMNEFLYTKGFQRPVAALDLMLVRKRDIFKREHRDKVHKYGAIINHTKKLLNVDTIHHVLFEIEKQQEKYMALFRYINITNDKIEEANEIAHDLEKDNQCLQEAERRKRCSDARKSKQDVQRLRECQLQTAKMHEEIKQQQTSLELKLATVEHALSLVGYDRAKIVQLLAGSNSTDRSRLTEDSVKMVLATIERRVLEMIRMADATDRAGEEAKGLVIEGLYASPQCAECAEGQDVNQHDERIVAPVAYDQLLENVQKRSTAPEMLYRLHTLSQCKLPRSRIIGFHATTSRGRAGIRKDTQQSALVPLARMDTMVPVIRCVGGSKGCMALVLMMGNMVGLLLPKVPSVRLLLMVLEKHQLRTVEA

pLDDT: mean 72.25, std 22.0, range [27.12, 98.62]